Protein 4RGJ (pdb70)

Secondary structure (DSSP, 8-state):
--HHHH---S-TT-B-GGGT-EETTTEEEEEEEEEETTEEEEEEEETTT--EEEEEEEETTT--BSS-HHHHHHHHHHHTT---TTBPPEEEEEE-SSEEEEEEPPP-SEEHHHHHHHSS--BHHHHHHHHHHHHHHHHHHHHTT---S---GGGEEEE--EEEE--TT-GGGB---SGGGT--HHHHTT--STTHHHHHHHHHHHHHHHSS-SS--SSHHHHHHHHHHT-----SGGGGGS-HHHHHHHHHHT-SSGGGSPPHHHHHT-HHHHHHH---B--HHHHHHHHHHHHHHHHHHHHHHHHHHHHHHHHHHHHHHHHH-TTSSSEEEHHHHHHHHHHHHHHHT---HHHHHHHHHHHHHHHTTS---TTSEEEHHHHHHHHHHHHHHHHHHHHHHHHHHHTTTS-S-EEHHHHHHHHHHTT--HHHHHHHHHHH-TT--SEE-HHHHHHHHHHHHH-

Solvent-accessible surface area: 22329 Å² total; per-residue (Å²): 52,8,70,144,100,58,92,140,62,16,88,92,46,14,120,5,66,142,52,110,7,70,5,78,149,43,7,52,0,4,61,0,64,12,98,20,56,24,27,33,6,0,24,0,86,10,119,134,102,41,94,60,24,1,0,7,2,0,27,56,146,158,30,57,65,128,40,85,67,116,30,10,95,152,34,7,97,68,17,64,150,16,94,46,117,4,17,21,42,21,71,47,28,18,90,66,144,55,26,24,11,9,0,14,50,53,55,72,43,25,60,0,0,39,44,0,0,80,80,96,122,0,81,17,64,17,0,0,99,0,0,74,20,0,0,27,0,0,29,44,2,29,154,37,131,2,41,1,84,31,1,26,12,70,2,0,9,0,27,95,90,48,0,46,0,13,20,11,1,28,12,32,6,17,84,123,26,18,56,3,7,8,16,0,1,8,39,78,101,61,69,186,51,62,26,4,0,0,0,2,0,0,0,0,0,4,0,0,3,0,3,29,6,14,0,63,19,60,34,109,161,49,1,54,137,95,0,80,69,13,162,52,72,44,127,54,114,41,2,89,167,8,43,120,78,0,41,53,0,0,100,74,0,6,72,80,83,18,90,101,3,26,36,4,144,61,0,41,90,20,107,0,5,118,48,54,40,76,149,74,103,15,35,18,61,45,0,28,104,21,15,1,14,18,63,0,0,76,5,0,12,42,4,6,0,23,33,44,35,6,60,61,32,20,124,60,2,43,124,19,0,136,156,46,18,176,119,58,75,18,53,2,45,83,97,53,0,6,98,0,8,71,37,31,54,116,136,100,47,47,107,34,112,9,48,55,13,3,5,70,61,4,0,46,53,0,13,107,65,24,150,81,86,175,90,41,98,8,94,23,70,80,0,8,77,31,3,50,82,29,34,43,108,49,3,15,68,101,0,82,144,10,18,162,37,29,33,94,105,54,85,25,69,0,36,31,121,52,0,44,84,0,0,19,28,3,112,20,64,69,125,57,26,96,65,5,9,134,97,9,12,161,78,127,84,37,63,0,53,38,46,52,0,70,54,0,0,41,66,24,15,107,100

Nearest PDB structures (foldseek):
  4rgj-assembly1_A  TM=1.002E+00  e=8.850E-73  Plasmodium falciparum
  4qox-assembly1_A  TM=9.979E-01  e=9.729E-65  Plasmodium falciparum 3D7
  3sx9-assembly1_A  TM=9.102E-01  e=6.273E-50  Toxoplasma gondii
  4o0w-assembly1_A  TM=8.154E-01  e=2.167E-16  Homo sapiens
  3h10-assembly3_D  TM=8.062E-01  e=2.378E-16  Homo sapiens

Structure (mmCIF, N/CA/C/O backbone):
data_4RGJ
#
_entry.id   4RGJ
#
_cell.length_a   70.654
_cell.length_b   75.548
_cell.length_c   92.562
_cell.angle_alpha   90.000
_cell.angle_beta   90.000
_cell.angle_gamma   90.000
#
_symmetry.space_group_name_H-M   'P 21 21 21'
#
loop_
_entity.id
_entity.type
_entity.pdbx_description
1 polymer 'Calcium-dependent protein kinase 4'
2 water water
#
loop_
_atom_site.group_PDB
_atom_site.id
_atom_site.type_symbol
_atom_site.label_atom_id
_atom_site.label_alt_id
_atom_site.label_comp_id
_atom_site.label_asym_id
_atom_site.label_entity_id
_atom_site.label_seq_id
_atom_site.pdbx_PDB_ins_code
_atom_site.Cartn_x
_atom_site.Cartn_y
_atom_site.Cartn_z
_atom_site.occupancy
_atom_site.B_iso_or_equiv
_atom_site.auth_seq_id
_atom_site.auth_comp_id
_atom_site.auth_asym_id
_atom_site.auth_atom_id
_atom_site.pdbx_PDB_model_num
ATOM 1 N N . ILE A 1 31 ? 7.238 -45.433 -15.063 1.00 113.45 39 ILE A N 1
ATOM 2 C CA . ILE A 1 31 ? 7.506 -45.069 -13.641 1.00 113.52 39 ILE A CA 1
ATOM 3 C C . ILE A 1 31 ? 7.540 -43.552 -13.444 1.00 110.35 39 ILE A C 1
ATOM 4 O O . ILE A 1 31 ? 6.714 -42.996 -12.714 1.00 111.33 39 ILE A O 1
ATOM 6 N N . SER A 1 32 ? 8.484 -42.894 -14.121 1.00 106.63 40 SER A N 1
ATOM 7 C CA . SER A 1 32 ? 8.759 -41.468 -13.920 1.00 103.20 40 SER A CA 1
ATOM 8 C C . SER A 1 32 ? 7.936 -40.541 -14.812 1.00 102.64 40 SER A C 1
ATOM 9 O O . SER A 1 32 ? 7.314 -39.601 -14.316 1.00 101.74 40 SER A O 1
ATOM 11 N N . LYS A 1 33 ? 7.933 -40.805 -16.119 1.00 103.71 41 LYS A N 1
ATOM 12 C CA . LYS A 1 33 ? 7.334 -39.884 -17.099 1.00 104.55 41 LYS A CA 1
ATOM 13 C C . LYS A 1 33 ? 5.807 -39.930 -17.161 1.00 108.48 41 LYS A C 1
ATOM 14 O O . LYS A 1 33 ? 5.183 -39.066 -17.784 1.00 108.80 41 LYS A O 1
ATOM 20 N N . LYS A 1 34 ? 5.207 -40.926 -16.519 1.00 112.41 42 LYS A N 1
ATOM 21 C CA . LYS A 1 34 ? 3.752 -41.065 -16.537 1.00 117.52 42 LYS A CA 1
ATOM 22 C C . LYS A 1 34 ? 3.132 -40.074 -15.535 1.00 118.87 42 LYS A C 1
ATOM 23 O O . LYS A 1 34 ? 2.184 -39.362 -15.873 1.00 121.34 42 LYS A O 1
ATOM 29 N N . ILE A 1 35 ? 3.691 -40.011 -14.323 1.00 118.61 43 ILE A N 1
ATOM 30 C CA . ILE A 1 35 ? 3.155 -39.157 -13.239 1.00 119.24 43 ILE A CA 1
ATOM 31 C C . ILE A 1 35 ? 3.402 -37.647 -13.414 1.00 115.72 43 ILE A C 1
ATOM 32 O O . ILE A 1 35 ? 2.578 -36.837 -12.978 1.00 115.98 43 ILE A O 1
ATOM 37 N N . VAL A 1 36 ? 4.526 -37.266 -14.026 1.00 112.45 44 VAL A N 1
ATOM 38 C CA . VAL A 1 36 ? 4.802 -35.848 -14.316 1.00 109.67 44 VAL A CA 1
ATOM 39 C C . VAL A 1 36 ? 4.063 -35.421 -15.591 1.00 111.59 44 VAL A C 1
ATOM 40 O O . VAL A 1 36 ? 3.448 -34.351 -15.628 1.00 111.42 44 VAL A O 1
ATOM 44 N N . GLU A 1 37 ? 4.118 -36.271 -16.617 1.00 113.52 45 GLU A N 1
ATOM 45 C CA . GLU A 1 37 ? 3.396 -36.056 -17.877 1.00 116.63 45 GLU A CA 1
ATOM 46 C C . GLU A 1 37 ? 2.167 -36.963 -17.975 1.00 120.73 45 GLU A C 1
ATOM 47 O O . GLU A 1 37 ? 1.106 -36.653 -17.436 1.00 121.71 45 GLU A O 1
ATOM 49 N N . SER A 1 43 ? 3.464 -27.956 -14.641 1.00 81.97 51 SER A N 1
ATOM 50 C CA . SER A 1 43 ? 3.911 -27.109 -13.533 1.00 79.47 51 SER A CA 1
ATOM 51 C C . SER A 1 43 ? 5.025 -26.153 -13.966 1.00 78.14 51 SER A C 1
ATOM 52 O O . SER A 1 43 ? 6.196 -26.349 -13.624 1.00 76.54 51 SER A O 1
ATOM 54 N N . LYS A 1 44 ? 4.648 -25.114 -14.703 1.00 79.48 52 LYS A N 1
ATOM 55 C CA . LYS A 1 44 ? 5.609 -24.118 -15.169 1.00 79.33 52 LYS A CA 1
ATOM 56 C C . LYS A 1 44 ? 5.765 -22.976 -14.149 1.00 77.52 52 LYS A C 1
ATOM 57 O O . LYS A 1 44 ? 6.579 -22.077 -14.345 1.00 78.10 52 LYS A O 1
ATOM 63 N N . LEU A 1 45 ? 4.976 -23.015 -13.075 1.00 75.92 53 LEU A N 1
ATOM 64 C CA . LEU A 1 45 ? 5.051 -22.038 -11.989 1.00 74.26 53 LEU A CA 1
ATOM 65 C C . LEU A 1 45 ? 5.658 -22.710 -10.758 1.00 72.09 53 LEU A C 1
ATOM 66 O O . LEU A 1 45 ? 5.342 -23.859 -10.458 1.00 71.90 53 LEU A O 1
ATOM 71 N N . ARG A 1 46 ? 6.514 -21.984 -10.045 1.00 71.20 54 ARG A N 1
ATOM 72 C CA . ARG A 1 46 ? 7.247 -22.538 -8.901 1.00 70.47 54 ARG A CA 1
ATOM 73 C C . ARG A 1 46 ? 6.746 -21.961 -7.581 1.00 69.40 54 ARG A C 1
ATOM 74 O O . ARG A 1 46 ? 6.584 -20.754 -7.470 1.00 68.92 54 ARG A O 1
ATOM 82 N N . PRO A 1 47 ? 6.540 -22.817 -6.565 1.00 69.41 55 PRO A N 1
ATOM 83 C CA . PRO A 1 47 ? 6.225 -22.308 -5.236 1.00 69.41 55 PRO A CA 1
ATOM 84 C C . PRO A 1 47 ? 7.186 -21.216 -4.808 1.00 69.45 55 PRO A C 1
ATOM 85 O O . PRO A 1 47 ? 8.408 -21.356 -4.960 1.00 70.00 55 PRO A O 1
ATOM 89 N N . GLY A 1 48 ? 6.614 -20.126 -4.306 1.00 69.36 56 GLY A N 1
ATOM 90 C CA . GLY A 1 48 ? 7.371 -18.993 -3.826 1.00 70.07 56 GLY A CA 1
ATOM 91 C C . GLY A 1 48 ? 7.521 -17.878 -4.839 1.00 70.68 56 GLY A C 1
ATOM 92 O O . GLY A 1 48 ? 7.889 -16.770 -4.464 1.00 71.12 56 GLY A O 1
ATOM 93 N N . MET A 1 49 ? 7.257 -18.144 -6.118 1.00 71.96 57 MET A N 1
ATOM 94 C CA . MET A 1 49 ? 7.459 -17.106 -7.131 1.00 74.40 57 MET A CA 1
ATOM 95 C C . MET A 1 49 ? 6.341 -16.053 -7.116 1.00 76.22 57 MET A C 1
ATOM 96 O O . MET A 1 49 ? 5.144 -16.373 -7.039 1.00 73.82 57 MET A O 1
ATOM 101 N N . PHE A 1 50 ? 6.769 -14.792 -7.153 1.00 52.86 58 PHE A N 1
ATOM 102 C CA . PHE A 1 50 ? 5.863 -13.653 -7.241 1.00 54.65 58 PHE A CA 1
ATOM 103 C C . PHE A 1 50 ? 5.418 -13.526 -8.698 1.00 53.87 58 PHE A C 1
ATOM 104 O O . PHE A 1 50 ? 6.230 -13.668 -9.607 1.00 56.71 58 PHE A O 1
ATOM 112 N N . ILE A 1 51 ? 4.125 -13.307 -8.904 1.00 51.40 59 ILE A N 1
ATOM 113 C CA . ILE A 1 51 ? 3.568 -13.109 -10.246 1.00 52.82 59 ILE A CA 1
ATOM 114 C C . ILE A 1 51 ? 2.851 -11.766 -10.360 1.00 52.79 59 ILE A C 1
ATOM 115 O O . ILE A 1 51 ? 2.142 -11.534 -11.336 1.00 52.98 59 ILE A O 1
ATOM 120 N N . GLN A 1 52 ? 3.021 -10.889 -9.374 1.00 54.57 60 GLN A N 1
ATOM 121 C CA . GLN A 1 52 ? 2.265 -9.635 -9.357 1.00 57.28 60 GLN A CA 1
ATOM 122 C C . GLN A 1 52 ? 2.609 -8.707 -10.534 1.00 58.45 60 GLN A C 1
ATOM 123 O O . GLN A 1 52 ? 1.756 -7.952 -11.005 1.00 58.58 60 GLN A O 1
ATOM 129 N N . ASN A 1 53 ? 3.828 -8.810 -11.042 1.00 61.44 61 ASN A N 1
ATOM 130 C CA . ASN A 1 53 ? 4.217 -8.065 -12.233 1.00 66.12 61 ASN A CA 1
ATOM 131 C C . ASN A 1 53 ? 3.429 -8.441 -13.482 1.00 66.18 61 ASN A C 1
ATOM 132 O O . ASN A 1 53 ? 3.396 -7.674 -14.443 1.00 68.96 61 ASN A O 1
ATOM 137 N N . SER A 1 54 ? 2.805 -9.618 -13.479 1.00 63.75 62 SER A N 1
ATOM 138 C CA . SER A 1 54 ? 2.133 -10.123 -14.675 1.00 64.29 62 SER A CA 1
ATOM 139 C C . SER A 1 54 ? 0.728 -9.601 -14.827 1.00 63.29 62 SER A C 1
ATOM 140 O O . SER A 1 54 ? 0.121 -9.756 -15.886 1.00 63.86 62 SER A O 1
ATOM 143 N N . ASN A 1 55 ? 0.206 -9.008 -13.759 1.00 62.41 63 ASN A N 1
ATOM 144 C CA . ASN A 1 55 ? -1.145 -8.479 -13.752 1.00 62.74 63 ASN A CA 1
ATOM 145 C C . ASN A 1 55 ? -2.169 -9.548 -14.163 1.00 59.49 63 ASN A C 1
ATOM 146 O O . ASN A 1 55 ? -3.070 -9.306 -14.967 1.00 62.75 63 ASN A O 1
ATOM 151 N N . VAL A 1 56 ? -2.012 -10.730 -13.571 1.00 53.88 64 VAL A N 1
ATOM 152 C CA . VAL A 1 56 ? -2.959 -11.823 -13.717 1.00 49.89 64 VAL A CA 1
ATOM 153 C C . VAL A 1 56 ? -4.127 -11.582 -12.771 1.00 44.96 64 VAL A C 1
ATOM 154 O O . VAL A 1 56 ? -3.940 -11.432 -11.570 1.00 41.67 64 VAL A O 1
ATOM 158 N N . VAL A 1 57 ? -5.333 -11.544 -13.313 1.00 44.82 65 VAL A N 1
ATOM 159 C CA . VAL A 1 57 ? -6.526 -11.237 -12.528 1.00 44.07 65 VAL A CA 1
ATOM 160 C C . VAL A 1 57 ? -7.538 -12.361 -12.665 1.00 42.18 65 VAL A C 1
ATOM 161 O O . VAL A 1 57 ? -7.896 -12.717 -13.772 1.00 43.85 65 VAL A O 1
ATOM 165 N N . PHE A 1 58 ? -8.046 -12.864 -11.546 1.00 40.63 66 PHE A N 1
ATOM 166 C CA . PHE A 1 58 ? -9.049 -13.927 -11.571 1.00 42.39 66 PHE A CA 1
ATOM 167 C C . PHE A 1 58 ? -10.440 -13.366 -11.327 1.00 44.51 66 PHE A C 1
ATOM 168 O O . PHE A 1 58 ? -10.689 -12.673 -10.333 1.00 43.84 66 PHE A O 1
ATOM 176 N N . ASN A 1 59 ? -11.339 -13.683 -12.249 1.00 48.10 67 ASN A N 1
ATOM 177 C CA . ASN A 1 59 ? -12.721 -13.271 -12.169 1.00 52.78 67 ASN A CA 1
ATOM 178 C C . ASN A 1 59 ? -12.887 -11.748 -12.101 1.00 52.90 67 ASN A C 1
ATOM 179 O O . ASN A 1 59 ? -13.828 -11.255 -11.509 1.00 53.74 67 ASN A O 1
ATOM 184 N N . GLU A 1 60 ? -11.964 -11.018 -12.717 1.00 54.05 68 GLU A N 1
ATOM 185 C CA . GLU A 1 60 ? -11.960 -9.565 -12.684 1.00 56.85 68 GLU A CA 1
ATOM 186 C C . GLU A 1 60 ? -12.148 -9.051 -11.262 1.00 55.27 68 GLU A C 1
ATOM 187 O O . GLU A 1 60 ? -12.882 -8.087 -11.036 1.00 56.86 68 GLU A O 1
ATOM 193 N N . GLN A 1 61 ? -11.493 -9.716 -10.311 1.00 52.01 69 GLN A N 1
ATOM 194 C CA . GLN A 1 61 ? -11.596 -9.370 -8.903 1.00 47.89 69 GLN A CA 1
ATOM 195 C C . GLN A 1 61 ? -10.310 -9.627 -8.126 1.00 44.67 69 GLN A C 1
ATOM 196 O O . GLN A 1 61 ? -9.943 -8.805 -7.297 1.00 43.51 69 GLN A O 1
ATOM 202 N N . TYR A 1 62 ? -9.652 -10.770 -8.345 1.00 42.60 70 TYR A N 1
ATOM 203 C CA . TYR A 1 62 ? -8.523 -11.154 -7.506 1.00 40.55 70 TYR A CA 1
ATOM 204 C C . TYR A 1 62 ? -7.217 -11.076 -8.267 1.00 41.02 70 TYR A C 1
ATOM 205 O O . TYR A 1 62 ? -7.032 -11.729 -9.290 1.00 39.93 70 TYR A O 1
ATOM 214 N N . LYS A 1 63 ? -6.298 -10.288 -7.742 1.00 42.43 71 LYS A N 1
ATOM 215 C CA . LYS A 1 63 ? -5.011 -10.119 -8.367 1.00 44.01 71 L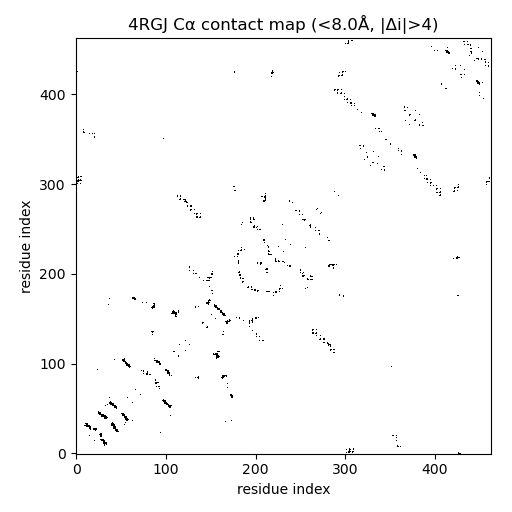YS A CA 1
ATOM 216 C C . LYS A 1 63 ? -4.075 -11.197 -7.848 1.00 41.66 71 LYS A C 1
ATOM 217 O O . LYS A 1 63 ? -3.954 -11.410 -6.636 1.00 40.08 71 LYS A O 1
ATOM 223 N N . GLY A 1 64 ? -3.430 -11.895 -8.774 1.00 40.18 72 GLY A N 1
ATOM 224 C CA . GLY A 1 64 ? -2.493 -12.936 -8.412 1.00 39.51 72 GLY A CA 1
ATOM 225 C C . GLY A 1 64 ? -1.228 -12.340 -7.855 1.00 40.81 72 GLY A C 1
ATOM 226 O O . GLY A 1 64 ? -0.625 -11.463 -8.469 1.00 42.72 72 GLY A O 1
ATOM 227 N N . ILE A 1 65 ? -0.818 -12.817 -6.690 1.00 40.81 73 ILE A N 1
ATOM 228 C CA . ILE A 1 65 ? 0.329 -12.235 -6.004 1.00 43.32 73 ILE A CA 1
ATOM 229 C C . ILE A 1 65 ? 1.506 -13.195 -5.997 1.00 44.29 73 ILE A C 1
ATOM 230 O O . ILE A 1 65 ? 2.595 -12.849 -6.428 1.00 48.62 73 ILE A O 1
ATOM 235 N N . LYS A 1 66 ? 1.275 -14.419 -5.557 1.00 43.96 74 LYS A N 1
ATOM 236 C CA . LYS A 1 66 ? 2.373 -15.342 -5.308 1.00 46.75 74 LYS A CA 1
ATOM 237 C C . LYS A 1 66 ? 1.909 -16.800 -5.325 1.00 44.48 74 LYS A C 1
ATOM 238 O O . LYS A 1 66 ? 0.874 -17.150 -4.762 1.00 42.32 74 LYS A O 1
ATOM 244 N N . ILE A 1 67 ? 2.690 -17.647 -5.968 1.00 47.06 75 ILE A N 1
ATOM 245 C CA . ILE A 1 67 ? 2.381 -19.064 -6.061 1.00 46.93 75 ILE A CA 1
ATOM 246 C C . ILE A 1 67 ? 2.680 -19.686 -4.722 1.00 49.75 75 ILE A C 1
ATOM 247 O O . ILE A 1 67 ? 3.825 -19.626 -4.255 1.00 51.33 75 ILE A O 1
ATOM 252 N N . LEU A 1 68 ? 1.651 -20.271 -4.106 1.00 50.88 76 LEU A N 1
ATOM 253 C CA . LEU A 1 68 ? 1.804 -20.908 -2.805 1.00 56.61 76 LEU A CA 1
ATOM 254 C C . LEU A 1 68 ? 2.190 -22.374 -2.865 1.00 59.83 76 LEU A C 1
ATOM 255 O O . LEU A 1 68 ? 2.733 -22.883 -1.899 1.00 65.60 76 LEU A O 1
ATOM 260 N N . GLY A 1 69 ? 1.905 -23.063 -3.963 1.00 61.31 77 GLY A N 1
ATOM 261 C CA . GLY A 1 69 ? 2.262 -24.478 -4.074 1.00 67.60 77 GLY A CA 1
ATOM 262 C C . GLY A 1 69 ? 1.303 -25.298 -4.913 1.00 69.99 77 GLY A C 1
ATOM 263 O O . GLY A 1 69 ? 0.391 -24.754 -5.534 1.00 71.10 77 GLY A O 1
ATOM 264 N N . LYS A 1 70 ? 1.540 -26.608 -4.943 1.00 77.13 78 LYS A N 1
ATOM 265 C CA . LYS A 1 70 ? 0.694 -27.575 -5.659 1.00 80.28 78 LYS A CA 1
ATOM 266 C C . LYS A 1 70 ? -0.299 -28.232 -4.690 1.00 82.93 78 LYS A C 1
ATOM 267 O O . LYS A 1 70 ? 0.116 -28.921 -3.752 1.00 88.51 78 LYS A O 1
ATOM 269 N N . GLY A 1 71 ? -1.596 -28.012 -4.925 1.00 82.84 79 GLY A N 1
ATOM 270 C CA . GLY A 1 71 ? -2.683 -28.556 -4.087 1.00 84.96 79 GLY A CA 1
ATOM 271 C C . GLY A 1 71 ? -3.417 -29.742 -4.707 1.00 89.71 79 GLY A C 1
ATOM 272 O O . GLY A 1 71 ? -3.159 -30.114 -5.855 1.00 88.85 79 GLY A O 1
ATOM 273 N N . SER A 1 72 ? -4.345 -30.322 -3.944 1.00 94.90 80 SER A N 1
ATOM 274 C CA . SER A 1 72 ? -4.981 -31.614 -4.278 1.00 100.43 80 SER A CA 1
ATOM 275 C C . SER A 1 72 ? -5.236 -31.835 -5.772 1.00 101.14 80 SER A C 1
ATOM 276 O O . SER A 1 72 ? -4.822 -32.862 -6.328 1.00 106.09 80 SER A O 1
ATOM 278 N N . PHE A 1 73 ? -5.902 -30.871 -6.413 1.00 96.45 81 PHE A N 1
ATOM 279 C CA . PHE A 1 73 ? -6.309 -31.002 -7.820 1.00 93.72 81 PHE A CA 1
ATOM 280 C C . PHE A 1 73 ? -5.824 -29.837 -8.698 1.00 87.22 81 PHE A C 1
ATOM 281 O O . PHE A 1 73 ? -6.421 -29.533 -9.739 1.00 84.92 81 PHE A O 1
ATOM 283 N N . GLY A 1 74 ? -4.733 -29.198 -8.288 1.00 80.17 82 GLY A N 1
ATOM 284 C CA . GLY A 1 74 ? -4.173 -28.094 -9.048 1.00 75.32 82 GLY A CA 1
ATOM 285 C C . GLY A 1 74 ? -3.476 -27.085 -8.162 1.00 70.25 82 GLY A C 1
ATOM 286 O O . GLY A 1 74 ? -3.233 -27.346 -6.983 1.00 68.19 82 GLY A O 1
ATOM 287 N N . GLU A 1 75 ? -3.211 -25.915 -8.739 1.00 63.80 83 GLU A N 1
ATOM 288 C CA . GLU A 1 75 ? -2.317 -24.901 -8.166 1.00 59.44 83 GLU A CA 1
ATOM 289 C C . GLU A 1 75 ? -2.988 -24.054 -7.080 1.00 51.42 83 GLU A C 1
ATOM 290 O O . GLU A 1 75 ? -4.172 -23.788 -7.177 1.00 50.65 83 GLU A O 1
ATOM 296 N N . VAL A 1 76 ? -2.232 -23.614 -6.075 1.00 47.70 84 VAL A N 1
ATOM 297 C CA . VAL A 1 76 ? -2.734 -22.684 -5.044 1.00 44.98 84 VAL A CA 1
ATOM 298 C C . VAL A 1 76 ? -2.001 -21.356 -5.137 1.00 43.31 84 VAL A C 1
ATOM 299 O O . VAL A 1 76 ? -0.779 -21.305 -5.001 1.00 46.17 84 VAL A O 1
ATOM 303 N N . ILE A 1 77 ? -2.750 -20.281 -5.363 1.00 39.90 85 ILE A N 1
ATOM 304 C CA . ILE A 1 77 ? -2.173 -18.966 -5.591 1.00 39.03 85 ILE A CA 1
ATOM 305 C C . ILE A 1 77 ? -2.653 -17.933 -4.565 1.00 38.02 85 ILE A C 1
ATOM 306 O O . ILE A 1 77 ? -3.849 -17.725 -4.409 1.00 37.61 85 ILE A O 1
ATOM 311 N N . LEU A 1 78 ? -1.720 -17.310 -3.848 1.00 38.11 86 LEU A N 1
ATOM 312 C CA . LEU A 1 78 ? -2.032 -16.180 -2.989 1.00 39.01 86 LEU A CA 1
ATOM 313 C C . LEU A 1 78 ? -2.545 -15.034 -3.865 1.00 38.98 86 LEU A C 1
ATOM 314 O O . LEU A 1 78 ? -1.875 -14.633 -4.806 1.00 39.11 86 LEU A O 1
ATOM 319 N N . SER A 1 79 ? -3.733 -14.522 -3.557 1.00 37.39 87 SER A N 1
ATOM 320 C CA . SER A 1 79 ? -4.358 -13.497 -4.357 1.00 37.24 87 SER A CA 1
ATOM 321 C C . SER A 1 79 ? -4.964 -12.398 -3.480 1.00 39.43 87 SER A C 1
ATOM 322 O O . SER A 1 79 ? -5.252 -12.612 -2.303 1.00 40.72 87 SER A O 1
ATOM 325 N N . ARG A 1 80 ? -5.181 -11.235 -4.084 1.00 38.94 88 ARG A N 1
ATOM 326 C CA . ARG A 1 80 ? -5.617 -10.051 -3.384 1.00 40.15 88 ARG A CA 1
ATOM 327 C C . ARG A 1 80 ? -6.840 -9.509 -4.086 1.00 39.42 88 ARG A C 1
ATOM 328 O O . ARG A 1 80 ? -6.780 -9.190 -5.268 1.00 38.45 88 ARG A O 1
ATOM 336 N N . ASP A 1 81 ? -7.948 -9.436 -3.361 1.00 38.66 89 ASP A N 1
ATOM 337 C CA . ASP A 1 81 ? -9.145 -8.743 -3.827 1.00 39.86 89 ASP A CA 1
ATOM 338 C C . ASP A 1 81 ? -8.789 -7.297 -4.157 1.00 40.19 89 ASP A C 1
ATOM 339 O O . ASP A 1 81 ? -8.334 -6.562 -3.304 1.00 40.49 89 ASP A O 1
ATOM 344 N N . LYS A 1 82 ? -8.967 -6.886 -5.402 1.00 41.13 90 LYS A N 1
ATOM 345 C CA . LYS A 1 82 ? -8.476 -5.571 -5.799 1.00 43.73 90 LYS A CA 1
ATOM 346 C C . LYS A 1 82 ? -9.310 -4.422 -5.223 1.00 46.06 90 LYS A C 1
ATOM 347 O O . LYS A 1 82 ? -8.906 -3.270 -5.289 1.00 49.33 90 LYS A O 1
ATOM 353 N N . HIS A 1 83 ? -10.481 -4.736 -4.681 1.00 44.90 91 HIS A N 1
ATOM 354 C CA . HIS A 1 83 ? -11.356 -3.734 -4.105 1.00 46.80 91 HIS A CA 1
ATOM 355 C C . HIS A 1 83 ? -11.055 -3.524 -2.627 1.00 45.82 91 HIS A C 1
ATOM 356 O O . HIS A 1 83 ? -11.040 -2.385 -2.145 1.00 47.00 91 HIS A O 1
ATOM 363 N N . THR A 1 84 ? -10.832 -4.624 -1.904 1.00 43.12 92 THR A N 1
ATOM 364 C CA . THR A 1 84 ? -10.746 -4.581 -0.438 1.00 43.21 92 THR A CA 1
ATOM 365 C C . THR A 1 84 ? -9.333 -4.714 0.123 1.00 42.94 92 THR A C 1
ATOM 366 O O . THR A 1 84 ? -9.108 -4.381 1.296 1.00 43.76 92 THR A O 1
ATOM 370 N N . GLY A 1 85 ? -8.397 -5.223 -0.674 1.00 41.19 93 GLY A N 1
ATOM 371 C CA . GLY A 1 85 ? -7.079 -5.612 -0.143 1.00 42.10 93 GLY A CA 1
ATOM 372 C C . GLY A 1 85 ? -7.017 -6.969 0.584 1.00 42.15 93 GLY A C 1
ATOM 373 O O . GLY A 1 85 ? -5.928 -7.438 0.926 1.00 44.59 93 GLY A O 1
ATOM 374 N N . HIS A 1 86 ? -8.162 -7.612 0.821 1.00 41.45 94 HIS A N 1
ATOM 375 C CA . HIS A 1 86 ? -8.197 -8.887 1.544 1.00 41.81 94 HIS A CA 1
ATOM 376 C C . HIS A 1 86 ? -7.479 -9.944 0.707 1.00 40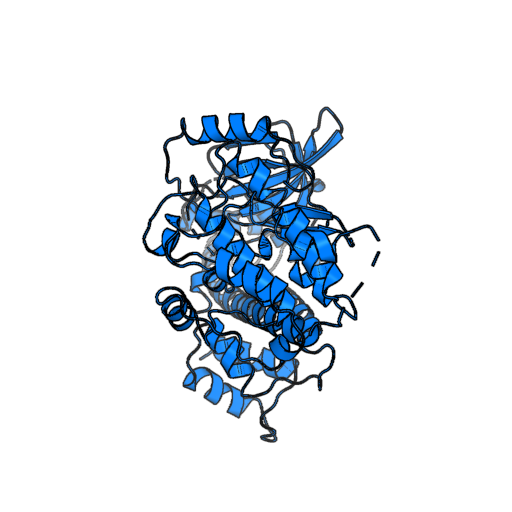.97 94 HIS A C 1
ATOM 377 O O . HIS A 1 86 ? -7.672 -10.030 -0.519 1.00 39.34 94 HIS A O 1
ATOM 384 N N . GLU A 1 87 ? -6.631 -10.728 1.360 1.00 41.33 95 GLU A N 1
ATOM 385 C CA . GLU A 1 87 ? -5.860 -11.752 0.680 1.00 39.62 95 GLU A CA 1
ATOM 386 C C . GLU A 1 87 ? -6.479 -13.130 0.867 1.00 37.22 95 GLU A C 1
ATOM 387 O O . GLU A 1 87 ? -7.049 -13.423 1.916 1.00 37.14 95 GLU A O 1
ATOM 393 N N . TYR A 1 88 ? -6.386 -13.955 -0.181 1.00 34.85 96 TYR A N 1
ATOM 394 C CA . TYR A 1 88 ? -6.996 -15.293 -0.220 1.00 33.50 96 TYR A CA 1
ATOM 395 C C . TYR A 1 88 ? -6.046 -16.290 -0.849 1.00 32.87 96 TYR A C 1
ATOM 396 O O . TYR A 1 88 ? -5.140 -15.908 -1.565 1.00 32.91 96 TYR A O 1
ATOM 405 N N . ALA A 1 89 ? -6.240 -17.567 -0.560 1.00 34.01 97 ALA A N 1
ATOM 406 C CA . ALA A 1 89 ? -5.587 -18.619 -1.313 1.00 35.19 97 ALA A CA 1
ATOM 407 C C . ALA A 1 89 ? -6.586 -19.125 -2.352 1.00 35.11 97 ALA A C 1
ATOM 408 O O . ALA A 1 89 ? -7.674 -19.561 -1.997 1.00 36.14 97 ALA A O 1
ATOM 410 N N . ILE A 1 90 ? -6.217 -19.069 -3.627 1.00 35.10 98 ILE A N 1
ATOM 411 C CA . ILE A 1 90 ? -7.109 -19.518 -4.687 1.00 36.89 98 ILE A CA 1
ATOM 412 C C . ILE A 1 90 ? -6.593 -20.790 -5.295 1.00 39.01 98 ILE A C 1
ATOM 413 O O . ILE A 1 90 ? -5.507 -20.816 -5.853 1.00 38.47 98 ILE A O 1
ATOM 418 N N . LYS A 1 91 ? -7.362 -21.855 -5.164 1.00 42.58 99 LYS A N 1
ATOM 419 C CA . LYS A 1 91 ? -6.977 -23.117 -5.758 1.00 47.42 99 LYS A CA 1
ATOM 420 C C . LYS A 1 91 ? -7.438 -23.072 -7.200 1.00 48.55 99 LYS A C 1
ATOM 421 O O . LYS A 1 91 ? -8.601 -22.825 -7.477 1.00 48.91 99 LYS A O 1
ATOM 427 N N . VAL A 1 92 ? -6.503 -23.301 -8.107 1.00 51.35 100 VAL A N 1
ATOM 428 C CA . VAL A 1 92 ? -6.736 -23.205 -9.544 1.00 53.42 100 VAL A CA 1
ATOM 429 C C . VAL A 1 92 ? -6.585 -24.607 -10.122 1.00 57.03 100 VAL A C 1
ATOM 430 O O . VAL A 1 92 ? -5.500 -25.208 -10.070 1.00 55.73 100 VAL A O 1
ATOM 434 N N . ILE A 1 93 ? -7.699 -25.119 -10.644 1.00 59.53 101 ILE A N 1
ATOM 435 C CA . ILE A 1 93 ? -7.814 -26.496 -11.129 1.00 63.18 101 ILE A CA 1
ATOM 436 C C . ILE A 1 93 ? -8.002 -26.525 -12.640 1.00 64.17 101 ILE A C 1
ATOM 437 O O . ILE A 1 93 ? -9.001 -26.014 -13.135 1.00 64.23 101 ILE A O 1
ATOM 442 N N . SER A 1 94 ? -7.076 -27.132 -13.375 1.00 68.77 102 SER A N 1
ATOM 443 C CA . SER A 1 94 ? -7.203 -27.151 -14.849 1.00 74.86 102 SER A CA 1
ATOM 444 C C . SER A 1 94 ? -8.352 -28.049 -15.323 1.00 74.46 102 SER A C 1
ATOM 445 O O . SER A 1 94 ? -8.402 -29.223 -14.987 1.00 73.09 102 SER A O 1
ATOM 448 N N . LYS A 1 95 ? -9.282 -27.464 -16.076 1.00 77.11 103 LYS A N 1
ATOM 449 C CA . LYS A 1 95 ? -10.413 -28.191 -16.666 1.00 80.74 103 LYS A CA 1
ATOM 450 C C . LYS A 1 95 ? -9.987 -29.262 -17.682 1.00 89.14 103 LYS A C 1
ATOM 451 O O . LYS A 1 95 ? -10.542 -30.367 -17.697 1.00 92.74 103 LYS A O 1
ATOM 457 N N . LYS A 1 96 ? -9.026 -28.938 -18.543 1.00 94.75 104 LYS A N 1
ATOM 458 C CA . LYS A 1 96 ? -8.614 -29.882 -19.592 1.00 102.85 104 LYS A CA 1
ATOM 459 C C . LYS A 1 96 ? -8.036 -31.172 -19.001 1.00 104.67 104 LYS A C 1
ATOM 460 O O . LYS A 1 96 ? -8.146 -32.232 -19.624 1.00 107.57 104 LYS A O 1
ATOM 466 N N . HIS A 1 97 ? -7.448 -31.088 -17.804 1.00 100.11 105 HIS A N 1
ATOM 467 C CA . HIS A 1 97 ? -6.852 -32.260 -17.167 1.00 100.50 105 HIS A CA 1
ATOM 468 C C . HIS A 1 97 ? -7.683 -32.888 -16.042 1.00 96.50 105 HIS A C 1
ATOM 469 O O . HIS A 1 97 ? -7.452 -34.045 -15.703 1.00 99.39 105 HIS A O 1
ATOM 476 N N . VAL A 1 98 ? -8.650 -32.160 -15.479 1.00 91.39 106 VAL A N 1
ATOM 477 C CA . VAL A 1 98 ? -9.402 -32.662 -14.304 1.00 88.22 106 VAL A CA 1
ATOM 478 C C . VAL A 1 98 ? -10.904 -32.811 -14.566 1.00 87.05 106 VAL A C 1
ATOM 479 O O . VAL A 1 98 ? -11.535 -31.934 -15.163 1.00 84.35 106 VAL A O 1
ATOM 483 N N . LYS A 1 99 ? -11.463 -33.925 -14.091 1.00 85.99 107 LYS A N 1
ATOM 484 C CA . LYS A 1 99 ? -12.807 -34.349 -14.478 1.00 85.98 107 LYS A CA 1
ATOM 485 C C . LYS A 1 99 ? -13.847 -34.069 -13.403 1.00 80.52 107 LYS A C 1
ATOM 486 O O . LYS A 1 99 ? -13.524 -33.955 -12.235 1.00 74.64 107 LYS A O 1
ATOM 488 N N . ARG A 1 100 ? -15.101 -34.005 -13.837 1.00 84.76 108 ARG A N 1
ATOM 489 C CA . ARG A 1 100 ? -16.255 -33.705 -12.996 1.00 84.24 108 ARG A CA 1
ATOM 490 C C . ARG A 1 100 ? -17.142 -34.938 -12.834 1.00 84.58 108 ARG A C 1
ATOM 491 O O . ARG A 1 100 ? -17.664 -35.455 -13.815 1.00 88.89 108 ARG A O 1
ATOM 499 N N . LYS A 1 101 ? -17.323 -35.392 -11.598 1.00 81.92 109 LYS A N 1
ATOM 500 C CA . LYS A 1 101 ? -18.118 -36.591 -11.312 1.00 84.35 109 LYS A CA 1
ATOM 501 C C . LYS A 1 101 ? -19.621 -36.319 -11.182 1.00 84.70 109 LYS A C 1
ATOM 502 O O . LYS A 1 101 ? -20.429 -37.241 -11.299 1.00 88.75 109 LYS A O 1
ATOM 508 N N . THR A 1 102 ? -19.983 -35.071 -10.891 1.00 80.47 110 THR A N 1
ATOM 509 C CA . THR A 1 102 ? -21.371 -34.678 -10.670 1.00 79.37 110 THR A CA 1
ATOM 510 C C . THR A 1 102 ? -21.749 -33.569 -11.630 1.00 78.21 110 THR A C 1
ATOM 511 O O . THR A 1 102 ? -20.887 -32.940 -12.233 1.00 75.73 110 THR A O 1
ATOM 515 N N . ASP A 1 103 ? -23.047 -33.321 -11.755 1.00 80.22 111 ASP A N 1
ATOM 516 C CA . ASP A 1 103 ? -23.532 -32.217 -12.576 1.00 82.80 111 ASP A CA 1
ATOM 517 C C . ASP A 1 103 ? -23.295 -30.884 -11.868 1.00 77.65 111 ASP A C 1
ATOM 518 O O . ASP A 1 103 ? -23.053 -30.849 -10.664 1.00 77.19 111 ASP A O 1
ATOM 523 N N . LYS A 1 104 ? -23.360 -29.798 -12.632 1.00 77.09 112 LYS A N 1
ATOM 524 C CA . LYS A 1 104 ? -23.011 -28.461 -12.148 1.00 73.95 112 LYS A CA 1
ATOM 525 C C . LYS A 1 104 ? -23.859 -27.948 -10.988 1.00 71.28 112 LYS A C 1
ATOM 526 O O . LYS A 1 104 ? -23.362 -27.178 -10.171 1.00 68.86 112 LYS A O 1
ATOM 528 N N A GLU A 1 105 ? -25.120 -28.382 -10.935 0.56 71.93 113 GLU A N 1
ATOM 529 N N B GLU A 1 105 ? -25.124 -28.353 -10.905 0.44 72.36 113 GLU A N 1
ATOM 530 C CA A GLU A 1 105 ? -26.069 -27.968 -9.895 0.56 70.66 113 GLU A CA 1
ATOM 531 C CA B GLU A 1 105 ? -25.989 -27.866 -9.828 0.44 71.15 113 GLU A CA 1
ATOM 532 C C A GLU A 1 105 ? -25.715 -28.547 -8.523 0.56 67.26 113 GLU A C 1
ATOM 533 C C B GLU A 1 105 ? -25.744 -28.558 -8.486 0.44 67.82 113 GLU A C 1
ATOM 534 O O A GLU A 1 105 ? -25.911 -27.888 -7.501 0.56 63.85 113 GLU A O 1
ATOM 535 O O B GLU A 1 105 ? -26.046 -27.985 -7.438 0.44 64.96 113 GLU A O 1
ATOM 546 N N . SER A 1 106 ? -25.210 -29.781 -8.510 1.00 67.36 114 SER A N 1
ATOM 547 C CA . SER A 1 106 ? -24.759 -30.439 -7.263 1.00 65.94 114 SER A CA 1
ATOM 548 C C . SER A 1 106 ? -23.555 -29.697 -6.689 1.00 61.04 114 SER A C 1
ATOM 549 O O . SER A 1 106 ? -23.511 -29.415 -5.497 1.00 58.21 114 SER A O 1
ATOM 552 N N . LEU A 1 107 ? -22.600 -29.374 -7.555 1.00 59.56 115 LEU A N 1
ATOM 553 C CA . LEU A 1 107 ? -21.407 -28.652 -7.146 1.00 57.92 115 LEU A CA 1
ATOM 554 C C . LEU A 1 107 ? -21.752 -27.291 -6.549 1.00 56.13 115 LEU A C 1
ATOM 555 O O . LEU A 1 107 ? -21.243 -26.936 -5.488 1.00 53.69 115 LEU A O 1
ATOM 560 N N . LEU A 1 108 ? -22.618 -26.535 -7.214 1.00 60.08 116 LEU A N 1
ATOM 561 C CA . LEU A 1 108 ? -23.001 -25.211 -6.711 1.00 60.86 116 LEU A CA 1
ATOM 562 C C . LEU A 1 108 ? -23.745 -25.278 -5.373 1.00 59.92 116 LEU A C 1
ATOM 563 O O . LEU A 1 108 ? -23.564 -24.398 -4.541 1.00 57.21 116 LEU A O 1
ATOM 568 N N . ARG A 1 109 ? -24.558 -26.316 -5.164 1.00 61.18 117 ARG A N 1
ATOM 569 C CA . ARG A 1 109 ? -25.257 -26.513 -3.884 1.00 62.38 117 ARG A CA 1
ATOM 570 C C . ARG A 1 109 ? -24.311 -26.858 -2.736 1.00 60.51 117 ARG A C 1
ATOM 571 O O . ARG A 1 109 ? -24.506 -26.395 -1.608 1.00 57.00 117 ARG A O 1
ATOM 579 N N . GLU A 1 110 ? -23.300 -27.682 -3.005 1.00 58.98 118 GLU A N 1
ATOM 580 C CA . GLU A 1 110 ? -22.321 -27.978 -1.976 1.00 57.68 118 GLU A CA 1
ATOM 581 C C . GLU A 1 110 ? -21.461 -26.751 -1.650 1.00 52.82 118 GLU A C 1
ATOM 582 O O . GLU A 1 110 ? -21.125 -26.533 -0.499 1.00 50.07 118 GLU A O 1
ATOM 588 N N . VAL A 1 111 ? -21.115 -25.955 -2.651 1.00 51.04 119 VAL A N 1
ATOM 589 C CA . VAL A 1 111 ? -20.344 -24.742 -2.414 1.00 49.01 119 VAL A CA 1
ATOM 590 C C . VAL A 1 111 ? -21.136 -23.770 -1.540 1.00 49.25 119 VAL A C 1
ATOM 591 O O . VAL A 1 111 ? -20.585 -23.225 -0.575 1.00 47.34 119 VAL A O 1
ATOM 595 N N . GLU A 1 112 ? -22.426 -23.591 -1.830 1.00 50.34 120 GLU A N 1
ATOM 596 C CA . GLU A 1 112 ? -23.278 -22.732 -0.991 1.00 52.68 120 GLU A CA 1
ATOM 597 C C . GLU A 1 112 ? -23.361 -23.237 0.446 1.00 47.30 120 GLU A C 1
ATOM 598 O O . GLU A 1 112 ? -23.308 -22.452 1.372 1.00 46.11 120 GLU A O 1
ATOM 604 N N . LEU A 1 113 ? -23.506 -24.540 0.631 1.00 46.14 121 LEU A N 1
ATOM 605 C CA . LEU A 1 113 ? -23.420 -25.122 1.972 1.00 46.63 121 LEU A CA 1
ATOM 606 C C . LEU A 1 113 ? -22.052 -24.804 2.592 1.00 44.33 121 LEU A C 1
ATOM 607 O O . LEU A 1 113 ? -21.971 -24.203 3.662 1.00 43.60 121 LEU A O 1
ATOM 612 N N . LEU A 1 114 ? -20.982 -25.184 1.899 1.00 41.43 122 LEU A N 1
ATOM 613 C CA . LEU A 1 114 ? -19.626 -24.934 2.389 1.00 40.58 122 LEU A CA 1
ATOM 614 C C . LEU A 1 114 ? -19.354 -23.476 2.798 1.00 39.46 122 LEU A C 1
ATOM 615 O O . LEU A 1 114 ? -18.728 -23.241 3.811 1.00 39.87 122 LEU A O 1
ATOM 620 N N . LYS A 1 115 ? -19.852 -22.510 2.042 1.00 40.89 123 LYS A N 1
ATOM 621 C CA . LYS A 1 115 ? -19.664 -21.093 2.380 1.00 42.50 123 LYS A CA 1
ATOM 622 C C . LYS A 1 115 ? -20.242 -20.677 3.725 1.00 42.84 123 LYS A C 1
ATOM 623 O O . LYS A 1 115 ? -19.886 -19.625 4.254 1.00 41.87 123 LYS A O 1
ATOM 629 N N . MET A 1 116 ? -21.158 -21.479 4.264 1.00 43.00 124 MET A N 1
ATOM 630 C CA . MET A 1 116 ? -21.905 -21.063 5.434 1.00 43.53 124 MET A CA 1
ATOM 631 C C . MET A 1 116 ? -21.393 -21.731 6.687 1.00 42.15 124 MET A C 1
ATOM 632 O O . MET A 1 116 ? -21.873 -21.455 7.767 1.00 43.33 124 MET A O 1
ATOM 637 N N . LEU A 1 117 ? -20.425 -22.622 6.543 1.00 41.97 125 LEU A N 1
ATOM 638 C CA . LEU A 1 117 ? -19.909 -23.360 7.678 1.00 40.46 125 LEU A CA 1
ATOM 639 C C . LEU A 1 117 ? -18.705 -22.593 8.173 1.00 41.28 125 LEU A C 1
ATOM 640 O O . LEU A 1 117 ? -18.007 -21.959 7.374 1.00 39.73 125 LEU A O 1
ATOM 645 N N . ASP A 1 118 ? -18.478 -22.628 9.484 1.00 40.83 126 ASP A N 1
ATOM 646 C CA . ASP A 1 118 ? -17.271 -22.055 10.086 1.00 40.56 126 ASP A CA 1
ATOM 647 C C . ASP A 1 118 ? -16.847 -22.933 11.233 1.00 35.92 126 ASP A C 1
ATOM 648 O O . ASP A 1 118 ? -17.656 -23.293 12.067 1.00 35.39 126 ASP A O 1
ATOM 653 N N . HIS A 1 119 ? -15.576 -23.284 11.265 1.00 32.74 127 HIS A N 1
ATOM 654 C CA . HIS A 1 119 ? -15.013 -24.020 12.399 1.00 32.10 127 HIS A CA 1
ATOM 655 C C . HIS A 1 119 ? -13.547 -23.681 12.475 1.00 32.00 127 HIS A C 1
ATOM 656 O O . HIS A 1 119 ? -12.882 -23.547 11.447 1.00 31.76 127 HIS A O 1
ATOM 663 N N . ILE A 1 120 ? -13.030 -23.558 13.683 1.00 32.95 128 ILE A N 1
ATOM 664 C CA . ILE A 1 120 ? -11.623 -23.225 13.847 1.00 34.25 128 ILE A CA 1
ATOM 665 C C . ILE A 1 120 ? -10.635 -24.250 13.212 1.00 34.30 128 ILE A C 1
ATOM 666 O O . ILE A 1 120 ? -9.522 -23.887 12.812 1.00 36.20 128 ILE A O 1
ATOM 671 N N . ASN A 1 121 ? -11.041 -25.506 13.077 1.00 33.53 129 ASN A N 1
ATOM 672 C CA . ASN A 1 121 ? -10.172 -26.523 12.489 1.00 33.61 129 ASN A CA 1
ATOM 673 C C . ASN A 1 121 ? -10.462 -26.883 11.040 1.00 33.13 129 ASN A C 1
ATOM 674 O O . ASN A 1 121 ? -9.942 -27.903 10.560 1.00 33.15 129 ASN A O 1
ATOM 679 N N . ILE A 1 122 ? -11.257 -26.060 10.356 1.00 31.82 130 ILE A N 1
ATOM 680 C CA . ILE A 1 122 ? -11.629 -26.292 8.958 1.00 32.32 130 ILE A CA 1
ATOM 681 C C . ILE A 1 122 ? -11.249 -25.049 8.162 1.00 32.30 130 ILE A C 1
ATOM 682 O O . ILE A 1 122 ? -11.609 -23.946 8.549 1.00 31.14 130 ILE A O 1
ATOM 687 N N . MET A 1 123 ? -10.517 -25.231 7.063 1.00 33.78 131 MET A N 1
ATOM 688 C CA . MET A 1 123 ? -10.143 -24.100 6.201 1.00 36.36 131 MET A CA 1
ATOM 689 C C . MET A 1 123 ? -11.385 -23.608 5.482 1.00 35.99 131 MET A C 1
ATOM 690 O O . MET A 1 123 ? -12.027 -24.370 4.757 1.00 36.81 131 MET A O 1
ATOM 695 N N A LYS A 1 124 ? -11.691 -22.330 5.678 0.53 35.83 132 LYS A N 1
ATOM 696 N N B LYS A 1 124 ? -11.717 -22.338 5.686 0.47 36.17 132 LYS A N 1
ATOM 697 C CA A LYS A 1 124 ? -12.875 -21.666 5.121 0.53 36.39 132 LYS A CA 1
ATOM 698 C CA B LYS A 1 124 ? -12.927 -21.748 5.126 0.47 36.87 132 LYS A CA 1
ATOM 699 C C A LYS A 1 124 ? -12.852 -21.610 3.588 0.53 35.73 132 LYS A C 1
ATOM 700 C C B LYS A 1 124 ? -12.871 -21.602 3.607 0.47 36.07 132 LYS A C 1
ATOM 701 O O A LYS A 1 124 ? -11.856 -21.210 3.013 0.53 35.10 132 LYS A O 1
ATOM 702 O O B LYS A 1 124 ? -11.882 -21.133 3.065 0.47 35.47 132 LYS A O 1
ATOM 713 N N . LEU A 1 125 ? -13.952 -22.003 2.943 1.00 35.30 133 LEU A N 1
ATOM 714 C CA . LEU A 1 125 ? -14.169 -21.729 1.530 1.00 37.08 133 LEU A CA 1
ATOM 715 C C . LEU A 1 125 ? -15.072 -20.507 1.352 1.00 39.03 133 LEU A C 1
ATOM 716 O O . LEU A 1 125 ? -16.137 -20.450 1.943 1.00 36.70 133 LEU A O 1
ATOM 721 N N . TYR A 1 126 ? -14.652 -19.546 0.526 1.00 40.79 134 TYR A N 1
ATOM 722 C CA . TYR A 1 126 ? -15.444 -18.337 0.276 1.00 42.46 134 TYR A CA 1
ATOM 723 C C . TYR A 1 126 ? -16.251 -18.401 -0.995 1.00 45.84 134 TYR A C 1
ATOM 724 O O . TYR A 1 126 ? -17.402 -17.981 -1.027 1.00 46.66 134 TYR A O 1
ATOM 733 N N . GLU A 1 127 ? -15.648 -18.916 -2.054 1.00 47.73 135 GLU A N 1
ATOM 734 C CA . GLU A 1 127 ? -16.218 -18.744 -3.363 1.00 50.33 135 GLU A CA 1
ATOM 735 C C . GLU A 1 127 ? -15.785 -19.829 -4.327 1.00 48.93 135 GLU A C 1
ATOM 736 O O . GLU A 1 127 ? -14.746 -20.458 -4.164 1.00 45.41 135 GLU A O 1
ATOM 742 N N . PHE A 1 128 ? -16.626 -20.041 -5.325 1.00 50.21 136 PHE A N 1
ATOM 743 C CA . PHE A 1 128 ? -16.313 -20.882 -6.452 1.00 52.13 136 PHE A CA 1
ATOM 744 C C . PHE A 1 128 ? -16.610 -20.096 -7.728 1.00 53.17 136 PHE A C 1
ATOM 745 O O . PHE A 1 128 ? -17.636 -19.420 -7.827 1.00 53.28 136 PHE A O 1
ATOM 753 N N . PHE A 1 129 ? -15.708 -20.158 -8.695 1.00 52.75 137 PHE A N 1
ATOM 754 C CA . PHE A 1 129 ? -16.008 -19.608 -10.003 1.00 56.43 137 PHE A CA 1
ATOM 755 C C . PHE A 1 129 ? -15.228 -20.373 -11.060 1.00 58.61 137 PHE A C 1
ATOM 756 O O . PHE A 1 129 ? -14.451 -21.268 -10.745 1.00 55.90 137 PHE A O 1
ATOM 764 N N . GLU A 1 130 ? -15.473 -20.044 -12.318 1.00 63.78 138 GLU A N 1
ATOM 765 C CA . GLU A 1 130 ? -14.824 -20.743 -13.406 1.00 68.06 138 GLU A CA 1
ATOM 766 C C . GLU A 1 130 ? -14.721 -19.862 -14.633 1.00 69.23 138 GLU A C 1
ATOM 767 O O . GLU A 1 130 ? -15.386 -18.836 -14.738 1.00 69.96 138 GLU A O 1
ATOM 773 N N . ASP A 1 131 ? -13.848 -20.268 -15.538 1.00 70.41 139 ASP A N 1
ATOM 774 C CA . ASP A 1 131 ? -13.877 -19.796 -16.913 1.00 74.81 139 ASP A CA 1
ATOM 775 C C . ASP A 1 131 ? -13.683 -21.046 -17.785 1.00 79.82 139 ASP A C 1
ATOM 776 O O . ASP A 1 131 ? -13.820 -22.167 -17.277 1.00 80.85 139 ASP A O 1
ATOM 781 N N . ASN A 1 132 ? -13.366 -20.885 -19.069 1.00 83.52 140 ASN A N 1
ATOM 782 C CA . ASN A 1 132 ? -13.243 -22.049 -19.956 1.00 87.11 140 ASN A CA 1
ATOM 783 C C . ASN A 1 132 ? -11.958 -22.876 -19.758 1.00 85.16 140 ASN A C 1
ATOM 784 O O . ASN A 1 132 ? -11.824 -23.965 -20.319 1.00 86.05 140 ASN A O 1
ATOM 789 N N . ASN A 1 133 ? -11.033 -22.378 -18.944 1.00 82.00 141 ASN A N 1
ATOM 790 C CA . ASN A 1 133 ? -9.806 -23.109 -18.662 1.00 81.01 141 ASN A CA 1
ATOM 791 C C . ASN A 1 133 ? -9.683 -23.676 -17.252 1.00 78.94 141 ASN A C 1
ATOM 792 O O . ASN A 1 133 ? -8.982 -24.667 -17.047 1.00 81.62 141 ASN A O 1
ATOM 797 N N . TYR A 1 134 ? -10.350 -23.066 -16.276 1.00 75.42 142 TYR A N 1
ATOM 798 C CA . TYR A 1 134 ? -10.120 -23.445 -14.893 1.00 70.14 142 TYR A CA 1
ATOM 799 C C . TYR A 1 134 ? -11.358 -23.403 -14.028 1.00 67.86 142 TYR A C 1
ATOM 800 O O . TYR A 1 134 ? -12.311 -22.664 -14.303 1.00 69.04 142 TYR A O 1
ATOM 809 N N . TYR A 1 135 ? -11.328 -24.233 -12.990 1.00 65.51 143 TYR A N 1
ATOM 810 C CA . TYR A 1 135 ? -12.167 -24.055 -11.809 1.00 63.32 143 TYR A CA 1
ATOM 811 C C . TYR A 1 135 ? -11.333 -23.347 -10.749 1.00 57.08 143 TYR A C 1
ATOM 812 O O . TYR A 1 135 ? -10.123 -23.578 -10.613 1.00 53.21 143 TYR A O 1
ATOM 821 N N . TYR A 1 136 ? -11.988 -22.476 -10.006 1.00 53.97 144 TYR A N 1
ATOM 822 C CA . TYR A 1 136 ? -11.317 -21.678 -9.005 1.00 51.33 144 TYR A CA 1
ATOM 823 C C . TYR A 1 136 ? -12.030 -21.834 -7.681 1.00 47.56 144 TYR A C 1
ATOM 824 O O . TYR A 1 136 ? -13.244 -21.689 -7.619 1.00 49.99 144 TYR A O 1
ATOM 833 N N . LEU A 1 137 ? -11.281 -22.124 -6.624 1.00 44.21 145 LEU A N 1
ATOM 834 C CA . LEU A 1 137 ? -11.843 -22.160 -5.285 1.00 41.96 145 LEU A CA 1
ATOM 835 C C . LEU A 1 137 ? -11.081 -21.207 -4.383 1.00 38.91 145 LEU A C 1
ATOM 836 O O . LEU A 1 137 ? -9.901 -21.362 -4.175 1.00 40.78 145 LEU A O 1
ATOM 841 N N . VAL A 1 138 ? -11.789 -20.242 -3.831 1.00 35.93 146 VAL A N 1
ATOM 842 C CA . VAL A 1 138 ? -11.210 -19.177 -3.054 1.00 35.81 146 VAL A CA 1
ATOM 843 C C . VAL A 1 138 ? -11.345 -19.496 -1.581 1.00 35.45 146 VAL A C 1
ATOM 844 O O . VAL A 1 138 ? -12.456 -19.623 -1.075 1.00 36.74 146 VAL A O 1
ATOM 848 N N . SER A 1 139 ? -10.232 -19.592 -0.876 1.00 36.09 147 SER A N 1
ATOM 849 C CA . SER A 1 139 ? -10.294 -19.985 0.529 1.00 37.46 147 SER A CA 1
ATOM 850 C C . SER A 1 139 ? -9.464 -19.029 1.367 1.00 37.21 147 SER A C 1
ATOM 851 O O . SER A 1 139 ? -8.798 -18.139 0.821 1.00 36.23 147 SER A O 1
ATOM 854 N N . ASP A 1 140 ? -9.510 -19.194 2.688 1.00 38.48 148 ASP A N 1
ATOM 855 C CA . ASP A 1 140 ? -8.582 -18.473 3.569 1.00 39.32 148 ASP A CA 1
ATOM 856 C C . ASP A 1 140 ? -7.162 -18.868 3.220 1.00 39.37 148 ASP A C 1
ATOM 857 O O . ASP A 1 140 ? -6.920 -19.937 2.663 1.00 37.68 148 ASP A O 1
ATOM 862 N N . VAL A 1 141 ? -6.235 -17.983 3.548 1.00 42.89 149 VAL A N 1
ATOM 863 C CA . VAL A 1 141 ? -4.808 -18.194 3.343 1.00 45.45 149 VAL A CA 1
ATOM 864 C C . VAL A 1 141 ? -4.314 -19.286 4.283 1.00 47.10 149 VAL A C 1
ATOM 865 O O . VAL A 1 141 ? -4.494 -19.185 5.488 1.00 49.65 149 VAL A O 1
ATOM 869 N N . TYR A 1 142 ? -3.664 -20.302 3.727 1.00 48.89 150 TYR A N 1
ATOM 870 C CA . TYR A 1 142 ? -3.163 -21.453 4.498 1.00 50.23 150 TYR A CA 1
ATOM 871 C C . TYR A 1 142 ? -2.138 -21.001 5.547 1.00 54.16 150 TYR A C 1
ATOM 872 O O . TYR A 1 142 ? -1.184 -20.319 5.207 1.00 55.43 150 TYR A O 1
ATOM 881 N N . THR A 1 143 ? -2.342 -21.376 6.812 1.00 61.47 151 THR A N 1
ATOM 882 C CA . THR A 1 143 ? -1.334 -21.161 7.868 1.00 63.48 151 THR A CA 1
ATOM 883 C C . THR A 1 143 ? -0.810 -22.525 8.374 1.00 62.79 151 THR A C 1
ATOM 884 O O . THR A 1 143 ? -1.578 -23.480 8.547 1.00 54.81 151 THR A O 1
ATOM 888 N N . GLY A 1 144 ? 0.503 -22.596 8.592 1.00 64.06 152 GLY A N 1
ATOM 889 C CA . GLY A 1 144 ? 1.164 -23.839 9.003 1.00 63.88 152 GLY A CA 1
ATOM 890 C C . GLY A 1 144 ? 1.625 -24.739 7.863 1.00 59.39 152 GLY A C 1
ATOM 891 O O . GLY A 1 144 ? 1.309 -24.514 6.700 1.00 58.16 152 GLY A O 1
ATOM 892 N N . GLY A 1 145 ? 2.384 -25.766 8.220 1.00 57.43 153 GLY A N 1
ATOM 893 C CA . GLY A 1 145 ? 2.861 -26.755 7.266 1.00 55.88 153 GLY A CA 1
ATOM 894 C C . GLY A 1 145 ? 2.088 -28.049 7.389 1.00 52.44 153 GLY A C 1
ATOM 895 O O . GLY A 1 145 ? 1.266 -28.213 8.289 1.00 51.23 153 GLY A O 1
ATOM 896 N N . GLU A 1 146 ? 2.356 -28.974 6.480 1.00 50.86 154 GLU A N 1
ATOM 897 C CA . GLU A 1 146 ? 1.732 -30.284 6.519 1.00 48.80 154 GLU A CA 1
ATOM 898 C C . GLU A 1 146 ? 2.033 -30.958 7.861 1.00 48.09 154 GLU A C 1
ATOM 899 O O . GLU A 1 146 ? 3.127 -30.825 8.412 1.00 48.43 154 GLU A O 1
ATOM 905 N N . LEU A 1 147 ? 1.046 -31.685 8.367 1.00 45.49 155 LEU A N 1
ATOM 906 C CA . LEU A 1 147 ? 1.072 -32.245 9.721 1.00 44.21 155 LEU A CA 1
ATOM 907 C C . LEU A 1 147 ? 2.377 -32.910 10.112 1.00 43.74 155 LEU A C 1
ATOM 908 O O . LEU A 1 147 ? 2.994 -32.518 11.092 1.00 44.61 155 LEU A O 1
ATOM 913 N N . PHE A 1 148 ? 2.775 -33.937 9.372 1.00 43.95 156 PHE A N 1
ATOM 914 C CA . PHE A 1 148 ? 3.982 -34.658 9.713 1.00 45.91 156 PHE A CA 1
ATOM 915 C C . PHE A 1 148 ? 5.229 -33.799 9.534 1.00 47.36 156 PHE A C 1
ATOM 916 O O . PHE A 1 148 ? 6.089 -33.844 10.390 1.00 47.94 156 PHE A O 1
ATOM 924 N N . ASP A 1 149 ? 5.306 -32.993 8.470 1.00 49.40 157 ASP A N 1
ATOM 925 C CA . ASP A 1 149 ? 6.451 -32.060 8.271 1.00 52.97 157 ASP A CA 1
AT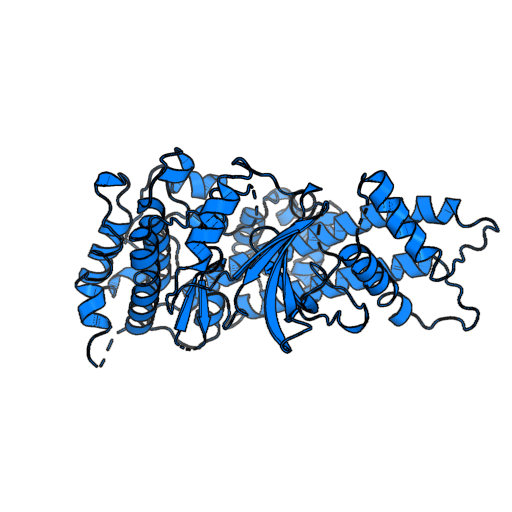OM 926 C C . ASP A 1 149 ? 6.645 -31.178 9.486 1.00 52.56 157 ASP A C 1
ATOM 927 O O . ASP A 1 149 ? 7.764 -30.885 9.858 1.00 54.91 157 ASP A O 1
ATOM 932 N N . GLU A 1 150 ? 5.550 -30.750 10.107 1.00 52.35 158 GLU A N 1
ATOM 933 C CA . GLU A 1 150 ? 5.650 -29.873 11.268 1.00 54.78 158 GLU A CA 1
ATOM 934 C C . GLU A 1 150 ? 6.036 -30.641 12.528 1.00 53.25 158 GLU A C 1
ATOM 935 O O . GLU A 1 150 ? 6.806 -30.147 13.341 1.00 55.14 158 GLU A O 1
ATOM 941 N N . ILE A 1 151 ? 5.533 -31.861 12.669 1.00 50.03 159 ILE A N 1
ATOM 942 C CA . ILE A 1 151 ? 5.933 -32.723 13.779 1.00 50.07 159 ILE A CA 1
ATOM 943 C C . ILE A 1 151 ? 7.420 -33.105 13.696 1.00 50.69 159 ILE A C 1
ATOM 944 O O . ILE A 1 151 ? 8.119 -33.076 14.689 1.00 50.18 159 ILE A O 1
ATOM 949 N N . ILE A 1 152 ? 7.905 -33.466 12.519 1.00 50.84 160 ILE A N 1
ATOM 950 C CA . ILE A 1 152 ? 9.269 -33.965 12.418 1.00 54.82 160 ILE A CA 1
ATOM 951 C C . ILE A 1 152 ? 10.346 -32.876 12.269 1.00 58.75 160 ILE A C 1
ATOM 952 O O . ILE A 1 152 ? 11.521 -33.194 12.232 1.00 59.24 160 ILE A O 1
ATOM 957 N N . SER A 1 153 ? 9.959 -31.606 12.192 1.00 62.84 161 SER A N 1
ATOM 958 C CA . SER A 1 153 ? 10.952 -30.523 12.265 1.00 67.16 161 SER A CA 1
ATOM 959 C C . SER A 1 153 ? 11.397 -30.323 13.718 1.00 70.89 161 SER A C 1
ATOM 960 O O . SER A 1 153 ? 12.501 -29.845 13.966 1.00 73.60 161 SER A O 1
ATOM 963 N N . ARG A 1 154 ? 10.559 -30.720 14.675 1.00 71.20 162 ARG A N 1
ATOM 964 C CA . ARG A 1 154 ? 10.884 -30.524 16.087 1.00 74.04 162 ARG A CA 1
ATOM 965 C C . ARG A 1 154 ? 11.775 -31.660 16.574 1.00 74.02 162 ARG A C 1
ATOM 966 O O . ARG A 1 154 ? 11.957 -32.662 15.878 1.00 73.12 162 ARG A O 1
ATOM 974 N N . LYS A 1 155 ? 12.352 -31.492 17.759 1.00 75.17 163 LYS A N 1
ATOM 975 C CA . LYS A 1 155 ? 13.286 -32.484 18.298 1.00 75.30 163 LYS A CA 1
ATOM 976 C C . LYS A 1 155 ? 12.543 -33.672 18.881 1.00 72.19 163 LYS A C 1
ATOM 977 O O . LYS A 1 155 ? 13.010 -34.807 18.772 1.00 72.61 163 LYS A O 1
ATOM 980 N N . ARG A 1 156 ? 11.392 -33.415 19.505 1.00 69.21 164 ARG A N 1
ATOM 981 C CA . ARG A 1 156 ? 10.645 -34.468 20.207 1.00 66.17 164 ARG A CA 1
ATOM 982 C C . ARG A 1 156 ? 9.137 -34.313 20.079 1.00 61.10 164 ARG A C 1
ATOM 983 O O . ARG A 1 156 ? 8.618 -33.216 19.837 1.00 61.08 164 ARG A O 1
ATOM 991 N N . PHE A 1 157 ? 8.449 -35.435 20.271 1.00 57.13 165 PHE A N 1
ATOM 992 C CA . PHE A 1 157 ? 7.011 -35.546 20.066 1.00 53.17 165 PHE A CA 1
ATOM 993 C C . PHE A 1 157 ? 6.388 -36.414 21.169 1.00 51.26 165 PHE A C 1
ATOM 994 O O . PHE A 1 157 ? 6.843 -37.534 21.393 1.00 51.89 165 PHE A O 1
ATOM 1002 N N . TYR A 1 158 ? 5.338 -35.914 21.831 1.00 49.73 166 TYR A N 1
ATOM 1003 C CA . TYR A 1 158 ? 4.769 -36.578 23.039 1.00 50.06 166 TYR A CA 1
ATOM 1004 C C . TYR A 1 158 ? 3.326 -37.075 22.901 1.00 47.26 166 TYR A C 1
ATOM 1005 O O . TYR A 1 158 ? 2.556 -36.581 22.088 1.00 46.32 166 TYR A O 1
ATOM 1014 N N . GLU A 1 159 ? 2.952 -38.029 23.743 1.00 47.19 167 GLU A N 1
ATOM 1015 C CA . GLU A 1 159 ? 1.597 -38.570 23.720 1.00 45.76 167 GLU A CA 1
ATOM 1016 C C . GLU A 1 159 ? 0.550 -37.463 23.794 1.00 44.77 167 GLU A C 1
ATOM 1017 O O . GLU A 1 159 ? -0.494 -37.534 23.126 1.00 42.43 167 GLU A O 1
ATOM 1023 N N . ILE A 1 160 ? 0.833 -36.451 24.608 1.00 46.02 168 ILE A N 1
ATOM 1024 C CA . ILE A 1 160 ? -0.103 -35.361 24.832 1.00 46.67 168 ILE A CA 1
ATOM 1025 C C . ILE A 1 160 ? -0.279 -34.542 23.554 1.00 44.85 168 ILE A C 1
ATOM 1026 O O . ILE A 1 160 ? -1.393 -34.159 23.226 1.00 43.26 168 ILE A O 1
ATOM 1031 N N . ASP A 1 161 ? 0.806 -34.343 22.813 1.00 46.43 169 ASP A N 1
ATOM 1032 C CA . ASP A 1 161 ? 0.768 -33.648 21.522 1.00 46.32 169 ASP A CA 1
ATOM 1033 C C . ASP A 1 161 ? -0.146 -34.397 20.548 1.00 43.12 169 ASP A C 1
ATOM 1034 O O . ASP A 1 161 ? -1.027 -33.800 19.916 1.00 40.26 169 ASP A O 1
ATOM 1039 N N . ALA A 1 162 ? 0.084 -35.704 20.424 1.00 40.76 170 ALA A N 1
ATOM 1040 C CA . ALA A 1 162 ? -0.735 -36.527 19.556 1.00 38.53 170 ALA A CA 1
ATOM 1041 C C . ALA A 1 162 ? -2.217 -36.424 19.932 1.00 36.44 170 ALA A C 1
ATOM 1042 O O . ALA A 1 162 ? -3.068 -36.325 19.070 1.00 36.22 170 ALA A O 1
ATOM 1044 N N . ALA A 1 163 ? -2.532 -36.453 21.217 1.00 36.80 171 ALA A N 1
ATOM 1045 C CA . ALA A 1 163 ? -3.924 -36.396 21.638 1.00 36.96 171 ALA A CA 1
ATOM 1046 C C . ALA A 1 163 ? -4.577 -35.047 21.309 1.00 36.23 171 ALA A C 1
ATOM 1047 O O . ALA A 1 163 ? -5.738 -35.002 20.928 1.00 35.66 171 ALA A O 1
ATOM 1049 N N . ARG A 1 164 ? -3.848 -33.959 21.508 1.00 37.78 172 ARG A N 1
ATOM 1050 C CA . ARG A 1 164 ? -4.354 -32.629 21.196 1.00 39.60 172 ARG A CA 1
ATOM 1051 C C . ARG A 1 164 ? -4.590 -32.482 19.702 1.00 38.04 172 ARG A C 1
ATOM 1052 O O . ARG A 1 164 ? -5.618 -31.940 19.283 1.00 37.18 172 ARG A O 1
ATOM 1060 N N . ILE A 1 165 ? -3.662 -33.010 18.913 1.00 37.11 173 ILE A N 1
ATOM 1061 C CA . ILE A 1 165 ? -3.791 -33.025 17.469 1.00 36.94 173 ILE A CA 1
ATOM 1062 C C . ILE A 1 165 ? -5.051 -33.735 17.032 1.00 36.30 173 ILE A C 1
ATOM 1063 O O . ILE A 1 165 ? -5.861 -33.191 16.270 1.00 37.68 173 ILE A O 1
ATOM 1068 N N . ILE A 1 166 ? -5.221 -34.945 17.523 1.00 35.05 174 ILE A N 1
ATOM 1069 C CA . ILE A 1 166 ? -6.337 -35.778 17.131 1.00 34.82 174 ILE A CA 1
ATOM 1070 C C . ILE A 1 166 ? -7.659 -35.202 17.626 1.00 34.89 174 ILE A C 1
ATOM 1071 O O . ILE A 1 166 ? -8.702 -35.298 16.939 1.00 33.43 174 ILE A O 1
ATOM 1076 N N . LYS A 1 167 ? -7.636 -34.632 18.824 1.00 35.10 175 LYS A N 1
ATOM 1077 C CA . LYS A 1 167 ? -8.811 -33.943 19.327 1.00 36.38 175 LYS A CA 1
ATOM 1078 C C . LYS A 1 167 ? -9.265 -32.856 18.345 1.00 33.96 175 LYS A C 1
ATOM 1079 O O . LYS A 1 167 ? -10.427 -32.757 18.014 1.00 32.51 175 LYS A O 1
ATOM 1085 N N . GLN A 1 168 ? -8.340 -32.032 17.894 1.00 33.55 176 GLN A N 1
ATOM 1086 C CA . GLN A 1 168 ? -8.703 -30.986 16.955 1.00 32.88 176 GLN A CA 1
ATOM 1087 C C . GLN A 1 168 ? -9.195 -31.570 15.623 1.00 31.28 176 GLN A C 1
ATOM 1088 O O . GLN A 1 168 ? -10.206 -31.130 15.101 1.00 30.57 176 GLN A O 1
ATOM 1094 N N . ILE A 1 169 ? -8.509 -32.583 15.090 1.00 30.83 177 ILE A N 1
ATOM 1095 C CA . ILE A 1 169 ? -8.962 -33.219 13.840 1.00 29.58 177 ILE A CA 1
ATOM 1096 C C . ILE A 1 169 ? -10.386 -33.707 13.994 1.00 29.11 177 ILE A C 1
ATOM 1097 O O . ILE A 1 169 ? -11.236 -33.480 13.129 1.00 29.02 177 ILE A O 1
ATOM 1102 N N . LEU A 1 170 ? -10.646 -34.371 15.109 1.00 30.25 178 LEU A N 1
ATOM 1103 C CA . LEU A 1 170 ? -11.968 -34.913 15.393 1.00 30.23 178 LEU A CA 1
ATOM 1104 C C . LEU A 1 170 ? -13.009 -33.857 15.632 1.00 29.83 178 LEU A C 1
ATOM 1105 O O . LEU A 1 170 ? -14.171 -34.076 15.308 1.00 30.76 178 LEU A O 1
ATOM 1110 N N A SER A 1 171 ? -12.616 -32.721 16.197 0.50 30.09 179 SER A N 1
ATOM 1111 N N B SER A 1 171 ? -12.628 -32.712 16.189 0.50 30.16 179 SER A N 1
ATOM 1112 C CA A SER A 1 171 ? -13.547 -31.612 16.366 0.50 30.86 179 SER A CA 1
ATOM 1113 C CA B SER A 1 171 ? -13.591 -31.627 16.374 0.50 31.00 179 SER A CA 1
ATOM 1114 C C A SER A 1 171 ? -14.037 -31.143 14.997 0.50 30.56 179 SER A C 1
ATOM 1115 C C B SER A 1 171 ? -14.037 -31.059 15.020 0.50 30.70 179 SER A C 1
ATOM 1116 O O A SER A 1 171 ? -15.236 -31.017 14.766 0.50 30.69 179 SER A O 1
ATOM 1117 O O B SER A 1 171 ? -15.214 -30.758 14.832 0.50 30.99 179 SER A O 1
ATOM 1122 N N . GLY A 1 172 ? -13.099 -30.912 14.086 1.00 30.15 180 GLY A N 1
ATOM 1123 C CA . GLY A 1 172 ? -13.435 -30.480 12.731 1.00 30.16 180 GLY A CA 1
ATOM 1124 C C . GLY A 1 172 ? -14.337 -31.479 12.022 1.00 29.59 180 GLY A C 1
ATOM 1125 O O . GLY A 1 172 ? -15.365 -31.118 11.466 1.00 29.60 180 GLY A O 1
ATOM 1126 N N . ILE A 1 173 ? -13.948 -32.744 12.055 1.00 30.15 181 ILE A N 1
ATOM 1127 C CA . ILE A 1 173 ? -14.730 -33.813 11.417 1.00 29.87 181 ILE A CA 1
ATOM 1128 C C . ILE A 1 173 ? -16.132 -33.923 11.987 1.00 30.43 181 ILE A C 1
ATOM 1129 O O . ILE A 1 173 ? -17.097 -34.009 11.237 1.00 32.62 181 ILE A O 1
ATOM 1134 N N . THR A 1 174 ? -16.251 -33.925 13.310 1.00 30.54 182 THR A N 1
ATOM 1135 C CA . THR A 1 174 ? -17.553 -33.949 13.977 1.00 31.01 182 THR A CA 1
ATOM 1136 C C . THR A 1 174 ? -18.471 -32.852 13.459 1.00 31.11 182 THR A C 1
ATOM 1137 O O . THR A 1 174 ? -19.640 -33.095 13.104 1.00 32.30 182 THR A O 1
ATOM 1141 N N . TYR A 1 175 ? -17.943 -31.645 13.386 1.00 30.41 183 TYR A N 1
ATOM 1142 C CA . TYR A 1 175 ? -18.728 -30.518 12.909 1.00 31.31 183 TYR A CA 1
ATOM 1143 C C . TYR A 1 175 ? -19.162 -30.711 11.454 1.00 31.62 183 TYR A C 1
ATOM 1144 O O . TYR A 1 175 ? -20.319 -30.496 11.123 1.00 32.98 183 TYR A O 1
ATOM 1153 N N . MET A 1 176 ? -18.234 -31.095 10.588 1.00 31.97 184 MET A N 1
ATOM 1154 C CA . MET A 1 176 ? -18.551 -31.251 9.175 1.00 32.62 184 MET A CA 1
ATOM 1155 C C . MET A 1 176 ? -19.559 -32.363 8.938 1.00 33.18 184 MET A C 1
ATOM 1156 O O . MET A 1 176 ? -20.491 -32.166 8.192 1.00 35.60 184 MET A O 1
ATOM 1161 N N . HIS A 1 177 ? -19.417 -33.502 9.608 1.00 33.19 185 HIS A N 1
ATOM 1162 C CA . HIS A 1 177 ? -20.422 -34.568 9.521 1.00 34.33 185 HIS A CA 1
ATOM 1163 C C . HIS A 1 177 ? -21.814 -34.140 10.005 1.00 37.54 185 HIS A C 1
ATOM 1164 O O . HIS A 1 177 ? -22.828 -34.473 9.385 1.00 38.99 185 HIS A O 1
ATOM 1171 N N . LYS A 1 178 ? -21.857 -33.386 11.090 1.00 39.79 186 LYS A N 1
ATOM 1172 C CA . LYS A 1 178 ? -23.107 -32.861 11.609 1.00 42.80 186 LYS A CA 1
ATOM 1173 C C . LYS A 1 178 ? -23.800 -32.007 10.548 1.00 41.74 186 LYS A C 1
ATOM 1174 O O . LYS A 1 178 ? -25.023 -31.964 10.481 1.00 41.10 186 LYS A O 1
ATOM 1180 N N . ASN A 1 179 ? -23.010 -31.338 9.712 1.00 39.51 187 ASN A N 1
ATOM 1181 C CA . ASN A 1 179 ? -23.561 -30.566 8.596 1.00 40.00 187 ASN A CA 1
ATOM 1182 C C . ASN A 1 179 ? -23.591 -31.300 7.241 1.00 40.94 187 ASN A C 1
ATOM 1183 O O . ASN A 1 179 ? -23.668 -30.672 6.197 1.00 42.40 187 ASN A O 1
ATOM 1188 N N A ASN A 1 180 ? -23.529 -32.627 7.290 0.57 41.79 188 ASN A N 1
ATOM 1189 N N B ASN A 1 180 ? -23.551 -32.627 7.287 0.43 41.53 188 ASN A N 1
ATOM 1190 C CA A ASN A 1 180 ? -23.649 -33.501 6.114 0.57 42.90 188 ASN A CA 1
ATOM 1191 C CA B ASN A 1 180 ? -23.670 -33.485 6.103 0.43 42.39 188 ASN A CA 1
ATOM 1192 C C A ASN A 1 180 ? -22.528 -33.359 5.090 0.57 41.14 188 ASN A C 1
ATOM 1193 C C B ASN A 1 180 ? -22.532 -33.358 5.091 0.43 40.87 188 ASN A C 1
ATOM 1194 O O A ASN A 1 180 ? -22.729 -33.604 3.909 0.57 42.63 188 ASN A O 1
ATOM 1195 O O B ASN A 1 180 ? -22.732 -33.610 3.910 0.43 42.15 188 ASN A O 1
ATOM 1204 N N . VAL A 1 181 ? -21.342 -32.984 5.553 1.00 39.26 189 VAL A N 1
ATOM 1205 C CA . VAL A 1 181 ? -20.195 -32.871 4.682 1.00 37.84 189 VAL A CA 1
ATOM 1206 C C . VAL A 1 181 ? -19.175 -33.934 5.055 1.00 38.01 189 VAL A C 1
ATOM 1207 O O . VAL A 1 181 ? -18.783 -34.045 6.213 1.00 37.19 189 VAL A O 1
ATOM 1211 N N . VAL A 1 182 ? -18.742 -34.692 4.054 1.00 38.46 190 VAL A N 1
ATOM 1212 C CA . VAL A 1 182 ? -17.757 -35.749 4.219 1.00 39.38 190 VAL A CA 1
ATOM 1213 C C . VAL A 1 182 ? -16.514 -35.347 3.443 1.00 38.85 190 VAL A C 1
ATOM 1214 O O . VAL A 1 182 ? -16.623 -34.722 2.400 1.00 40.44 190 VAL A O 1
ATOM 1218 N N . HIS A 1 183 ? -15.340 -35.689 3.956 1.00 37.67 191 HIS A N 1
ATOM 1219 C CA . HIS A 1 183 ? -14.084 -35.348 3.303 1.00 38.08 191 HIS A CA 1
ATOM 1220 C C . HIS A 1 183 ? -13.739 -36.403 2.240 1.00 41.47 191 HIS A C 1
ATOM 1221 O O . HIS A 1 183 ? -13.574 -36.060 1.085 1.00 41.82 191 HIS A O 1
ATOM 1228 N N . ARG A 1 184 ? -13.615 -37.670 2.650 1.00 44.13 192 ARG A N 1
ATOM 1229 C CA . ARG A 1 184 ? -13.343 -38.818 1.761 1.00 50.66 192 ARG A CA 1
ATOM 1230 C C . ARG A 1 184 ? -11.843 -39.069 1.427 1.00 48.84 192 ARG A C 1
ATOM 1231 O O . ARG A 1 184 ? -11.431 -40.203 1.240 1.00 51.36 192 ARG A O 1
ATOM 1239 N N A ASP A 1 185 ? -11.066 -37.992 1.382 0.56 46.91 193 ASP A N 1
ATOM 1240 N N B ASP A 1 185 ? -11.063 -37.998 1.316 0.44 47.26 193 ASP A N 1
ATOM 1241 C CA A ASP A 1 185 ? -9.639 -38.023 1.096 0.56 44.87 193 ASP A CA 1
ATOM 1242 C CA B ASP A 1 185 ? -9.615 -38.083 1.122 0.44 45.50 193 ASP A CA 1
ATOM 1243 C C A ASP A 1 185 ? -8.796 -37.490 2.271 0.56 42.12 193 ASP A C 1
ATOM 1244 C C B ASP A 1 185 ? -8.804 -37.493 2.271 0.44 42.59 193 ASP A C 1
ATOM 1245 O O A ASP A 1 185 ? -7.822 -36.760 2.078 0.56 40.72 193 ASP A O 1
ATOM 1246 O O B ASP A 1 185 ? -7.861 -36.732 2.054 0.44 41.43 193 ASP A O 1
ATOM 1255 N N . LEU A 1 186 ? -9.164 -37.833 3.498 1.00 41.05 194 LEU A N 1
ATOM 1256 C CA . LEU A 1 186 ? -8.439 -37.311 4.649 1.00 39.60 194 LEU A CA 1
ATOM 1257 C C . LEU A 1 186 ? -7.045 -37.950 4.750 1.00 41.20 194 LEU A C 1
ATOM 1258 O O . LEU A 1 186 ? -6.899 -39.181 4.772 1.00 39.62 194 LEU A O 1
ATOM 1263 N N . LYS A 1 187 ? -6.017 -37.106 4.765 1.00 41.66 195 LYS A N 1
ATOM 1264 C CA . LYS A 1 187 ? -4.638 -37.567 4.930 1.00 43.93 195 LYS A CA 1
ATOM 1265 C C . LYS A 1 187 ? -3.702 -36.427 5.391 1.00 42.54 195 LYS A C 1
ATOM 1266 O O . LYS A 1 187 ? -4.086 -35.252 5.346 1.00 39.57 195 LYS A O 1
ATOM 1272 N N . PRO A 1 188 ? -2.480 -36.769 5.858 1.00 42.80 196 PRO A N 1
ATOM 1273 C CA . PRO A 1 188 ? -1.565 -35.771 6.437 1.00 43.28 196 PRO A CA 1
ATOM 1274 C C . PRO A 1 188 ? -1.316 -34.556 5.552 1.00 42.39 196 PRO A C 1
ATOM 1275 O O . PRO A 1 188 ? -1.181 -33.472 6.062 1.00 44.86 196 PRO A O 1
ATOM 1279 N N . GLU A 1 189 ? -1.256 -34.755 4.246 1.00 42.99 197 GLU A N 1
ATOM 1280 C CA . GLU A 1 189 ? -1.141 -33.667 3.277 1.00 48.60 197 GLU A CA 1
ATOM 1281 C C . GLU A 1 189 ? -2.301 -32.642 3.331 1.00 45.98 197 GLU A C 1
ATOM 1282 O O . GLU A 1 189 ? -2.116 -31.493 2.965 1.00 44.45 197 GLU A O 1
ATOM 1288 N N . ASN A 1 190 ? -3.483 -33.089 3.754 1.00 42.79 198 ASN A N 1
ATOM 1289 C CA . ASN A 1 190 ? -4.659 -32.236 3.896 1.00 41.95 198 ASN A CA 1
ATOM 1290 C C . ASN A 1 190 ? -4.836 -31.662 5.299 1.00 38.48 198 ASN A C 1
ATOM 1291 O O . ASN A 1 190 ? -5.834 -30.996 5.577 1.00 35.24 198 ASN A O 1
ATOM 1296 N N . ILE A 1 191 ? -3.871 -31.917 6.175 1.00 36.08 199 ILE A N 1
ATOM 1297 C CA . ILE A 1 191 ? -3.947 -31.433 7.526 1.00 36.20 199 ILE A CA 1
ATOM 1298 C C . ILE A 1 191 ? -2.782 -30.489 7.795 1.00 38.16 199 ILE A C 1
ATOM 1299 O O . ILE A 1 191 ? -1.637 -30.918 7.817 1.00 38.28 199 ILE A O 1
ATOM 1304 N N . LEU A 1 192 ? -3.090 -29.201 7.963 1.00 40.01 200 LEU A N 1
ATOM 1305 C CA . LEU A 1 192 ? -2.079 -28.173 8.268 1.00 43.77 200 LEU A CA 1
ATOM 1306 C C . LEU A 1 192 ? -1.996 -27.877 9.756 1.00 46.51 200 LEU A C 1
ATOM 1307 O O . LEU A 1 192 ? -3.023 -27.703 10.407 1.00 45.65 200 LEU A O 1
ATOM 1312 N N . LEU A 1 193 ? -0.766 -27.799 10.274 1.00 50.94 201 LEU A N 1
ATOM 1313 C CA . LEU A 1 193 ? -0.500 -27.545 11.692 1.00 51.78 201 LEU A CA 1
ATOM 1314 C C . LEU A 1 193 ? 0.377 -26.314 11.877 1.00 57.25 201 LEU A C 1
ATOM 1315 O O . LEU A 1 193 ? 1.479 -26.238 11.324 1.00 57.16 201 LEU A O 1
ATOM 1320 N N . GLU A 1 194 ? -0.106 -25.368 12.677 1.00 62.58 202 GLU A N 1
ATOM 1321 C CA . GLU A 1 194 ? 0.625 -24.137 12.979 1.00 68.17 202 GLU A CA 1
ATOM 1322 C C . GLU A 1 194 ? 1.243 -24.198 14.384 1.00 74.14 202 GLU A C 1
ATOM 1323 O O . GLU A 1 194 ? 0.560 -23.919 15.375 1.00 75.40 202 GLU A O 1
ATOM 1325 N N . THR A 1 195 ? 2.529 -24.561 14.462 1.00 78.15 203 THR A N 1
ATOM 1326 C CA . THR A 1 195 ? 3.252 -24.659 15.741 1.00 78.70 203 THR A CA 1
ATOM 1327 C C . THR A 1 195 ? 3.799 -23.299 16.154 1.00 80.51 203 THR A C 1
ATOM 1328 O O . THR A 1 195 ? 3.089 -22.495 16.751 1.00 81.62 203 THR A O 1
ATOM 1330 N N . MET A 1 201 ? -0.655 -25.073 19.430 1.00 72.71 209 MET A N 1
ATOM 1331 C CA . MET A 1 201 ? -0.789 -25.492 18.034 1.00 72.88 209 MET A CA 1
ATOM 1332 C C . MET A 1 201 ? -2.248 -25.460 17.528 1.00 65.85 209 MET A C 1
ATOM 1333 O O . MET A 1 201 ? -3.196 -25.718 18.283 1.00 64.38 209 MET A O 1
ATOM 1338 N N . ILE A 1 202 ? -2.423 -25.134 16.249 1.00 57.79 210 ILE A N 1
ATOM 1339 C CA . ILE A 1 202 ? -3.755 -25.121 15.644 1.00 54.62 210 ILE A CA 1
ATOM 1340 C C . ILE A 1 202 ? -3.804 -25.958 14.351 1.00 48.74 210 ILE A C 1
ATOM 1341 O O . ILE A 1 202 ? -3.048 -25.705 13.407 1.00 47.82 210 ILE A O 1
ATOM 1346 N N . ILE A 1 203 ? -4.712 -26.934 14.317 1.00 41.66 211 ILE A N 1
ATOM 1347 C CA . ILE A 1 203 ? -4.921 -27.759 13.131 1.00 38.34 211 ILE A CA 1
ATOM 1348 C C . ILE A 1 203 ? -5.983 -27.138 12.223 1.00 37.92 211 ILE A C 1
ATOM 1349 O O . ILE A 1 203 ? -7.016 -26.685 12.703 1.00 35.19 211 ILE A O 1
ATOM 1354 N N . LYS A 1 204 ? -5.728 -27.160 10.917 1.00 37.60 212 LYS A N 1
ATOM 1355 C CA . LYS A 1 204 ? -6.725 -26.807 9.925 1.00 40.13 212 LYS A CA 1
ATOM 1356 C C . LYS A 1 204 ? -6.783 -27.908 8.863 1.00 38.00 212 LYS A C 1
ATOM 1357 O O . LYS A 1 204 ? -5.752 -28.305 8.334 1.00 37.84 212 LYS A O 1
ATOM 1363 N N . ILE A 1 205 ? -7.985 -28.403 8.574 1.00 35.06 213 ILE A N 1
ATOM 1364 C CA . ILE A 1 205 ? -8.178 -29.397 7.535 1.00 33.65 213 ILE A CA 1
ATOM 1365 C C . ILE A 1 205 ? -8.527 -28.700 6.223 1.00 34.39 213 ILE A C 1
ATOM 1366 O O . ILE A 1 205 ? -9.448 -27.912 6.192 1.00 35.26 213 ILE A O 1
ATOM 1371 N N . ILE A 1 206 ? -7.776 -28.977 5.156 1.00 35.33 214 ILE A N 1
ATOM 1372 C CA . ILE A 1 206 ? -8.060 -28.413 3.850 1.00 37.24 214 ILE A CA 1
ATOM 1373 C C . ILE A 1 206 ? -8.802 -29.395 2.934 1.00 38.43 214 ILE A C 1
ATOM 1374 O O . ILE A 1 206 ? -8.782 -30.614 3.155 1.00 40.60 214 ILE A O 1
ATOM 1379 N N . ASP A 1 207 ? -9.459 -28.848 1.918 1.00 39.51 215 ASP A N 1
ATOM 1380 C CA . ASP A 1 207 ? -10.151 -29.623 0.889 1.00 43.80 215 ASP A CA 1
ATOM 1381 C C . ASP A 1 207 ? -11.346 -30.428 1.378 1.00 43.22 215 ASP A C 1
ATOM 1382 O O . ASP A 1 207 ? -11.704 -31.413 0.760 1.00 42.64 215 ASP A O 1
ATOM 1387 N N . PHE A 1 208 ? -11.984 -29.982 2.456 1.00 45.34 216 PHE A N 1
ATOM 1388 C CA . PHE A 1 208 ? -13.125 -30.695 3.032 1.00 46.69 216 PHE A CA 1
ATOM 1389 C C . PHE A 1 208 ? -14.337 -30.489 2.141 1.00 50.99 216 PHE A C 1
ATOM 1390 O O . PHE A 1 208 ? -14.963 -29.439 2.200 1.00 54.59 216 PHE A O 1
ATOM 1398 N N . GLY A 1 209 ? -14.637 -31.468 1.291 1.00 51.91 217 GLY A N 1
ATOM 1399 C CA . GLY A 1 209 ? -15.849 -31.449 0.480 1.00 56.81 217 GLY A CA 1
ATOM 1400 C C . GLY A 1 209 ? -15.606 -31.511 -1.014 1.00 63.48 217 GLY A C 1
ATOM 1401 O O . GLY A 1 209 ? -16.527 -31.773 -1.780 1.00 67.43 217 GLY A O 1
ATOM 1402 N N . LEU A 1 210 ? -14.367 -31.269 -1.430 1.00 69.17 218 LEU A N 1
ATOM 1403 C CA . LEU A 1 210 ? -13.980 -31.369 -2.838 1.00 73.28 218 LEU A CA 1
ATOM 1404 C C . LEU A 1 210 ? -14.324 -32.707 -3.486 1.00 73.50 218 LEU A C 1
ATOM 1405 O O . LEU A 1 210 ? -15.046 -32.748 -4.479 1.00 82.06 218 LEU A O 1
ATOM 1410 N N . SER A 1 211 ? -13.803 -33.782 -2.904 1.00 69.75 219 SER A N 1
ATOM 1411 C CA . SER A 1 211 ? -13.648 -35.083 -3.576 1.00 70.75 219 SER A CA 1
ATOM 1412 C C . SER A 1 211 ? -14.897 -35.645 -4.264 1.00 69.04 219 SER A C 1
ATOM 1413 O O . SER A 1 211 ? -14.802 -36.250 -5.328 1.00 66.87 219 SER A O 1
ATOM 1416 N N . THR A 1 212 ? -16.058 -35.445 -3.652 1.00 69.91 220 THR A N 1
ATOM 1417 C CA . THR A 1 212 ? -17.341 -35.839 -4.247 1.00 72.75 220 THR A CA 1
ATOM 1418 C C . THR A 1 212 ? -17.483 -35.386 -5.717 1.00 73.73 220 THR A C 1
ATOM 1419 O O . THR A 1 212 ? -18.118 -36.078 -6.523 1.00 78.97 220 THR A O 1
ATOM 1423 N N . HIS A 1 213 ? -16.892 -34.237 -6.060 1.00 66.00 221 HIS A N 1
ATOM 1424 C CA . HIS A 1 213 ? -17.193 -33.550 -7.316 1.00 64.33 221 HIS A CA 1
ATOM 1425 C C . HIS A 1 213 ? -16.044 -33.475 -8.320 1.00 61.94 221 HIS A C 1
ATOM 1426 O O . HIS A 1 213 ? -16.243 -33.022 -9.436 1.00 62.63 221 HIS A O 1
ATOM 1433 N N . PHE A 1 214 ? -14.853 -33.918 -7.941 1.00 60.80 222 PHE A N 1
ATOM 1434 C CA . PHE A 1 214 ? -13.702 -33.852 -8.837 1.00 61.43 222 PHE A CA 1
ATOM 1435 C C . PHE A 1 214 ? -12.913 -35.163 -8.786 1.00 65.02 222 PHE A C 1
ATOM 1436 O O . PHE A 1 214 ? -12.742 -35.731 -7.709 1.00 64.80 222 PHE A O 1
ATOM 1444 N N . GLU A 1 215 ? -12.438 -35.620 -9.949 1.00 70.56 223 GLU A N 1
ATOM 1445 C CA . GLU A 1 215 ? -11.545 -36.794 -10.067 1.00 74.99 223 GLU A CA 1
ATOM 1446 C C . GLU A 1 215 ? -10.366 -36.496 -11.001 1.00 75.43 223 GLU A C 1
ATOM 1447 O O . GLU A 1 215 ? -10.563 -36.108 -12.161 1.00 73.61 223 GLU A O 1
ATOM 1449 N N . LYS A 1 223 ? -0.018 -39.195 -6.424 1.00 90.18 231 LYS A N 1
ATOM 1450 C CA . LYS A 1 223 ? 0.998 -39.054 -5.392 1.00 89.81 231 LYS A CA 1
ATOM 1451 C C . LYS A 1 223 ? 1.501 -40.435 -4.956 1.00 90.69 231 LYS A C 1
ATOM 1452 O O . LYS A 1 223 ? 1.237 -41.440 -5.631 1.00 92.82 231 LYS A O 1
ATOM 1454 N N . ILE A 1 224 ? 2.235 -40.463 -3.839 1.00 83.20 232 ILE A N 1
ATOM 1455 C CA . ILE A 1 224 ? 2.877 -41.675 -3.316 1.00 76.49 232 ILE A CA 1
ATOM 1456 C C . ILE A 1 224 ? 2.246 -42.141 -1.997 1.00 74.29 232 ILE A C 1
ATOM 1457 O O . ILE A 1 224 ? 2.066 -43.345 -1.782 1.00 77.53 232 ILE A O 1
ATOM 1462 N N . GLY A 1 225 ? 1.908 -41.198 -1.124 1.00 69.69 233 GLY A N 1
ATOM 1463 C CA . GLY A 1 225 ? 1.325 -41.530 0.178 1.00 67.56 233 GLY A CA 1
ATOM 1464 C C . GLY A 1 225 ? -0.153 -41.893 0.228 1.00 62.58 233 GLY A C 1
ATOM 1465 O O . GLY A 1 225 ? -0.652 -42.282 1.281 1.00 66.37 233 GLY A O 1
ATOM 1466 N N . THR A 1 226 ? -0.850 -41.778 -0.898 1.00 59.33 234 THR A N 1
ATOM 1467 C CA . THR A 1 226 ? -2.306 -41.952 -0.976 1.00 56.59 234 THR A CA 1
ATOM 1468 C C . THR A 1 226 ? -2.862 -43.188 -0.252 1.00 52.85 234 THR A C 1
ATOM 1469 O O . THR A 1 226 ? -3.804 -43.081 0.527 1.00 51.25 234 THR A O 1
ATOM 1473 N N . ALA A 1 227 ? -2.262 -44.351 -0.517 1.00 48.33 235 ALA A N 1
ATOM 1474 C CA . ALA A 1 227 ? -2.889 -45.631 -0.245 1.00 45.59 235 ALA A CA 1
ATOM 1475 C C . ALA A 1 227 ? -2.965 -46.005 1.222 1.00 42.22 235 ALA A C 1
ATOM 1476 O O . ALA A 1 227 ? -3.842 -46.769 1.608 1.00 40.69 235 ALA A O 1
ATOM 1478 N N . TYR A 1 228 ? -2.055 -45.480 2.032 1.00 39.99 236 TYR A N 1
ATOM 1479 C CA . TYR A 1 228 ? -2.029 -45.778 3.453 1.00 39.12 236 TYR A CA 1
ATOM 1480 C C . TYR A 1 228 ? -3.309 -45.375 4.188 1.00 39.63 236 TYR A C 1
ATOM 1481 O O . TYR A 1 228 ? -3.687 -46.010 5.178 1.00 38.90 236 TYR A O 1
ATOM 1490 N N . TYR A 1 229 ? -3.983 -44.337 3.704 1.00 38.94 237 TYR A N 1
ATOM 1491 C CA . TYR A 1 229 ? -4.998 -43.651 4.486 1.00 38.80 237 TYR A CA 1
ATOM 1492 C C . TYR A 1 229 ? -6.419 -43.932 4.071 1.00 40.50 237 TYR A C 1
ATOM 1493 O O . TYR A 1 229 ? -7.351 -43.606 4.798 1.00 41.17 237 TYR A O 1
ATOM 1502 N N . ILE A 1 230 ? -6.593 -44.551 2.918 1.00 41.73 238 ILE A N 1
ATOM 1503 C CA . ILE A 1 230 ? -7.907 -44.664 2.345 1.00 44.25 238 ILE A CA 1
ATOM 1504 C C . ILE A 1 230 ? -8.656 -45.874 2.898 1.00 43.94 238 ILE A C 1
ATOM 1505 O O . ILE A 1 230 ? -8.091 -46.945 3.089 1.00 43.97 238 ILE A O 1
ATOM 1510 N N . ALA A 1 231 ? -9.944 -45.686 3.136 1.00 42.59 239 ALA A N 1
ATOM 1511 C CA . ALA A 1 231 ? -10.761 -46.688 3.773 1.00 43.24 239 ALA A CA 1
ATOM 1512 C C . ALA A 1 231 ? -11.226 -47.762 2.785 1.00 46.21 239 ALA A C 1
ATOM 1513 O O . ALA A 1 231 ? -11.520 -47.468 1.630 1.00 47.40 239 ALA A O 1
ATOM 1515 N N . PRO A 1 232 ? -11.322 -49.010 3.245 1.00 48.23 240 PRO A N 1
ATOM 1516 C CA . PRO A 1 232 ? -11.908 -50.091 2.447 1.00 51.60 240 PRO A CA 1
ATOM 1517 C C . PRO A 1 232 ? -13.274 -49.729 1.862 1.00 52.44 240 PRO A C 1
ATOM 1518 O O . PRO A 1 232 ? -13.593 -50.160 0.749 1.00 50.95 240 PRO A O 1
ATOM 1522 N N . ASP A 1 233 ? -14.049 -48.940 2.618 1.00 50.65 241 ASP A N 1
ATOM 1523 C CA . ASP A 1 233 ? -15.352 -48.419 2.185 1.00 53.11 241 ASP A CA 1
ATOM 1524 C C . ASP A 1 233 ? -15.264 -47.786 0.793 1.00 56.05 241 ASP A C 1
ATOM 1525 O O . ASP A 1 233 ? -16.032 -48.105 -0.108 1.00 55.47 241 ASP A O 1
ATOM 1530 N N . VAL A 1 234 ? -14.319 -46.863 0.651 1.00 58.56 242 VAL A N 1
ATOM 1531 C CA . VAL A 1 234 ? -14.197 -46.058 -0.568 1.00 63.85 242 VAL A CA 1
ATOM 1532 C C . VAL A 1 234 ? -13.483 -46.849 -1.677 1.00 65.03 242 VAL A C 1
ATOM 1533 O O . VAL A 1 234 ? -13.638 -46.519 -2.846 1.00 65.97 242 VAL A O 1
ATOM 1537 N N . LEU A 1 235 ? -12.730 -47.890 -1.316 1.00 66.40 243 LEU A N 1
ATOM 1538 C CA . LEU A 1 235 ? -12.235 -48.864 -2.301 1.00 71.21 243 LEU A CA 1
ATOM 1539 C C . LEU A 1 235 ? -13.382 -49.757 -2.798 1.00 72.22 243 LEU A C 1
ATOM 1540 O O . LEU A 1 235 ? -13.460 -50.071 -3.975 1.00 72.67 243 LEU A O 1
ATOM 1545 N N . HIS A 1 236 ? -14.270 -50.149 -1.890 1.00 74.02 244 HIS A N 1
ATOM 1546 C CA . HIS A 1 236 ? -15.463 -50.928 -2.238 1.00 78.63 244 HIS A CA 1
ATOM 1547 C C . HIS A 1 236 ? -16.623 -50.038 -2.699 1.00 82.20 244 HIS A C 1
ATOM 1548 O O . HIS A 1 236 ? -17.725 -50.542 -2.924 1.00 87.46 244 HIS A O 1
ATOM 1555 N N . GLY A 1 237 ? -16.406 -48.725 -2.806 1.00 80.12 245 GLY A N 1
ATOM 1556 C CA . GLY A 1 237 ? -17.468 -47.798 -3.213 1.00 83.99 245 GLY A CA 1
ATOM 1557 C C . GLY A 1 237 ? -18.669 -47.629 -2.274 1.00 84.83 245 GLY A C 1
ATOM 1558 O O . GLY A 1 237 ? -19.732 -47.201 -2.723 1.00 82.65 245 GLY A O 1
ATOM 1559 N N . THR A 1 238 ? -18.508 -47.965 -0.988 1.00 88.97 246 THR A N 1
ATOM 1560 C CA . THR A 1 238 ? -19.515 -47.672 0.057 1.00 91.78 246 THR A CA 1
ATOM 1561 C C . THR A 1 238 ? -19.453 -46.198 0.441 1.00 89.16 246 THR A C 1
ATOM 1562 O O . THR A 1 238 ? -18.424 -45.701 0.905 1.00 88.85 246 THR A O 1
ATOM 1566 N N . TYR A 1 239 ? -20.584 -45.525 0.285 1.00 91.10 247 TYR A N 1
ATOM 1567 C CA . TYR A 1 239 ? -20.643 -44.072 0.268 1.00 89.56 247 TYR A CA 1
ATOM 1568 C C . TYR A 1 239 ? -21.204 -43.505 1.587 1.00 78.75 247 TYR A C 1
ATOM 1569 O O . TYR A 1 239 ? -22.404 -43.215 1.666 1.00 81.39 247 TYR A O 1
ATOM 1578 N N . ASP A 1 240 ? -20.363 -43.370 2.623 1.00 69.25 248 ASP A N 1
ATOM 1579 C CA . ASP A 1 240 ? -20.780 -42.647 3.864 1.00 64.15 248 ASP A CA 1
ATOM 1580 C C . ASP A 1 240 ? -19.667 -41.964 4.714 1.00 55.43 248 ASP A C 1
ATOM 1581 O O . ASP A 1 240 ? -18.473 -42.091 4.437 1.00 52.49 248 ASP A O 1
ATOM 1586 N N . GLU A 1 241 ? -20.083 -41.223 5.741 1.00 49.49 249 GLU A N 1
ATOM 1587 C CA . GLU A 1 241 ? -19.157 -40.394 6.531 1.00 45.81 249 GLU A CA 1
ATOM 1588 C C . GLU A 1 241 ? -18.079 -41.173 7.320 1.00 41.66 249 GLU A C 1
ATOM 1589 O O . GLU A 1 241 ? -17.027 -40.625 7.666 1.00 39.54 249 GLU A O 1
ATOM 1595 N N . LYS A 1 242 ? -18.329 -42.440 7.611 1.00 40.04 250 LYS A N 1
ATOM 1596 C CA . LYS A 1 242 ? -17.433 -43.200 8.483 1.00 38.40 250 LYS A CA 1
ATOM 1597 C C . LYS A 1 242 ? -16.032 -43.403 7.882 1.00 35.59 250 LYS A C 1
ATOM 1598 O O . LYS A 1 242 ? -15.097 -43.666 8.631 1.00 32.68 250 LYS A O 1
ATOM 1604 N N . CYS A 1 243 ? -15.874 -43.250 6.560 1.00 36.09 251 CYS A N 1
ATOM 1605 C CA . CYS A 1 243 ? -14.534 -43.326 5.927 1.00 36.65 251 CYS A CA 1
ATOM 1606 C C . CYS A 1 243 ? -13.551 -42.339 6.536 1.00 36.61 251 CYS A C 1
ATOM 1607 O O . CYS A 1 243 ? -12.368 -42.665 6.689 1.00 37.44 251 CYS A O 1
ATOM 1610 N N . ASP A 1 244 ? -14.045 -41.153 6.906 1.00 35.09 252 ASP A N 1
ATOM 1611 C CA . ASP A 1 244 ? -13.215 -40.163 7.582 1.00 33.72 252 ASP A CA 1
ATOM 1612 C C . ASP A 1 244 ? -12.677 -40.626 8.924 1.00 32.54 252 ASP A C 1
ATOM 1613 O O . ASP A 1 244 ? -11.568 -40.250 9.287 1.00 32.12 252 ASP A O 1
ATOM 1618 N N . ILE A 1 245 ? -13.432 -41.440 9.657 1.00 32.20 253 ILE A N 1
ATOM 1619 C CA . ILE A 1 245 ? -12.976 -41.897 10.955 1.00 32.04 253 ILE A CA 1
ATOM 1620 C C . ILE A 1 245 ? -11.882 -42.951 10.755 1.00 31.77 253 ILE A C 1
ATOM 1621 O O . ILE A 1 245 ? -10.935 -42.994 11.517 1.00 31.54 253 ILE A O 1
ATOM 1626 N N . TRP A 1 246 ? -12.014 -43.801 9.737 1.00 32.62 254 TRP A N 1
ATOM 1627 C CA . TRP A 1 246 ? -10.915 -44.711 9.374 1.00 33.40 254 TRP A CA 1
ATOM 1628 C C . TRP A 1 246 ? -9.609 -43.946 9.082 1.00 32.45 254 TRP A C 1
ATOM 1629 O O . TRP A 1 246 ? -8.574 -44.252 9.641 1.00 33.06 254 TRP A O 1
ATOM 1640 N N . SER A 1 247 ? -9.667 -42.945 8.218 1.00 33.19 255 SER A N 1
ATOM 1641 C CA . SER A 1 247 ? -8.470 -42.161 7.884 1.00 33.23 255 SER A CA 1
ATOM 1642 C C . SER A 1 247 ? -7.848 -41.544 9.144 1.00 33.66 255 SER A C 1
ATOM 1643 O O . SER A 1 247 ? -6.655 -41.628 9.341 1.00 33.88 255 SER A O 1
ATOM 1646 N N . CYS A 1 248 ? -8.660 -40.973 10.026 1.00 34.95 256 CYS A N 1
ATOM 1647 C CA . CYS A 1 248 ? -8.140 -40.391 11.261 1.00 36.25 256 CYS A CA 1
ATOM 1648 C C . CYS A 1 248 ? -7.518 -41.446 12.180 1.00 34.97 256 CYS A C 1
ATOM 1649 O O . CYS A 1 248 ? -6.507 -41.196 12.821 1.00 34.31 256 CYS A O 1
ATOM 1652 N N . GLY A 1 249 ? -8.091 -42.645 12.216 1.00 34.81 257 GLY A N 1
ATOM 1653 C CA . GLY A 1 249 ? -7.523 -43.722 13.011 1.00 33.45 257 GLY A CA 1
ATOM 1654 C C . GLY A 1 249 ? -6.184 -44.190 12.465 1.00 33.48 257 GLY A C 1
ATOM 1655 O O . GLY A 1 249 ? -5.279 -44.511 13.228 1.00 33.01 257 GLY A O 1
ATOM 1656 N N . VAL A 1 250 ? -6.049 -44.243 11.142 1.00 32.83 258 VAL A N 1
ATOM 1657 C CA . VAL A 1 250 ? -4.736 -44.522 10.534 1.00 32.28 258 VAL A CA 1
ATOM 1658 C C . VAL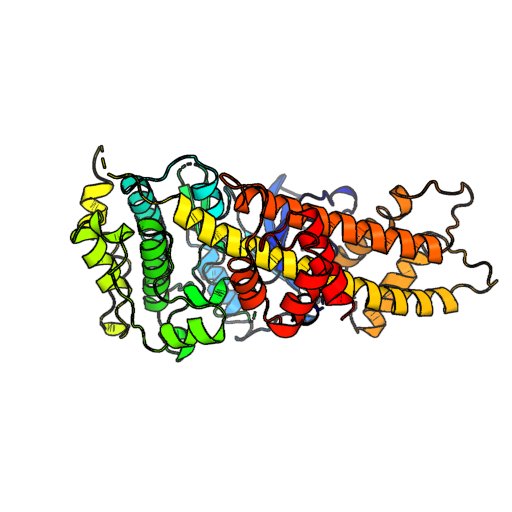 A 1 250 ? -3.724 -43.462 10.951 1.00 32.01 258 VAL A C 1
ATOM 1659 O O . VAL A 1 250 ? -2.605 -43.783 11.281 1.00 32.92 258 VAL A O 1
ATOM 1663 N N . ILE A 1 251 ? -4.121 -42.195 10.942 1.00 31.66 259 ILE A N 1
ATOM 1664 C CA . ILE A 1 251 ? -3.232 -41.105 11.341 1.00 32.55 259 ILE A CA 1
ATOM 1665 C C . ILE A 1 251 ? -2.816 -41.243 12.801 1.00 32.12 259 ILE A C 1
ATOM 1666 O O . ILE A 1 251 ? -1.653 -41.149 13.146 1.00 32.19 259 ILE A O 1
ATOM 1671 N N . LEU A 1 252 ? -3.768 -41.524 13.651 1.00 32.71 260 LEU A N 1
ATOM 1672 C CA . LEU A 1 252 ? -3.468 -41.795 15.045 1.00 34.99 260 LEU A CA 1
ATOM 1673 C C . LEU A 1 252 ? -2.468 -42.935 15.241 1.00 35.92 260 LEU A C 1
ATOM 1674 O O . LEU A 1 252 ? -1.503 -42.791 15.987 1.00 35.65 260 LEU A O 1
ATOM 1679 N N . TYR A 1 253 ? -2.699 -44.068 14.574 1.00 34.29 261 TYR A N 1
ATOM 1680 C CA . TYR A 1 253 ? -1.761 -45.186 14.632 1.00 34.91 261 TYR A CA 1
ATOM 1681 C C . TYR A 1 253 ? -0.353 -44.691 14.305 1.00 35.41 261 TYR A C 1
ATOM 1682 O O . TYR A 1 253 ? 0.611 -44.995 15.017 1.00 37.48 261 TYR A O 1
ATOM 1691 N N . ILE A 1 254 ? -0.240 -43.910 13.236 1.00 34.47 262 ILE A N 1
ATOM 1692 C CA . ILE A 1 254 ? 1.044 -43.407 12.787 1.00 35.53 262 ILE A CA 1
ATOM 1693 C C . ILE A 1 254 ? 1.637 -42.384 13.756 1.00 36.34 262 ILE A C 1
ATOM 1694 O O . ILE A 1 254 ? 2.837 -42.357 13.958 1.00 39.55 262 ILE A O 1
ATOM 1699 N N . LEU A 1 255 ? 0.815 -41.541 14.357 1.00 36.46 263 LEU A N 1
ATOM 1700 C CA . LEU A 1 255 ? 1.323 -40.590 15.345 1.00 37.88 263 LEU A CA 1
ATOM 1701 C C . LEU A 1 255 ? 1.927 -41.280 16.537 1.00 38.92 263 LEU A C 1
ATOM 1702 O O . LEU A 1 255 ? 2.913 -40.807 17.087 1.00 38.69 263 LEU A O 1
ATOM 1707 N N . LEU A 1 256 ? 1.315 -42.383 16.955 1.00 39.74 264 LEU A N 1
ATOM 1708 C CA . LEU A 1 256 ? 1.768 -43.100 18.142 1.00 42.74 264 LEU A CA 1
ATOM 1709 C C . LEU A 1 256 ? 2.917 -44.069 17.907 1.00 45.45 264 LEU A C 1
ATOM 1710 O O . LEU A 1 256 ? 3.713 -44.266 18.801 1.00 53.16 264 LEU A O 1
ATOM 1715 N N . SER A 1 257 ? 3.016 -44.669 16.722 1.00 46.38 265 SER A N 1
ATOM 1716 C CA . SER A 1 257 ? 4.080 -45.653 16.422 1.00 46.00 265 SER A CA 1
ATOM 1717 C C . SER A 1 257 ? 5.119 -45.211 15.385 1.00 47.38 265 SER A C 1
ATOM 1718 O O . SER A 1 257 ? 6.193 -45.822 15.278 1.00 48.34 265 SER A O 1
ATOM 1721 N N . GLY A 1 258 ? 4.799 -44.198 14.581 1.00 45.17 266 GLY A N 1
ATOM 1722 C CA . GLY A 1 258 ? 5.645 -43.840 13.433 1.00 45.54 266 GLY A CA 1
ATOM 1723 C C . GLY A 1 258 ? 5.613 -44.790 12.230 1.00 46.35 266 GLY A C 1
ATOM 1724 O O . GLY A 1 258 ? 6.374 -44.619 11.274 1.00 46.52 266 GLY A O 1
ATOM 1725 N N . CYS A 1 259 ? 4.715 -45.769 12.257 1.00 46.18 267 CYS A N 1
ATOM 1726 C CA . CYS A 1 259 ? 4.613 -46.769 11.217 1.00 49.02 267 CYS A CA 1
ATOM 1727 C C . CYS A 1 259 ? 3.155 -46.885 10.793 1.00 46.48 267 CYS A C 1
ATOM 1728 O O . CYS A 1 259 ? 2.247 -46.777 11.614 1.00 41.13 267 CYS A O 1
ATOM 1731 N N . PRO A 1 260 ? 2.912 -47.057 9.491 1.00 47.39 268 PRO A N 1
ATOM 1732 C CA . PRO A 1 260 ? 1.507 -47.178 9.100 1.00 45.16 268 PRO A CA 1
ATOM 1733 C C . PRO A 1 260 ? 0.970 -48.555 9.487 1.00 44.45 268 PRO A C 1
ATOM 1734 O O . PRO A 1 260 ? 1.734 -49.506 9.509 1.00 44.97 268 PRO A O 1
ATOM 1738 N N . PRO A 1 261 ? -0.322 -48.657 9.824 1.00 41.25 269 PRO A N 1
ATOM 1739 C CA . PRO A 1 261 ? -0.879 -49.981 10.159 1.00 42.18 269 PRO A CA 1
ATOM 1740 C C . PRO A 1 261 ? -0.983 -50.930 8.954 1.00 42.20 269 PRO A C 1
ATOM 1741 O O . PRO A 1 261 ? -0.848 -52.130 9.114 1.00 43.58 269 PRO A O 1
ATOM 1745 N N . PHE A 1 262 ? -1.244 -50.387 7.772 1.00 42.11 270 PHE A N 1
ATOM 1746 C CA . PHE A 1 262 ? -1.315 -51.170 6.546 1.00 44.67 270 PHE A CA 1
ATOM 1747 C C . PHE A 1 262 ? -0.163 -50.722 5.673 1.00 47.76 270 PHE A C 1
ATOM 1748 O O . PHE A 1 262 ? -0.242 -49.687 5.001 1.00 46.04 270 PHE A O 1
ATOM 1756 N N . ASN A 1 263 ? 0.914 -51.505 5.706 1.00 51.19 271 ASN A N 1
ATOM 1757 C CA . ASN A 1 263 ? 2.169 -51.112 5.120 1.00 54.74 271 ASN A CA 1
ATOM 1758 C C . ASN A 1 263 ? 2.561 -52.022 3.963 1.00 59.98 271 ASN A C 1
ATOM 1759 O O . ASN A 1 263 ? 2.000 -53.102 3.780 1.00 60.72 271 ASN A O 1
ATOM 1764 N N . GLY A 1 264 ? 3.517 -51.557 3.168 1.00 63.84 272 GLY A N 1
ATOM 1765 C CA . GLY A 1 264 ? 4.052 -52.335 2.066 1.00 67.66 272 GLY A CA 1
ATOM 1766 C C . GLY A 1 264 ? 5.099 -51.551 1.298 1.00 72.20 272 GLY A C 1
ATOM 1767 O O . GLY A 1 264 ? 5.188 -50.318 1.391 1.00 73.03 272 GLY A O 1
ATOM 1768 N N . SER A 1 265 ? 5.893 -52.277 0.528 1.00 77.09 273 SER A N 1
ATOM 1769 C CA . SER A 1 265 ? 6.926 -51.676 -0.299 1.00 78.14 273 SER A CA 1
ATOM 1770 C C . SER A 1 265 ? 6.381 -50.858 -1.487 1.00 76.49 273 SER A C 1
ATOM 1771 O O . SER A 1 265 ? 7.141 -50.127 -2.108 1.00 77.90 273 SER A O 1
ATOM 1774 N N . ASN A 1 266 ? 5.090 -50.988 -1.806 1.00 72.58 274 ASN A N 1
ATOM 1775 C CA . ASN A 1 266 ? 4.498 -50.315 -2.972 1.00 70.28 274 ASN A CA 1
ATOM 1776 C C . ASN A 1 266 ? 2.974 -50.225 -2.881 1.00 67.94 274 ASN A C 1
ATOM 1777 O O . ASN A 1 266 ? 2.362 -50.782 -1.963 1.00 66.08 274 ASN A O 1
ATOM 1782 N N . GLU A 1 267 ? 2.367 -49.558 -3.863 1.00 67.22 275 GLU A N 1
ATOM 1783 C CA . GLU A 1 267 ? 0.920 -49.352 -3.874 1.00 67.58 275 GLU A CA 1
ATOM 1784 C C . GLU A 1 267 ? 0.132 -50.658 -3.788 1.00 66.54 275 GLU A C 1
ATOM 1785 O O . GLU A 1 267 ? -0.768 -50.777 -2.971 1.00 63.76 275 GLU A O 1
ATOM 1791 N N . TYR A 1 268 ? 0.474 -51.636 -4.618 1.00 67.77 276 TYR A N 1
ATOM 1792 C CA . TYR A 1 268 ? -0.278 -52.890 -4.655 1.00 68.84 276 TYR A CA 1
ATOM 1793 C C . TYR A 1 268 ? -0.278 -53.624 -3.316 1.00 65.89 276 TYR A C 1
ATOM 1794 O O . TYR A 1 268 ? -1.304 -54.175 -2.930 1.00 65.16 276 TYR A O 1
ATOM 1803 N N . ASP A 1 269 ? 0.862 -53.643 -2.623 1.00 63.32 277 ASP A N 1
ATOM 1804 C CA . ASP A 1 269 ? 0.962 -54.348 -1.342 1.00 62.05 277 ASP A CA 1
ATOM 1805 C C . ASP A 1 269 ? 0.140 -53.637 -0.274 1.00 57.88 277 ASP A C 1
ATOM 1806 O O . ASP A 1 269 ? -0.528 -54.281 0.527 1.00 56.18 277 ASP A O 1
ATOM 1811 N N . ILE A 1 270 ? 0.200 -52.307 -0.270 1.00 54.99 278 ILE A N 1
ATOM 1812 C CA . ILE A 1 270 ? -0.541 -51.501 0.697 1.00 51.34 278 ILE A CA 1
ATOM 1813 C C . ILE A 1 270 ? -2.040 -51.732 0.538 1.00 50.43 278 ILE A C 1
ATOM 1814 O O . ILE A 1 270 ? -2.715 -52.062 1.505 1.00 47.19 278 ILE A O 1
ATOM 1819 N N . LEU A 1 271 ? -2.540 -51.593 -0.689 1.00 52.90 279 LEU A N 1
ATOM 1820 C CA . LEU A 1 271 ? -3.970 -51.785 -0.972 1.00 54.39 279 LEU A CA 1
ATOM 1821 C C . LEU A 1 271 ? -4.469 -53.179 -0.640 1.00 55.71 279 LEU A C 1
ATOM 1822 O O . LEU A 1 271 ? -5.633 -53.347 -0.312 1.00 56.97 279 LEU A O 1
ATOM 1827 N N . LYS A 1 272 ? -3.588 -54.167 -0.704 1.00 56.93 280 LYS A N 1
ATOM 1828 C CA . LYS A 1 272 ? -3.917 -55.525 -0.294 1.00 58.77 280 LYS A CA 1
ATOM 1829 C C . LYS A 1 272 ? -4.141 -55.620 1.219 1.00 56.44 280 LYS A C 1
ATOM 1830 O O . LYS A 1 272 ? -5.087 -56.258 1.670 1.00 56.64 280 LYS A O 1
ATOM 1836 N N . LYS A 1 273 ? -3.263 -54.997 1.998 1.00 54.22 281 LYS A N 1
ATOM 1837 C CA . LYS A 1 273 ? -3.401 -54.990 3.458 1.00 53.91 281 LYS A CA 1
ATOM 1838 C C . LYS A 1 273 ? -4.642 -54.196 3.903 1.00 50.30 281 LYS A C 1
ATOM 1839 O O . LYS A 1 273 ? -5.339 -54.601 4.810 1.00 50.03 281 LYS A O 1
ATOM 1845 N N . VAL A 1 274 ? -4.906 -53.070 3.252 1.00 49.01 282 VAL A N 1
ATOM 1846 C CA . VAL A 1 274 ? -6.106 -52.282 3.526 1.00 47.67 282 VAL A CA 1
ATOM 1847 C C . VAL A 1 274 ? -7.348 -53.120 3.260 1.00 49.53 282 VAL A C 1
ATOM 1848 O O . VAL A 1 274 ? -8.247 -53.147 4.086 1.00 48.49 282 VAL A O 1
ATOM 1852 N N A GLU A 1 275 ? -7.386 -53.802 2.111 0.40 51.84 283 GLU A N 1
ATOM 1853 N N B GLU A 1 275 ? -7.361 -53.800 2.111 0.60 52.17 283 GLU A N 1
ATOM 1854 C CA A GLU A 1 275 ? -8.524 -54.635 1.713 0.40 54.11 283 GLU A CA 1
ATOM 1855 C CA B GLU A 1 275 ? -8.460 -54.658 1.678 0.60 54.68 283 GLU A CA 1
ATOM 1856 C C A GLU A 1 275 ? -8.843 -55.674 2.772 0.40 55.30 283 GLU A C 1
ATOM 1857 C C B GLU A 1 275 ? -8.824 -55.660 2.758 0.60 55.90 283 GLU A C 1
ATOM 1858 O O A GLU A 1 275 ? -10.015 -55.924 3.068 0.40 56.68 283 GLU A O 1
ATOM 1859 O O B GLU A 1 275 ? -10.005 -55.865 3.058 0.60 57.76 283 GLU A O 1
ATOM 1870 N N . ALA A 1 276 ? -7.804 -56.293 3.329 1.00 54.73 284 ALA A N 1
ATOM 1871 C CA . ALA A 1 276 ? -7.999 -57.316 4.348 1.00 55.52 284 ALA A CA 1
ATOM 1872 C C . ALA A 1 276 ? -8.321 -56.666 5.674 1.00 53.63 284 ALA A C 1
ATOM 1873 O O . ALA A 1 276 ? -8.972 -57.267 6.520 1.00 54.38 284 ALA A O 1
ATOM 1875 N N . GLY A 1 277 ? -7.855 -55.438 5.859 1.00 51.50 285 GLY A N 1
ATOM 1876 C CA . GLY A 1 277 ? -8.121 -54.689 7.076 1.00 49.08 285 GLY A CA 1
ATOM 1877 C C . GLY A 1 277 ? -7.389 -55.234 8.284 1.00 49.22 285 GLY A C 1
ATOM 1878 O O . GLY A 1 277 ? -7.744 -54.918 9.408 1.00 47.67 285 GLY A O 1
ATOM 1879 N N . LYS A 1 278 ? -6.353 -56.036 8.067 1.00 51.43 286 LYS A N 1
ATOM 1880 C CA . LYS A 1 278 ? -5.623 -56.629 9.182 1.00 54.29 286 LYS A CA 1
ATOM 1881 C C . LYS A 1 278 ? -4.407 -55.789 9.544 1.00 51.43 286 LYS A C 1
ATOM 1882 O O . LYS A 1 278 ? -3.554 -55.536 8.706 1.00 52.35 286 LYS A O 1
ATOM 1888 N N . TYR A 1 279 ? -4.338 -55.399 10.808 1.00 50.09 287 TYR A N 1
ATOM 1889 C CA . TYR A 1 279 ? -3.215 -54.663 11.366 1.00 50.31 287 TYR A CA 1
ATOM 1890 C C . TYR A 1 279 ? -2.948 -55.235 12.746 1.00 51.63 287 TYR A C 1
ATOM 1891 O O . TYR A 1 279 ? -3.763 -56.004 13.268 1.00 54.20 287 TYR A O 1
ATOM 1900 N N . THR A 1 280 ? -1.835 -54.835 13.353 1.00 52.19 288 THR A N 1
ATOM 1901 C CA . THR A 1 280 ? -1.438 -55.350 14.660 1.00 54.53 288 THR A CA 1
ATOM 1902 C C . THR A 1 280 ? -0.873 -54.246 15.542 1.00 54.04 288 THR A C 1
ATOM 1903 O O . THR A 1 280 ? -0.434 -53.191 15.049 1.00 50.28 288 THR A O 1
ATOM 1907 N N . PHE A 1 281 ? -0.913 -54.494 16.848 1.00 54.22 289 PHE A N 1
ATOM 1908 C CA . PHE A 1 281 ? -0.253 -53.645 17.824 1.00 56.34 289 PHE A CA 1
ATOM 1909 C C . PHE A 1 281 ? 1.069 -54.257 18.292 1.00 63.53 289 PHE A C 1
ATOM 1910 O O . PHE A 1 281 ? 1.545 -53.914 19.377 1.00 64.86 289 PHE A O 1
ATOM 1918 N N . ASP A 1 282 ? 1.661 -55.154 17.485 1.00 69.06 290 ASP A N 1
ATOM 1919 C CA . ASP A 1 282 ? 2.899 -55.862 17.864 1.00 72.47 290 ASP A CA 1
ATOM 1920 C C . ASP A 1 282 ? 4.131 -55.225 17.267 1.00 74.06 290 ASP A C 1
ATOM 1921 O O . ASP A 1 282 ? 4.814 -55.806 16.436 1.00 78.16 290 ASP A O 1
ATOM 1926 N N . LEU A 1 283 ? 4.383 -54.001 17.700 1.00 75.59 291 LEU A N 1
ATOM 1927 C CA . LEU A 1 283 ? 5.588 -53.277 17.387 1.00 75.69 291 LEU A CA 1
ATOM 1928 C C . LEU A 1 283 ? 6.152 -52.889 18.744 1.00 78.05 291 LEU A C 1
ATOM 1929 O O . LEU A 1 283 ? 5.389 -52.792 19.710 1.00 78.31 291 LEU A O 1
ATOM 1934 N N . PRO A 1 284 ? 7.481 -52.698 18.842 1.00 79.09 292 PRO A N 1
ATOM 1935 C CA . PRO A 1 284 ? 8.056 -52.240 20.110 1.00 79.32 292 PRO A CA 1
ATOM 1936 C C . PRO A 1 284 ? 7.428 -50.927 20.581 1.00 74.13 292 PRO A C 1
ATOM 1937 O O . PRO A 1 284 ? 7.095 -50.779 21.759 1.00 72.39 292 PRO A O 1
ATOM 1941 N N . GLN A 1 285 ? 7.257 -50.002 19.644 1.00 71.12 293 GLN A N 1
ATOM 1942 C CA . GLN A 1 285 ? 6.576 -48.717 19.884 1.00 68.54 293 GLN A CA 1
ATOM 1943 C C . GLN A 1 285 ? 5.345 -48.837 20.779 1.00 65.94 293 GLN A C 1
ATOM 1944 O O . GLN A 1 285 ? 5.183 -48.072 21.731 1.00 66.42 293 GLN A O 1
ATOM 1950 N N . PHE A 1 286 ? 4.498 -49.822 20.491 1.00 62.75 294 PHE A N 1
ATOM 1951 C CA . PHE A 1 286 ? 3.249 -49.979 21.221 1.00 59.46 294 PHE A CA 1
ATOM 1952 C C . PHE A 1 286 ? 3.370 -50.532 22.642 1.00 62.17 294 PHE A C 1
ATOM 1953 O O . PHE A 1 286 ? 2.366 -50.554 23.354 1.00 63.58 294 PHE A O 1
ATOM 1961 N N . LYS A 1 287 ? 4.566 -50.949 23.070 1.00 64.74 295 LYS A N 1
ATOM 1962 C CA . LYS A 1 287 ? 4.780 -51.400 24.461 1.00 66.16 295 LYS A CA 1
ATOM 1963 C C . LYS A 1 287 ? 4.423 -50.328 25.502 1.00 65.70 295 LYS A C 1
ATOM 1964 O O . LYS A 1 287 ? 3.845 -50.644 26.546 1.00 64.56 295 LYS A O 1
ATOM 1966 N N . LYS A 1 288 ? 4.742 -49.068 25.203 1.00 65.20 296 LYS A N 1
ATOM 1967 C CA . LYS A 1 288 ? 4.484 -47.945 26.124 1.00 66.09 296 LYS A CA 1
ATOM 1968 C C . LYS A 1 288 ? 3.153 -47.213 25.902 1.00 62.36 296 LYS A C 1
ATOM 1969 O O . LYS A 1 288 ? 2.827 -46.275 26.629 1.00 59.10 296 LYS A O 1
ATOM 1975 N N . ILE A 1 289 ? 2.399 -47.615 24.882 1.00 62.18 297 ILE A N 1
ATOM 1976 C CA . ILE A 1 289 ? 1.146 -46.943 24.538 1.00 57.82 297 ILE A CA 1
ATOM 1977 C C . ILE A 1 289 ? 0.070 -47.587 25.370 1.00 56.65 297 ILE A C 1
ATOM 1978 O O . ILE A 1 289 ? -0.009 -48.801 25.408 1.00 57.75 297 ILE A O 1
ATOM 1983 N N . SER A 1 290 ? -0.767 -46.785 26.016 1.00 56.19 298 SER A N 1
ATOM 1984 C CA . SER A 1 290 ? -1.766 -47.323 26.941 1.00 57.54 298 SER A CA 1
ATOM 1985 C C . SER A 1 290 ? -2.862 -48.131 26.234 1.00 56.62 298 SER A C 1
ATOM 1986 O O . SER A 1 290 ? -3.046 -48.039 25.007 1.00 54.81 298 SER A O 1
ATOM 1989 N N . ASP A 1 291 ? -3.591 -48.914 27.023 1.00 56.77 299 ASP A N 1
ATOM 1990 C CA . ASP A 1 291 ? -4.759 -49.636 26.535 1.00 56.99 299 ASP A CA 1
ATOM 1991 C C . ASP A 1 291 ? -5.793 -48.658 26.005 1.00 53.36 299 ASP A C 1
ATOM 1992 O O . ASP A 1 291 ? -6.395 -48.910 24.976 1.00 54.53 299 ASP A O 1
ATOM 1997 N N . LYS A 1 292 ? -6.001 -47.564 26.734 1.00 52.69 300 LYS A N 1
ATOM 1998 C CA . LYS A 1 292 ? -6.920 -46.495 26.334 1.00 52.12 300 LYS A CA 1
ATOM 1999 C C . LYS A 1 292 ? -6.729 -46.035 24.892 1.00 48.10 300 LYS A C 1
ATOM 2000 O O . LYS A 1 292 ? -7.683 -45.984 24.124 1.00 47.90 300 LYS A O 1
ATOM 2006 N N . ALA A 1 293 ? -5.498 -45.691 24.530 1.00 47.56 301 ALA A N 1
ATOM 2007 C CA . ALA A 1 293 ? -5.196 -45.236 23.160 1.00 45.97 301 ALA A CA 1
ATOM 2008 C C . ALA A 1 293 ? -5.438 -46.348 22.151 1.00 44.87 301 ALA A C 1
ATOM 2009 O O . ALA A 1 293 ? -5.959 -46.116 21.066 1.00 41.95 301 ALA A O 1
ATOM 2011 N N . LYS A 1 294 ? -5.066 -47.561 22.531 1.00 48.18 302 LYS A N 1
ATOM 2012 C CA . LYS A 1 294 ? -5.270 -48.719 21.680 1.00 48.22 302 LYS A CA 1
ATOM 2013 C C . LYS A 1 294 ? -6.738 -48.995 21.463 1.00 46.52 302 LYS A C 1
ATOM 2014 O O . LYS A 1 294 ? -7.141 -49.384 20.364 1.00 45.85 302 LYS A O 1
ATOM 2020 N N . ASP A 1 295 ? -7.540 -48.778 22.497 1.00 47.00 303 ASP A N 1
ATOM 2021 C CA . ASP A 1 295 ? -8.970 -49.021 22.405 1.00 47.42 303 ASP A CA 1
ATOM 2022 C C . ASP A 1 295 ? -9.592 -48.090 21.377 1.00 44.82 303 ASP A C 1
ATOM 2023 O O . ASP A 1 295 ? -10.478 -48.491 20.623 1.00 44.13 303 ASP A O 1
ATOM 2028 N N . LEU A 1 296 ? -9.106 -46.851 21.328 1.00 42.60 304 LEU A N 1
ATOM 2029 C CA . LEU A 1 296 ? -9.651 -45.861 20.411 1.00 39.57 304 LEU A CA 1
ATOM 2030 C C . LEU A 1 296 ? -9.325 -46.254 18.987 1.00 38.14 304 LEU A C 1
ATOM 2031 O O . LEU A 1 296 ? -10.194 -46.295 18.139 1.00 37.45 304 LEU A O 1
ATOM 2036 N N . ILE A 1 297 ? -8.066 -46.573 18.730 1.00 38.82 305 ILE A N 1
ATOM 2037 C CA . ILE A 1 297 ? -7.646 -46.960 17.394 1.00 37.78 305 ILE A CA 1
ATOM 2038 C C . ILE A 1 297 ? -8.475 -48.147 16.906 1.00 39.98 305 ILE A C 1
ATOM 2039 O O . ILE A 1 297 ? -8.934 -48.153 15.764 1.00 38.97 305 ILE A O 1
ATOM 2044 N N . LYS A 1 298 ? -8.673 -49.140 17.769 1.00 42.69 306 LYS A N 1
ATOM 2045 C CA . LYS A 1 298 ? -9.484 -50.298 17.419 1.00 45.51 306 LYS A CA 1
ATOM 2046 C C . LYS A 1 298 ? -10.860 -49.883 16.934 1.00 43.71 306 LYS A C 1
ATOM 2047 O O . LYS A 1 298 ? -11.332 -50.346 15.908 1.00 44.00 306 LYS A O 1
ATOM 2053 N N . LYS A 1 299 ? -11.498 -48.980 17.652 1.00 44.04 307 LYS A N 1
ATOM 2054 C CA . LYS A 1 299 ? -12.834 -48.558 17.269 1.00 44.49 307 LYS A CA 1
ATOM 2055 C C . LYS A 1 299 ? -12.850 -47.739 15.967 1.00 42.88 307 LYS A C 1
ATOM 2056 O O . LYS A 1 299 ? -13.824 -47.786 15.217 1.00 43.52 307 LYS A O 1
ATOM 2062 N N . MET A 1 300 ? -11.780 -46.995 15.703 1.00 40.45 308 MET A N 1
ATOM 2063 C CA . MET A 1 300 ? -11.685 -46.197 14.487 1.00 39.96 308 MET A CA 1
ATOM 2064 C C . MET A 1 300 ? -11.360 -47.083 13.276 1.00 39.02 308 MET A C 1
ATOM 2065 O O . MET A 1 300 ? -11.752 -46.787 12.162 1.00 41.02 308 MET A O 1
ATOM 2070 N N . LEU A 1 301 ? -10.663 -48.180 13.481 1.00 38.65 309 LEU A N 1
ATOM 2071 C CA . LEU A 1 301 ? -10.303 -49.025 12.366 1.00 39.59 309 LEU A CA 1
ATOM 2072 C C . LEU A 1 301 ? -11.193 -50.275 12.262 1.00 42.50 309 LEU A C 1
ATOM 2073 O O . LEU A 1 301 ? -10.759 -51.306 11.761 1.00 42.61 309 LEU A O 1
ATOM 2078 N N . MET A 1 302 ? -12.430 -50.195 12.736 1.00 42.00 310 MET A N 1
ATOM 2079 C CA . MET A 1 302 ? -13.375 -51.268 12.481 1.00 44.49 310 MET A CA 1
ATOM 2080 C C . MET A 1 302 ? -13.655 -51.320 10.991 1.00 43.21 310 MET A C 1
ATOM 2081 O O . MET A 1 302 ? -13.933 -50.279 10.363 1.00 42.90 310 MET A O 1
ATOM 2086 N N . TYR A 1 303 ? -13.580 -52.521 10.431 1.00 41.62 311 TYR A N 1
ATOM 2087 C CA . TYR A 1 303 ? -13.717 -52.735 8.995 1.00 42.07 311 TYR A CA 1
ATOM 2088 C C . TYR A 1 303 ? -15.139 -52.444 8.548 1.00 43.29 311 TYR A C 1
ATOM 2089 O O . TYR A 1 303 ? -15.346 -51.829 7.506 1.00 42.14 311 TYR A O 1
ATOM 2098 N N . THR A 1 304 ? -16.117 -52.897 9.325 1.00 45.73 312 THR A N 1
ATOM 2099 C CA . THR A 1 304 ? -17.518 -52.676 8.978 1.00 48.27 312 THR A CA 1
ATOM 2100 C C . THR A 1 304 ? -17.910 -51.291 9.452 1.00 47.06 312 THR A C 1
ATOM 2101 O O . THR A 1 304 ? -17.979 -51.033 10.653 1.00 47.17 312 THR A O 1
ATOM 2105 N N . SER A 1 305 ? -18.170 -50.402 8.497 1.00 47.66 313 SER A N 1
ATOM 2106 C CA . SER A 1 305 ? -18.413 -48.994 8.798 1.00 46.50 313 SER A CA 1
ATOM 2107 C C . SER A 1 305 ? -19.574 -48.754 9.769 1.00 48.04 313 SER A C 1
ATOM 2108 O O . SER A 1 305 ? -19.480 -47.871 10.628 1.00 48.28 313 SER A O 1
ATOM 2111 N N . ALA A 1 306 ? -20.637 -49.546 9.667 1.00 50.45 314 ALA A N 1
ATOM 2112 C CA . ALA A 1 306 ? -21.778 -49.447 10.612 1.00 53.15 314 ALA A CA 1
ATOM 2113 C C . ALA A 1 306 ? -21.384 -49.608 12.095 1.00 52.33 314 ALA A C 1
ATOM 2114 O O . ALA A 1 306 ? -22.012 -49.014 12.965 1.00 53.27 314 ALA A O 1
ATOM 2116 N N . VAL A 1 307 ? -20.337 -50.393 12.348 1.00 52.39 315 VAL A N 1
ATOM 2117 C CA . VAL A 1 307 ? -19.798 -50.660 13.684 1.00 52.54 315 VAL A CA 1
ATOM 2118 C C . VAL A 1 307 ? -18.629 -49.717 14.055 1.00 49.52 315 VAL A C 1
ATOM 2119 O O . VAL A 1 307 ? -18.193 -49.667 15.214 1.00 47.17 315 VAL A O 1
ATOM 2123 N N . ARG A 1 308 ? -18.105 -48.983 13.073 1.00 47.22 316 ARG A N 1
ATOM 2124 C CA . ARG A 1 308 ? -17.000 -48.046 13.325 1.00 43.11 316 ARG A CA 1
ATOM 2125 C C . ARG A 1 308 ? -17.522 -46.870 14.138 1.00 41.98 316 ARG A C 1
ATOM 2126 O O . ARG A 1 308 ? -18.606 -46.336 13.856 1.00 42.44 316 ARG A O 1
ATOM 2134 N N . ILE A 1 309 ? -16.755 -46.475 15.149 1.00 39.86 317 ILE A N 1
ATOM 2135 C CA . ILE A 1 309 ? -17.135 -45.352 15.998 1.00 39.80 317 ILE A CA 1
ATOM 2136 C C . ILE A 1 309 ? -17.342 -44.063 15.182 1.00 39.07 317 ILE A C 1
ATOM 2137 O O . ILE A 1 309 ? -16.702 -43.833 14.144 1.00 38.49 317 ILE A O 1
ATOM 2142 N N . SER A 1 310 ? -18.262 -43.239 15.647 1.00 39.14 318 SER A N 1
ATOM 2143 C CA . SER A 1 310 ? -18.547 -41.967 15.012 1.00 38.96 318 SER A CA 1
ATOM 2144 C C . SER A 1 310 ? -17.506 -40.940 15.438 1.00 36.31 318 SER A C 1
ATOM 2145 O O . SER A 1 310 ? -16.844 -41.122 16.458 1.00 35.48 318 SER A O 1
ATOM 2148 N N . ALA A 1 311 ? -17.370 -39.857 14.681 1.00 35.32 319 ALA A N 1
ATOM 2149 C CA . ALA A 1 311 ? -16.414 -38.795 15.062 1.00 34.56 319 ALA A CA 1
ATOM 2150 C C . ALA A 1 311 ? -16.711 -38.171 16.427 1.00 36.35 319 ALA A C 1
ATOM 2151 O O . ALA A 1 311 ? -15.780 -37.853 17.166 1.00 34.08 319 ALA A O 1
ATOM 2153 N N A ARG A 1 312 ? -18.002 -37.976 16.734 0.50 38.59 320 ARG A N 1
ATOM 2154 N N B ARG A 1 312 ? -17.997 -37.990 16.745 0.50 38.33 320 ARG A N 1
ATOM 2155 C CA A ARG A 1 312 ? -18.439 -37.403 18.012 0.50 40.65 320 ARG A CA 1
ATOM 2156 C CA B ARG A 1 312 ? -18.411 -37.378 18.007 0.50 40.14 320 ARG A CA 1
ATOM 2157 C C A ARG A 1 312 ? -18.038 -38.272 19.206 0.50 41.09 320 ARG A C 1
ATOM 2158 C C B ARG A 1 312 ? -18.101 -38.259 19.232 0.50 40.91 320 ARG A C 1
ATOM 2159 O O A ARG A 1 312 ? -17.515 -37.776 20.197 0.50 41.55 320 ARG A O 1
ATOM 2160 O O B ARG A 1 312 ? -17.702 -37.753 20.276 0.50 41.59 320 ARG A O 1
ATOM 2175 N N . ASP A 1 313 ? -18.297 -39.568 19.111 1.00 41.81 321 ASP A N 1
ATOM 2176 C CA . ASP A 1 313 ? -17.979 -40.488 20.200 1.00 42.53 321 ASP A CA 1
ATOM 2177 C C . ASP A 1 313 ? -16.469 -40.636 20.335 1.00 42.58 321 ASP A C 1
ATOM 2178 O O . ASP A 1 313 ? -15.958 -40.777 21.441 1.00 43.33 321 ASP A O 1
ATOM 2183 N N . ALA A 1 314 ? -15.762 -40.608 19.207 1.00 39.79 322 ALA A N 1
ATOM 2184 C CA . ALA A 1 314 ? -14.331 -40.644 19.233 1.00 38.84 322 ALA A CA 1
ATOM 2185 C C . ALA A 1 314 ? -13.807 -39.424 19.984 1.00 40.41 322 ALA A C 1
ATOM 2186 O O . ALA A 1 314 ? -12.934 -39.549 20.852 1.00 38.81 322 ALA A O 1
ATOM 2188 N N . LEU A 1 315 ? -14.361 -38.254 19.670 1.00 40.97 323 LEU A N 1
ATOM 2189 C CA . LEU A 1 315 ? -13.979 -37.000 20.329 1.00 42.67 323 LEU A CA 1
ATOM 2190 C C . LEU A 1 315 ? -14.108 -37.061 21.845 1.00 44.92 323 LEU A C 1
ATOM 2191 O O . LEU A 1 315 ? -13.310 -36.451 22.554 1.00 47.70 323 LEU A O 1
ATOM 2196 N N . GLU A 1 316 ? -15.113 -37.785 22.329 1.00 45.99 324 GLU A N 1
ATOM 2197 C CA . GLU A 1 316 ? -15.357 -37.940 23.762 1.00 50.45 324 GLU A CA 1
ATOM 2198 C C . GLU A 1 316 ? -14.752 -39.220 24.366 1.00 49.59 324 GLU A C 1
ATOM 2199 O O . GLU A 1 316 ? -15.082 -39.623 25.482 1.00 49.74 324 GLU A O 1
ATOM 2205 N N . HIS A 1 317 ? -13.841 -39.846 23.634 1.00 47.23 325 HIS A N 1
ATOM 2206 C CA . HIS A 1 317 ? -13.239 -41.056 24.107 1.00 45.93 325 HIS A CA 1
ATOM 2207 C C . HIS A 1 317 ? -12.366 -40.709 25.301 1.00 45.97 325 HIS A C 1
ATOM 2208 O O . HIS A 1 317 ? -11.761 -39.638 25.370 1.00 45.12 325 HIS A O 1
ATOM 2215 N N . GLU A 1 318 ? -12.331 -41.648 26.226 1.00 45.90 326 GLU A N 1
ATOM 2216 C CA . GLU A 1 318 ? -11.603 -41.572 27.478 1.00 48.36 326 GLU A CA 1
ATOM 2217 C C . GLU A 1 318 ? -10.138 -41.155 27.302 1.00 45.68 326 GLU A C 1
ATOM 2218 O O . GLU A 1 318 ? -9.628 -40.344 28.065 1.00 45.39 326 GLU A O 1
ATOM 2224 N N . TRP A 1 319 ? -9.464 -41.718 26.309 1.00 42.28 327 TRP A N 1
ATOM 2225 C CA . TRP A 1 319 ? -8.089 -41.341 26.003 1.00 41.71 327 TRP A CA 1
ATOM 2226 C C . TRP A 1 319 ? -7.932 -39.837 25.757 1.00 43.77 327 TRP A C 1
ATOM 2227 O O . TRP A 1 319 ? -7.011 -39.193 26.303 1.00 45.32 327 TRP A O 1
ATOM 2238 N N . ILE A 1 320 ? -8.818 -39.285 24.935 1.00 42.94 328 ILE A N 1
ATOM 2239 C CA . ILE A 1 320 ? -8.771 -37.862 24.621 1.00 45.14 328 ILE A CA 1
ATOM 2240 C C . ILE A 1 320 ? -9.092 -37.012 25.845 1.00 47.28 328 ILE A C 1
ATOM 2241 O O . ILE A 1 320 ? -8.386 -36.043 26.138 1.00 46.56 328 ILE A O 1
ATOM 2246 N N . LYS A 1 321 ? -10.117 -37.399 26.590 1.00 50.01 329 LYS A N 1
ATOM 2247 C CA . LYS A 1 321 ? -10.430 -36.689 27.819 1.00 52.22 329 LYS A CA 1
ATOM 2248 C C . LYS A 1 321 ? -9.227 -36.674 28.779 1.00 53.47 329 LYS A C 1
ATOM 2249 O O . LYS A 1 321 ? -8.830 -35.614 29.242 1.00 55.62 329 LYS A O 1
ATOM 2255 N N . MET A 1 322 ? -8.615 -37.823 29.045 1.00 51.68 330 MET A N 1
ATOM 2256 C CA . MET A 1 322 ? -7.528 -37.868 30.015 1.00 52.73 330 MET A CA 1
ATOM 2257 C C . MET A 1 322 ? -6.301 -37.060 29.558 1.00 52.75 330 MET A C 1
ATOM 2258 O O . MET A 1 322 ? -5.725 -36.301 30.357 1.00 53.11 330 MET A O 1
ATOM 2260 N N . MET A 1 323 ? -5.913 -37.207 28.292 1.00 50.78 331 MET A N 1
ATOM 2261 C CA . MET A 1 323 ? -4.674 -36.593 27.802 1.00 52.68 331 MET A CA 1
ATOM 2262 C C . MET A 1 323 ? -4.744 -35.074 27.670 1.00 53.18 331 MET A C 1
ATOM 2263 O O . MET A 1 323 ? -3.756 -34.373 27.933 1.00 54.16 331 MET A O 1
ATOM 2268 N N . THR A 1 324 ? -5.903 -34.569 27.264 1.00 52.22 332 THR A N 1
ATOM 2269 C CA . THR A 1 324 ? -6.045 -33.154 26.951 1.00 54.22 332 THR A CA 1
ATOM 2270 C C . THR A 1 324 ? -6.633 -32.343 28.109 1.00 58.35 332 THR A C 1
ATOM 2271 O O . THR A 1 324 ? -6.873 -31.150 27.962 1.00 57.49 332 THR A O 1
ATOM 2275 N N . SER A 1 325 ? -6.824 -33.000 29.256 1.00 65.67 333 SER A N 1
ATOM 2276 C CA . SER A 1 325 ? -7.398 -32.389 30.465 1.00 70.44 333 SER A CA 1
ATOM 2277 C C . SER A 1 325 ? -6.442 -31.438 31.160 1.00 75.45 333 SER A C 1
ATOM 2278 O O . SER A 1 325 ? -5.227 -31.622 31.102 1.00 80.51 333 SER A O 1
ATOM 2281 N N . LYS A 1 326 ? -7.009 -30.449 31.851 1.00 79.48 334 LYS A N 1
ATOM 2282 C CA . LYS A 1 326 ? -6.241 -29.501 32.650 1.00 80.55 334 LYS A CA 1
ATOM 2283 C C . LYS A 1 326 ? -6.007 -30.065 34.049 1.00 82.74 334 LYS A C 1
ATOM 2284 O O . LYS A 1 326 ? -6.935 -30.553 34.697 1.00 83.60 334 LYS A O 1
ATOM 2286 N N . LEU A 1 336 ? 4.889 -39.345 27.923 1.00 60.23 344 LEU A N 1
ATOM 2287 C CA . LEU A 1 336 ? 5.602 -40.349 27.124 1.00 61.11 344 LEU A CA 1
ATOM 2288 C C . LEU A 1 336 ? 6.215 -39.756 25.837 1.00 58.74 344 LEU A C 1
ATOM 2289 O O . LEU A 1 336 ? 5.522 -39.130 25.057 1.00 57.13 344 LEU A O 1
ATOM 2291 N N . GLU A 1 337 ? 7.515 -39.947 25.640 1.00 60.12 345 GLU A N 1
ATOM 2292 C CA . GLU A 1 337 ? 8.146 -39.648 24.363 1.00 60.38 345 GLU A CA 1
ATOM 2293 C C . GLU A 1 337 ? 7.806 -40.720 23.335 1.00 58.99 345 GLU A C 1
ATOM 2294 O O . GLU A 1 337 ? 8.182 -41.880 23.489 1.00 62.22 345 GLU A O 1
ATOM 2300 N N . LEU A 1 338 ? 7.125 -40.318 22.274 1.00 56.64 346 LEU A N 1
ATOM 2301 C CA . LEU A 1 338 ? 6.876 -41.196 21.136 1.00 56.62 346 LEU A CA 1
ATOM 2302 C C . LEU A 1 338 ? 8.105 -41.188 20.198 1.00 58.40 346 LEU A C 1
ATOM 2303 O O . LEU A 1 338 ? 9.037 -40.389 20.365 1.00 58.54 346 LEU A O 1
ATOM 2308 N N . SER A 1 339 ? 8.094 -42.080 19.215 1.00 57.40 347 SER A N 1
ATOM 2309 C CA . SER A 1 339 ? 9.194 -42.166 18.280 1.00 57.99 347 SER A CA 1
ATOM 2310 C C . SER A 1 339 ? 8.975 -41.176 17.144 1.00 54.69 347 SER A C 1
ATOM 2311 O O . SER A 1 339 ? 8.358 -41.492 16.121 1.00 50.43 347 SER A O 1
ATOM 2314 N N . ILE A 1 340 ? 9.479 -39.970 17.361 1.00 53.16 348 ILE A N 1
ATOM 2315 C CA . ILE A 1 340 ? 9.622 -38.991 16.308 1.00 53.06 348 ILE A CA 1
ATOM 2316 C C . ILE A 1 340 ? 10.504 -39.528 15.179 1.00 52.59 348 ILE A C 1
ATOM 2317 O O . ILE A 1 340 ? 10.236 -39.263 14.010 1.00 49.80 348 ILE A O 1
ATOM 2322 N N . ALA A 1 341 ? 11.532 -40.303 15.531 1.00 52.70 349 ALA A N 1
ATOM 2323 C CA . ALA A 1 341 ? 12.456 -40.803 14.544 1.00 52.51 349 ALA A CA 1
ATOM 2324 C C . ALA A 1 341 ? 11.798 -41.791 13.584 1.00 50.60 349 ALA A C 1
ATOM 2325 O O . ALA A 1 341 ? 12.158 -41.833 12.410 1.00 50.59 349 ALA A O 1
ATOM 2327 N N . ASN A 1 342 ? 10.838 -42.577 14.056 1.00 48.56 350 ASN A N 1
ATOM 2328 C CA . ASN A 1 342 ? 10.071 -43.432 13.154 1.00 47.08 350 ASN A CA 1
ATOM 2329 C C . ASN A 1 342 ? 9.156 -42.590 12.228 1.00 44.67 350 ASN A C 1
ATOM 2330 O O . ASN A 1 342 ? 8.955 -42.919 11.066 1.00 42.50 350 ASN A O 1
ATOM 2335 N N . ILE A 1 343 ? 8.584 -41.521 12.773 1.00 43.09 351 ILE A N 1
ATOM 2336 C CA . ILE A 1 343 ? 7.695 -40.642 12.026 1.00 41.67 351 ILE A CA 1
ATOM 2337 C C . ILE A 1 343 ? 8.521 -39.946 10.940 1.00 42.74 351 ILE A C 1
ATOM 2338 O O . ILE A 1 343 ? 8.091 -39.874 9.784 1.00 40.32 351 ILE A O 1
ATOM 2343 N N . ARG A 1 344 ? 9.726 -39.503 11.309 1.00 44.11 352 ARG A N 1
ATOM 2344 C CA . ARG A 1 344 ? 10.671 -38.925 10.364 1.00 47.30 352 ARG A CA 1
ATOM 2345 C C . ARG A 1 344 ? 11.097 -39.886 9.237 1.00 47.58 352 ARG A C 1
ATOM 2346 O O . ARG A 1 344 ? 11.058 -39.521 8.068 1.00 45.83 352 ARG A O 1
ATOM 2354 N N . GLN A 1 345 ? 11.526 -41.093 9.585 1.00 48.19 353 GLN A N 1
ATOM 2355 C CA . GLN A 1 345 ? 11.879 -42.079 8.586 1.00 50.29 353 GLN A CA 1
ATOM 2356 C C . GLN A 1 345 ? 10.718 -42.296 7.645 1.00 48.68 353 GLN A C 1
ATOM 2357 O O . GLN A 1 345 ? 10.910 -42.366 6.437 1.00 49.82 353 GLN A O 1
ATOM 2363 N N . PHE A 1 346 ? 9.511 -42.404 8.190 1.00 45.78 354 PHE A N 1
ATOM 2364 C CA . PHE A 1 346 ? 8.345 -42.676 7.367 1.00 44.58 354 PHE A CA 1
ATOM 2365 C C . PHE A 1 346 ? 8.028 -41.512 6.434 1.00 43.72 354 PHE A C 1
ATOM 2366 O O . PHE A 1 346 ? 7.868 -41.700 5.233 1.00 43.83 354 PHE A O 1
ATOM 2374 N N . GLN A 1 347 ? 7.937 -40.312 6.991 1.00 42.76 355 GLN A N 1
ATOM 2375 C CA . GLN A 1 347 ? 7.607 -39.135 6.203 1.00 41.78 355 GLN A CA 1
ATOM 2376 C C . GLN A 1 347 ? 8.713 -38.807 5.202 1.00 42.20 355 GLN A C 1
ATOM 2377 O O . GLN A 1 347 ? 8.422 -38.549 4.034 1.00 41.26 355 GLN A O 1
ATOM 2383 N N . SER A 1 348 ? 9.968 -38.833 5.645 1.00 42.30 356 SER A N 1
ATOM 2384 C CA . SER A 1 348 ? 11.086 -38.417 4.793 1.00 40.49 356 SER A CA 1
ATOM 2385 C C . SER A 1 348 ? 11.371 -39.431 3.689 1.00 39.88 356 SER A C 1
ATOM 2386 O O . SER A 1 348 ? 11.804 -39.047 2.593 1.00 38.67 356 SER A O 1
ATOM 2389 N N . THR A 1 349 ? 11.080 -40.716 3.945 1.00 39.61 357 THR A N 1
ATOM 2390 C CA . THR A 1 349 ? 11.198 -41.729 2.904 1.00 38.60 357 THR A CA 1
ATOM 2391 C C . THR A 1 349 ? 10.173 -41.459 1.819 1.00 39.10 357 THR A C 1
ATOM 2392 O O . THR A 1 349 ? 10.470 -41.612 0.630 1.00 37.70 357 THR A O 1
ATOM 2396 N N . GLN A 1 350 ? 8.970 -41.039 2.205 1.00 40.67 358 GLN A N 1
ATOM 2397 C CA . GLN A 1 350 ? 7.953 -40.711 1.208 1.00 42.30 358 GLN A CA 1
ATOM 2398 C C . GLN A 1 350 ? 8.335 -39.485 0.365 1.00 41.03 358 GLN A C 1
ATOM 2399 O O . GLN A 1 350 ? 8.193 -39.496 -0.856 1.00 40.13 358 GLN A O 1
ATOM 2405 N N . LYS A 1 351 ? 8.854 -38.454 1.015 1.00 41.28 359 LYS A N 1
ATOM 2406 C CA . LYS A 1 351 ? 9.247 -37.214 0.346 1.00 41.16 359 LYS A CA 1
ATOM 2407 C C . LYS A 1 351 ? 10.424 -37.400 -0.593 1.00 38.07 359 LYS A C 1
ATOM 2408 O O . LYS A 1 351 ? 10.400 -36.898 -1.702 1.00 37.32 359 LYS A O 1
ATOM 2414 N N . LEU A 1 352 ? 11.440 -38.136 -0.159 1.00 36.29 360 LEU A N 1
ATOM 2415 C CA . LEU A 1 352 ? 12.593 -38.390 -0.994 1.00 34.83 360 LEU A CA 1
ATOM 2416 C C . LEU A 1 352 ? 12.232 -39.244 -2.209 1.00 35.40 360 LEU A C 1
ATOM 2417 O O . LEU A 1 352 ? 12.700 -38.977 -3.324 1.00 35.06 360 LEU A O 1
ATOM 2422 N N . ALA A 1 353 ? 11.372 -40.241 -2.026 1.00 36.59 361 ALA A N 1
ATOM 2423 C CA . ALA A 1 353 ? 10.897 -41.023 -3.165 1.00 37.12 361 ALA A CA 1
ATOM 2424 C C . ALA A 1 353 ? 10.131 -40.165 -4.184 1.00 38.25 361 ALA A C 1
ATOM 2425 O O . ALA A 1 353 ? 10.324 -40.305 -5.403 1.00 38.18 361 ALA A O 1
ATOM 2427 N N . GLN A 1 354 ? 9.254 -39.295 -3.685 1.00 39.89 362 GLN A N 1
ATOM 2428 C CA . GLN A 1 354 ? 8.532 -38.328 -4.528 1.00 42.45 362 GLN A CA 1
ATOM 2429 C C . GLN A 1 354 ? 9.493 -37.404 -5.255 1.00 39.84 362 GLN A C 1
ATOM 2430 O O . GLN A 1 354 ? 9.324 -37.159 -6.450 1.00 37.83 362 GLN A O 1
ATOM 2436 N N . ALA A 1 355 ? 10.506 -36.914 -4.544 1.00 37.74 363 ALA A N 1
ATOM 2437 C CA . ALA A 1 355 ? 11.478 -36.012 -5.156 1.00 36.44 363 ALA A CA 1
ATOM 2438 C C . ALA A 1 355 ? 12.304 -36.755 -6.193 1.00 35.03 363 ALA A C 1
ATOM 2439 O O . ALA A 1 355 ? 12.675 -36.179 -7.226 1.00 33.72 363 ALA A O 1
ATOM 2441 N N . ALA A 1 356 ? 12.583 -38.037 -5.943 1.00 35.55 364 ALA A N 1
ATOM 2442 C CA . ALA A 1 356 ? 13.364 -38.836 -6.902 1.00 34.90 364 ALA A CA 1
ATOM 2443 C C . ALA A 1 356 ? 12.558 -39.065 -8.157 1.00 35.64 364 ALA A C 1
ATOM 2444 O O . ALA A 1 356 ? 13.083 -38.980 -9.255 1.00 34.06 364 ALA A O 1
ATOM 2446 N N . LEU A 1 357 ? 11.281 -39.368 -7.982 1.00 38.51 365 LEU A N 1
ATOM 2447 C CA . LEU A 1 357 ? 10.332 -39.479 -9.096 1.00 42.17 365 LEU A CA 1
ATOM 2448 C C . LEU A 1 357 ? 10.224 -38.216 -9.955 1.00 42.00 365 LEU A C 1
ATOM 2449 O O . LEU A 1 357 ? 10.304 -38.285 -11.180 1.00 43.02 365 LEU A O 1
ATOM 2454 N N . LEU A 1 358 ? 10.007 -37.082 -9.299 1.00 40.58 366 LEU A N 1
ATOM 2455 C CA . LEU A 1 358 ? 9.928 -35.786 -9.971 1.00 41.08 366 LEU A CA 1
ATOM 2456 C C . LEU A 1 358 ? 11.238 -35.390 -10.682 1.00 39.70 366 LEU A C 1
ATOM 2457 O O . LEU A 1 358 ? 11.205 -34.799 -11.760 1.00 39.58 366 LEU A O 1
ATOM 2462 N N . TYR A 1 359 ? 12.375 -35.738 -10.091 1.00 37.02 367 TYR A N 1
ATOM 2463 C CA . TYR A 1 359 ? 13.659 -35.477 -10.722 1.00 36.04 367 TYR A CA 1
ATOM 2464 C C . TYR A 1 359 ? 13.761 -36.277 -12.008 1.00 37.94 367 TYR A C 1
ATOM 2465 O O . TYR A 1 359 ? 14.175 -35.750 -13.028 1.00 38.45 367 TYR A O 1
ATOM 2474 N N . MET A 1 360 ? 13.401 -37.559 -11.975 1.00 39.45 368 MET A N 1
ATOM 2475 C CA . MET A 1 360 ? 13.461 -38.356 -13.205 1.00 39.73 368 MET A CA 1
ATOM 2476 C C . MET A 1 360 ? 12.412 -37.919 -14.225 1.00 39.82 368 MET A C 1
ATOM 2477 O O . MET A 1 360 ? 12.685 -37.885 -15.422 1.00 41.30 368 MET A O 1
ATOM 2482 N N . GLY A 1 361 ? 11.216 -37.600 -13.749 1.00 41.00 369 GLY A N 1
ATOM 2483 C CA . GLY A 1 361 ? 10.096 -37.233 -14.608 1.00 41.95 369 GLY A CA 1
ATOM 2484 C C . GLY A 1 361 ? 10.352 -35.903 -15.291 1.00 43.97 369 GLY A C 1
ATOM 2485 O O . GLY A 1 361 ? 10.048 -35.720 -16.462 1.00 44.55 369 GLY A O 1
ATOM 2486 N N . SER A 1 362 ? 10.923 -34.972 -14.545 1.00 45.60 370 SER A N 1
ATOM 2487 C CA . SER A 1 362 ? 11.245 -33.666 -15.070 1.00 44.48 370 SER A CA 1
ATOM 2488 C C . SER A 1 362 ? 12.368 -33.734 -16.099 1.00 44.06 370 SER A C 1
ATOM 2489 O O . SER A 1 362 ? 12.319 -33.056 -17.138 1.00 43.35 370 SER A O 1
ATOM 2492 N N . LYS A 1 363 ? 13.389 -34.531 -15.799 1.00 39.66 371 LYS A N 1
ATOM 2493 C CA . LYS A 1 363 ? 14.475 -34.708 -16.718 1.00 39.59 371 LYS A CA 1
ATOM 2494 C C . LYS A 1 363 ? 13.969 -35.281 -18.036 1.00 40.98 371 LYS A C 1
ATOM 2495 O O . LYS A 1 363 ? 14.310 -34.775 -19.108 1.00 40.78 371 LYS A O 1
ATOM 2501 N N . LEU A 1 364 ? 13.169 -36.338 -17.955 1.00 41.75 372 LEU A N 1
ATOM 2502 C CA . LEU A 1 364 ? 12.679 -37.015 -19.171 1.00 44.43 372 LEU A CA 1
ATOM 2503 C C . LEU A 1 364 ? 11.701 -36.137 -19.955 1.00 44.51 372 LEU A C 1
ATOM 2504 O O . LEU A 1 364 ? 11.765 -36.057 -21.177 1.00 46.11 372 LEU A O 1
ATOM 2509 N N . THR A 1 365 ? 10.796 -35.491 -19.240 1.00 44.44 373 THR A N 1
ATOM 2510 C CA . THR A 1 365 ? 9.795 -34.621 -19.839 1.00 46.93 373 THR A CA 1
ATOM 2511 C C . THR A 1 365 ? 10.451 -33.434 -20.550 1.00 46.36 373 THR A C 1
ATOM 2512 O O . THR A 1 365 ? 10.041 -33.046 -21.637 1.00 46.62 373 THR A O 1
ATOM 2516 N N . THR A 1 366 ? 11.487 -32.888 -19.933 1.00 44.01 374 THR A N 1
ATOM 2517 C CA . THR A 1 366 ? 12.215 -31.780 -20.497 1.00 42.35 374 THR A CA 1
ATOM 2518 C C . THR A 1 366 ? 13.004 -32.156 -21.761 1.00 45.14 374 THR A C 1
ATOM 2519 O O . THR A 1 366 ? 13.115 -31.345 -22.681 1.00 44.18 374 THR A O 1
ATOM 2523 N N . ILE A 1 367 ? 13.559 -33.361 -21.796 1.00 45.28 375 ILE A N 1
ATOM 2524 C CA . ILE A 1 367 ? 14.193 -33.871 -23.008 1.00 49.38 375 ILE A CA 1
ATOM 2525 C C . ILE A 1 367 ? 13.171 -33.890 -24.170 1.00 50.50 375 ILE A C 1
ATOM 2526 O O . ILE A 1 367 ? 13.459 -33.362 -25.246 1.00 49.07 375 ILE A O 1
ATOM 2531 N N . ASP A 1 368 ? 11.998 -34.502 -23.942 1.00 50.58 376 ASP A N 1
ATOM 2532 C CA . ASP A 1 368 ? 10.918 -34.563 -24.946 1.00 54.44 376 ASP A CA 1
ATOM 2533 C C . ASP A 1 368 ? 10.427 -33.192 -25.424 1.00 50.90 376 ASP A C 1
ATOM 2534 O O . ASP A 1 368 ? 10.218 -32.998 -26.603 1.00 49.89 376 ASP A O 1
ATOM 2539 N N . GLU A 1 369 ? 10.243 -32.263 -24.505 1.00 50.32 377 GLU A N 1
ATOM 2540 C CA . GLU A 1 369 ? 9.734 -30.942 -24.841 1.00 52.53 377 GLU A CA 1
ATOM 2541 C C . GLU A 1 369 ? 10.815 -30.147 -25.592 1.00 50.89 377 GLU A C 1
ATOM 2542 O O . GLU A 1 369 ? 10.499 -29.315 -26.436 1.00 47.20 377 GLU A O 1
ATOM 2548 N N . THR A 1 370 ? 12.083 -30.442 -25.310 1.00 49.80 378 THR A N 1
ATOM 2549 C CA . THR A 1 370 ? 13.201 -29.790 -25.981 1.00 51.20 378 THR A CA 1
ATOM 2550 C C . THR A 1 370 ? 13.317 -30.232 -27.430 1.00 51.81 378 THR A C 1
ATOM 2551 O O . THR A 1 370 ? 13.630 -29.425 -28.292 1.00 52.03 378 THR A O 1
ATOM 2555 N N . LYS A 1 371 ? 13.085 -31.510 -27.699 1.00 53.59 379 LYS A N 1
ATOM 2556 C CA . LYS A 1 371 ? 13.058 -31.981 -29.071 1.00 56.60 379 LYS A CA 1
ATOM 2557 C C . LYS A 1 371 ? 11.929 -31.321 -29.849 1.00 54.42 379 LYS A C 1
ATOM 2558 O O . LYS A 1 371 ? 12.147 -30.922 -30.981 1.00 56.59 379 LYS A O 1
ATOM 2564 N N . GLU A 1 372 ? 10.747 -31.172 -29.243 1.00 52.41 380 GLU A N 1
ATOM 2565 C CA . GLU A 1 372 ? 9.611 -30.524 -29.930 1.00 52.26 380 GLU A CA 1
ATOM 2566 C C . GLU A 1 372 ? 9.802 -29.011 -30.125 1.00 49.48 380 GLU A C 1
ATOM 2567 O O . GLU A 1 372 ? 9.392 -28.465 -31.148 1.00 49.83 380 GLU A O 1
ATOM 2573 N N . LEU A 1 373 ? 10.401 -28.328 -29.146 1.00 44.91 381 LEU A N 1
ATOM 2574 C CA . LEU A 1 373 ? 10.757 -26.925 -29.310 1.00 42.47 381 LEU A CA 1
ATOM 2575 C C . LEU A 1 373 ? 11.834 -26.743 -30.375 1.00 40.87 381 LEU A C 1
ATOM 2576 O O . LEU A 1 373 ? 11.814 -25.769 -31.122 1.00 39.04 381 LEU A O 1
ATOM 2581 N N . THR A 1 374 ? 12.765 -27.684 -30.457 1.00 40.81 382 THR A N 1
ATOM 2582 C CA . THR A 1 374 ? 13.791 -27.622 -31.481 1.00 42.62 382 THR A CA 1
ATOM 2583 C C . THR A 1 374 ? 13.174 -27.682 -32.886 1.00 44.38 382 THR A C 1
ATOM 2584 O O . THR A 1 374 ? 13.564 -26.901 -33.749 1.00 45.53 382 THR A O 1
ATOM 2588 N N . LYS A 1 375 ? 12.190 -28.555 -33.097 1.00 45.68 383 LYS A N 1
ATOM 2589 C CA . LYS A 1 375 ? 11.498 -28.631 -34.385 1.00 48.96 383 LYS A CA 1
ATOM 2590 C C . LYS A 1 375 ? 10.787 -27.322 -34.662 1.00 48.06 383 LYS A C 1
ATOM 2591 O O . LYS A 1 375 ? 10.830 -26.816 -35.778 1.00 49.59 383 LYS A O 1
ATOM 2597 N N . ILE A 1 376 ? 10.106 -26.790 -33.647 1.00 45.69 384 ILE A N 1
ATOM 2598 C CA . ILE A 1 376 ? 9.301 -25.582 -33.812 1.00 44.32 384 ILE A CA 1
ATOM 2599 C C . ILE A 1 376 ? 10.196 -24.379 -34.123 1.00 44.05 384 ILE A C 1
ATOM 2600 O O . ILE A 1 376 ? 9.885 -23.616 -35.042 1.00 43.75 384 ILE A O 1
ATOM 2605 N N . PHE A 1 377 ? 11.305 -24.231 -33.383 1.00 43.51 385 PHE A N 1
ATOM 2606 C CA . PHE A 1 377 ? 12.251 -23.125 -33.620 1.00 44.46 385 PHE A CA 1
ATOM 2607 C C . PHE A 1 377 ? 12.968 -23.253 -34.955 1.00 47.55 385 PHE A C 1
ATOM 2608 O O . PHE A 1 377 ? 13.272 -22.244 -35.566 1.00 47.18 385 PHE A O 1
ATOM 2616 N N . LYS A 1 378 ? 13.237 -24.483 -35.396 1.00 51.02 386 LYS A N 1
ATOM 2617 C CA . LYS A 1 378 ? 13.806 -24.717 -36.738 1.00 54.47 386 LYS A CA 1
ATOM 2618 C C . LYS A 1 378 ? 12.947 -24.123 -37.852 1.00 53.85 386 LYS A C 1
ATOM 2619 O O . LYS A 1 378 ? 13.477 -23.535 -38.794 1.00 54.19 386 LYS A O 1
ATOM 2625 N N . LYS A 1 379 ? 11.635 -24.299 -37.738 1.00 53.72 387 LYS A N 1
ATOM 2626 C CA . LYS A 1 379 ? 10.692 -23.765 -38.705 1.00 57.66 387 LYS A CA 1
ATOM 2627 C C . LYS A 1 379 ? 10.656 -22.237 -38.663 1.00 56.49 387 LYS A C 1
ATOM 2628 O O . LYS A 1 379 ? 10.531 -21.605 -39.698 1.00 57.91 387 LYS A O 1
ATOM 2634 N N . MET A 1 380 ? 10.742 -21.656 -37.469 1.00 54.78 388 MET A N 1
ATOM 2635 C CA . MET A 1 380 ? 10.687 -20.205 -37.313 1.00 53.61 388 MET A CA 1
ATOM 2636 C C . MET A 1 380 ? 11.980 -19.537 -37.744 1.00 52.74 388 MET A C 1
ATOM 2637 O O . MET A 1 380 ? 11.963 -18.350 -38.059 1.00 55.71 388 MET A O 1
ATOM 2642 N N . ASP A 1 381 ? 13.096 -20.268 -37.730 1.00 52.83 389 ASP A N 1
ATOM 2643 C CA . ASP A 1 381 ? 14.411 -19.685 -38.041 1.00 53.67 389 ASP A CA 1
ATOM 2644 C C . ASP A 1 381 ? 14.665 -19.538 -39.541 1.00 56.90 389 ASP A C 1
ATOM 2645 O O . ASP A 1 381 ? 15.401 -20.331 -40.142 1.00 56.27 389 ASP A O 1
ATOM 2650 N N . LYS A 1 382 ? 14.098 -18.500 -40.139 1.00 59.52 390 LYS A N 1
ATOM 2651 C CA . LYS A 1 382 ? 14.086 -18.389 -41.604 1.00 62.62 390 LYS A CA 1
ATOM 2652 C C . LYS A 1 382 ? 15.443 -18.126 -42.231 1.00 62.17 390 LYS A C 1
ATOM 2653 O O . LYS A 1 382 ? 15.738 -18.698 -43.275 1.00 66.29 390 LYS A O 1
ATOM 2659 N N . ASN A 1 383 ? 16.289 -17.304 -41.615 1.00 59.85 391 ASN A N 1
ATOM 2660 C CA . ASN A 1 383 ? 17.628 -17.108 -42.198 1.00 61.74 391 ASN A CA 1
ATOM 2661 C C . ASN A 1 383 ? 18.646 -18.183 -41.812 1.00 59.93 391 ASN A C 1
ATOM 2662 O O . ASN A 1 383 ? 19.752 -18.207 -42.334 1.00 59.75 391 ASN A O 1
ATOM 2667 N N . GLY A 1 384 ? 18.275 -19.076 -40.903 1.00 57.61 392 GLY A N 1
ATOM 2668 C CA . GLY A 1 384 ? 19.112 -20.215 -40.588 1.00 57.06 392 GLY A CA 1
ATOM 2669 C C . GLY A 1 384 ? 20.331 -19.934 -39.734 1.00 57.03 392 GLY A C 1
ATOM 2670 O O . GLY A 1 384 ? 21.216 -20.770 -39.656 1.00 60.14 392 GLY A O 1
ATOM 2671 N N . ASP A 1 385 ? 20.392 -18.783 -39.073 1.00 55.81 393 ASP A N 1
ATOM 2672 C CA . ASP A 1 385 ? 21.527 -18.478 -38.185 1.00 56.61 393 ASP A CA 1
ATOM 2673 C C . ASP A 1 385 ? 21.290 -18.988 -36.757 1.00 55.18 393 ASP A C 1
ATOM 2674 O O . ASP A 1 385 ? 22.136 -18.829 -35.882 1.00 56.33 393 ASP A O 1
ATOM 2679 N N . GLY A 1 386 ? 20.134 -19.597 -36.523 1.00 53.07 394 GLY A N 1
ATOM 2680 C CA . GLY A 1 386 ? 19.823 -20.167 -35.228 1.00 51.99 394 GLY A CA 1
ATOM 2681 C C . GLY A 1 386 ? 19.385 -19.142 -34.210 1.00 51.40 394 GLY A C 1
ATOM 2682 O O . GLY A 1 386 ? 19.270 -19.458 -33.035 1.00 53.40 394 GLY A O 1
ATOM 2683 N N . GLN A 1 387 ? 19.106 -17.919 -34.643 1.00 52.39 395 GLN A N 1
ATOM 2684 C CA . GLN A 1 387 ? 18.811 -16.846 -33.706 1.00 51.43 395 GLN A CA 1
ATOM 2685 C C . GLN A 1 387 ? 17.359 -16.433 -33.739 1.00 47.59 395 GLN A C 1
ATOM 2686 O O . GLN A 1 387 ? 16.745 -16.395 -34.785 1.00 48.72 395 GLN A O 1
ATOM 2692 N N . LEU A 1 388 ? 16.823 -16.126 -32.570 1.00 42.83 396 LEU A N 1
ATOM 2693 C CA . LEU A 1 388 ? 15.442 -15.734 -32.435 1.00 41.76 396 LEU A CA 1
ATOM 2694 C C . LEU A 1 388 ? 15.392 -14.714 -31.321 1.00 42.66 396 LEU A C 1
ATOM 2695 O O . LEU A 1 388 ? 16.286 -14.681 -30.460 1.00 43.30 396 LEU A O 1
ATOM 2700 N N . ASP A 1 389 ? 14.361 -13.882 -31.335 1.00 42.94 397 ASP A N 1
ATOM 2701 C CA . ASP A 1 389 ? 14.169 -12.892 -30.271 1.00 44.92 397 ASP A CA 1
ATOM 2702 C C . ASP A 1 389 ? 13.194 -13.415 -29.241 1.00 42.67 397 ASP A C 1
ATOM 2703 O O . ASP A 1 389 ? 12.583 -14.464 -29.432 1.00 41.02 397 ASP A O 1
ATOM 2708 N N . ARG A 1 390 ? 13.062 -12.669 -28.154 1.00 42.01 398 ARG A N 1
ATOM 2709 C CA . ARG A 1 390 ? 12.181 -13.031 -27.058 1.00 42.48 398 ARG A CA 1
ATOM 2710 C C . ARG A 1 390 ? 10.741 -13.379 -27.469 1.00 42.65 398 ARG A C 1
ATOM 2711 O O . ARG A 1 390 ? 10.178 -14.359 -26.972 1.00 43.45 398 ARG A O 1
ATOM 2719 N N A ASN A 1 391 ? 10.140 -12.582 -28.347 0.56 43.04 399 ASN A N 1
ATOM 2720 N N B ASN A 1 391 ? 10.161 -12.578 -28.360 0.44 43.03 399 ASN A N 1
ATOM 2721 C CA A ASN A 1 391 ? 8.754 -12.825 -28.750 0.56 44.00 399 ASN A CA 1
ATOM 2722 C CA B ASN A 1 391 ? 8.788 -12.782 -28.818 0.44 43.91 399 ASN A CA 1
ATOM 2723 C C A ASN A 1 391 ? 8.632 -14.090 -29.606 0.56 43.56 399 ASN A C 1
ATOM 2724 C C B ASN A 1 391 ? 8.651 -14.085 -29.590 0.44 43.54 399 ASN A C 1
ATOM 2725 O O A ASN A 1 391 ? 7.638 -14.804 -29.509 0.56 44.20 399 ASN A O 1
ATOM 2726 O O B ASN A 1 391 ? 7.674 -14.812 -29.427 0.44 44.07 399 ASN A O 1
ATOM 2735 N N . GLU A 1 392 ? 9.643 -14.377 -30.424 1.00 43.29 400 GLU A N 1
ATOM 2736 C CA . GLU A 1 392 ? 9.681 -15.633 -31.183 1.00 44.53 400 GLU A CA 1
ATOM 2737 C C . GLU A 1 392 ? 9.803 -16.861 -30.270 1.00 43.37 400 GLU A C 1
ATOM 2738 O O . GLU A 1 392 ? 9.147 -17.874 -30.499 1.00 43.44 400 GLU A O 1
ATOM 2744 N N . LEU A 1 393 ? 10.612 -16.760 -29.218 1.00 40.05 401 LEU A N 1
ATOM 2745 C CA . LEU A 1 393 ? 10.718 -17.845 -28.262 1.00 39.12 401 LEU A CA 1
ATOM 2746 C C . LEU A 1 393 ? 9.378 -18.125 -27.617 1.00 40.27 401 LEU A C 1
ATOM 2747 O O . LEU A 1 393 ? 8.958 -19.285 -27.516 1.00 40.95 401 LEU A O 1
ATOM 2752 N N . ILE A 1 394 ? 8.704 -17.060 -27.196 1.00 39.42 402 ILE A N 1
ATOM 2753 C CA . ILE A 1 394 ? 7.420 -17.174 -26.521 1.00 40.67 402 ILE A CA 1
ATOM 2754 C C . ILE A 1 394 ? 6.353 -17.789 -27.425 1.00 42.52 402 ILE A C 1
ATOM 2755 O O . ILE A 1 394 ? 5.575 -18.643 -27.000 1.00 41.54 402 ILE A O 1
ATOM 2760 N N . ILE A 1 395 ? 6.310 -17.325 -28.665 1.00 44.09 403 ILE A N 1
ATOM 2761 C CA . ILE A 1 395 ? 5.406 -17.872 -29.668 1.00 46.55 403 ILE A CA 1
ATOM 2762 C C . ILE A 1 395 ? 5.638 -19.372 -29.834 1.00 45.73 403 ILE A C 1
ATOM 2763 O O . ILE A 1 395 ? 4.696 -20.136 -29.907 1.00 47.65 403 ILE A O 1
ATOM 2768 N N . GLY A 1 396 ? 6.899 -19.786 -29.882 1.00 45.31 404 GLY A N 1
ATOM 2769 C CA . GLY A 1 396 ? 7.248 -21.199 -29.950 1.00 43.51 404 GLY A CA 1
ATOM 2770 C C . GLY A 1 396 ? 6.731 -22.040 -28.796 1.00 42.55 404 GLY A C 1
ATOM 2771 O O . GLY A 1 396 ? 6.266 -23.141 -29.021 1.00 42.61 404 GLY A O 1
ATOM 2772 N N . TYR A 1 397 ? 6.815 -21.563 -27.554 1.00 42.64 405 TYR A N 1
ATOM 2773 C CA . TYR A 1 397 ? 6.160 -22.298 -26.435 1.00 43.47 405 TYR A CA 1
ATOM 2774 C C . TYR A 1 397 ? 4.646 -22.387 -26.596 1.00 44.31 405 TYR A C 1
ATOM 2775 O O . TYR A 1 397 ? 4.036 -23.359 -26.186 1.00 46.51 405 TYR A O 1
ATOM 2784 N N . LYS A 1 398 ? 4.028 -21.356 -27.154 1.00 45.85 406 LYS A N 1
ATOM 2785 C CA . LYS A 1 398 ? 2.586 -21.365 -27.338 1.00 49.80 406 LYS A CA 1
ATOM 2786 C C . LYS A 1 398 ? 2.211 -22.352 -28.425 1.00 54.38 406 LYS A C 1
ATOM 2787 O O . LYS A 1 398 ? 1.297 -23.153 -28.230 1.00 57.81 406 LYS A O 1
ATOM 2793 N N . GLU A 1 399 ? 2.942 -22.322 -29.541 1.00 54.24 407 GLU A N 1
ATOM 2794 C CA . GLU A 1 399 ? 2.792 -23.326 -30.597 1.00 56.87 407 GLU A CA 1
ATOM 2795 C C . GLU A 1 399 ? 2.832 -24.728 -30.010 1.00 58.75 407 GLU A C 1
ATOM 2796 O O . GLU A 1 399 ? 1.973 -25.546 -30.308 1.00 60.99 407 GLU A O 1
ATOM 2798 N N . LEU A 1 400 ? 3.811 -25.003 -29.157 1.00 58.29 408 LEU A N 1
ATOM 2799 C CA . LEU A 1 400 ? 3.927 -26.331 -28.573 1.00 61.40 408 LEU A CA 1
ATOM 2800 C C . LEU A 1 400 ? 2.604 -26.810 -27.956 1.00 67.35 408 LEU A C 1
ATOM 2801 O O . LEU A 1 400 ? 2.101 -27.867 -28.327 1.00 67.26 408 LEU A O 1
ATOM 2806 N N . LEU A 1 401 ? 2.029 -26.021 -27.047 1.00 72.07 409 LEU A N 1
ATOM 2807 C CA . LEU A 1 401 ? 0.763 -26.400 -26.407 1.00 78.46 409 LEU A CA 1
ATOM 2808 C C . LEU A 1 401 ? -0.466 -26.359 -27.331 1.00 83.43 409 LEU A C 1
ATOM 2809 O O . LEU A 1 401 ? -1.515 -26.876 -26.962 1.00 89.00 409 LEU A O 1
ATOM 2814 N N . LYS A 1 402 ? -0.352 -25.747 -28.510 1.00 85.08 410 LYS A N 1
ATOM 2815 C CA . LYS A 1 402 ? -1.385 -25.884 -29.551 1.00 89.95 410 LYS A CA 1
ATOM 2816 C C . LYS A 1 402 ? -1.355 -27.284 -30.178 1.00 95.11 410 LYS A C 1
ATOM 2817 O O . LYS A 1 402 ? -2.411 -27.876 -30.418 1.00 97.04 410 LYS A O 1
ATOM 2821 N N . LEU A 1 403 ? -0.156 -27.809 -30.442 1.00 97.61 411 LEU A N 1
ATOM 2822 C CA . LEU A 1 403 ? -0.002 -29.211 -30.855 1.00 101.51 411 LEU A CA 1
ATOM 2823 C C . LEU A 1 403 ? -0.590 -30.151 -29.800 1.00 100.21 411 LEU A C 1
ATOM 2824 O O . LEU A 1 403 ? -1.199 -31.156 -30.144 1.00 104.31 411 LEU A O 1
ATOM 2829 N N . LYS A 1 404 ? -0.405 -29.820 -28.524 1.00 98.88 412 LYS A N 1
ATOM 2830 C CA . LYS A 1 404 ? -1.084 -30.534 -27.437 1.00 103.10 412 LYS A CA 1
ATOM 2831 C C . LYS A 1 404 ? -2.610 -30.310 -27.473 1.00 108.96 412 LYS A C 1
ATOM 2832 O O . LYS A 1 404 ? -3.380 -31.208 -27.131 1.00 111.48 412 LYS A O 1
ATOM 2835 N N . GLY A 1 405 ? -3.033 -29.111 -27.877 1.00 113.22 413 GLY A N 1
ATOM 2836 C CA . GLY A 1 405 ? -4.450 -28.801 -28.112 1.00 114.35 413 GLY A CA 1
ATOM 2837 C C . GLY A 1 405 ? -5.097 -28.008 -26.988 1.00 114.67 413 GLY A C 1
ATOM 2838 O O . GLY A 1 405 ? -6.185 -28.360 -26.536 1.00 115.36 413 GLY A O 1
ATOM 2839 N N . GLU A 1 406 ? -4.432 -26.936 -26.549 1.00 112.17 414 GLU A N 1
ATOM 2840 C CA . GLU A 1 406 ? -4.929 -26.070 -25.468 1.00 110.93 414 GLU A CA 1
ATOM 2841 C C . GLU A 1 406 ? -4.901 -24.592 -25.881 1.00 111.13 414 GLU A C 1
ATOM 2842 O O . GLU A 1 406 ? -3.955 -24.144 -26.538 1.00 107.27 414 GLU A O 1
ATOM 2844 N N . ASP A 1 407 ? -5.937 -23.844 -25.493 1.00 113.88 415 ASP A N 1
ATOM 2845 C CA . ASP A 1 407 ? -6.079 -22.426 -25.868 1.00 114.07 415 ASP A CA 1
ATOM 2846 C C . ASP A 1 407 ? -6.197 -21.528 -24.635 1.00 115.09 415 ASP A C 1
ATOM 2847 O O . ASP A 1 407 ? -5.193 -21.062 -24.084 1.00 111.64 415 ASP A O 1
ATOM 2849 N N . SER A 1 409 ? -4.677 -18.935 -22.448 1.00 71.34 417 SER A N 1
ATOM 2850 C CA . SER A 1 409 ? -4.915 -18.735 -21.020 1.00 71.51 417 SER A CA 1
ATOM 2851 C C . SER A 1 409 ? -3.941 -17.729 -20.387 1.00 67.46 417 SER A C 1
ATOM 2852 O O . SER A 1 409 ? -2.737 -17.877 -20.520 1.00 64.91 417 SER A O 1
ATOM 2855 N N . ASP A 1 410 ? -4.467 -16.735 -19.673 1.00 65.92 418 ASP A N 1
ATOM 2856 C CA . ASP A 1 410 ? -3.636 -15.651 -19.114 1.00 63.05 418 ASP A CA 1
ATOM 2857 C C . ASP A 1 410 ? -2.593 -16.102 -18.063 1.00 58.76 418 ASP A C 1
ATOM 2858 O O . ASP A 1 410 ? -1.480 -15.569 -18.015 1.00 52.95 418 ASP A O 1
ATOM 2863 N N . LEU A 1 411 ? -2.973 -17.044 -17.200 1.00 57.89 419 LEU A N 1
ATOM 2864 C CA . LEU A 1 411 ? -2.075 -17.531 -16.164 1.00 56.92 419 LEU A CA 1
ATOM 2865 C C . LEU A 1 411 ? -0.937 -18.303 -16.827 1.00 54.76 419 LEU A C 1
ATOM 2866 O O . LEU A 1 411 ? 0.219 -18.178 -16.428 1.00 51.14 419 LEU A O 1
ATOM 2871 N N . ASP A 1 412 ? -1.286 -19.077 -17.854 1.00 55.65 420 ASP A N 1
ATOM 2872 C CA . ASP A 1 412 ? -0.322 -19.838 -18.647 1.00 55.51 420 ASP A CA 1
ATOM 2873 C C . ASP A 1 412 ? 0.567 -18.928 -19.473 1.00 51.66 420 ASP A C 1
ATOM 2874 O O . ASP A 1 412 ? 1.769 -19.162 -19.571 1.00 47.39 420 ASP A O 1
ATOM 2879 N N . ASN A 1 413 ? -0.017 -17.883 -20.051 1.00 51.82 421 ASN A N 1
ATOM 2880 C CA . ASN A 1 413 ? 0.776 -16.905 -20.787 1.00 51.34 421 ASN A CA 1
ATOM 2881 C C . ASN A 1 413 ? 1.831 -16.294 -19.876 1.00 49.91 421 ASN A C 1
ATOM 2882 O O . ASN A 1 413 ? 3.008 -16.236 -20.236 1.00 48.43 421 ASN A O 1
ATOM 2887 N N . ALA A 1 414 ? 1.420 -15.890 -18.677 1.00 49.05 422 ALA A N 1
ATOM 2888 C CA . ALA A 1 414 ? 2.354 -15.329 -17.713 1.00 47.42 422 ALA A CA 1
ATOM 2889 C C . ALA A 1 414 ? 3.395 -16.361 -17.274 1.00 45.12 422 ALA A C 1
ATOM 2890 O O . ALA A 1 414 ? 4.564 -16.020 -17.081 1.00 44.74 422 ALA A O 1
ATOM 2892 N N . ALA A 1 415 ? 2.978 -17.611 -17.104 1.00 43.27 423 ALA A N 1
ATOM 2893 C CA . ALA A 1 415 ? 3.911 -18.677 -16.755 1.00 42.09 423 ALA A CA 1
ATOM 2894 C C . ALA A 1 415 ? 4.949 -18.892 -17.863 1.00 39.54 423 ALA A C 1
ATOM 2895 O O . ALA A 1 415 ? 6.119 -19.084 -17.596 1.00 37.72 423 ALA A O 1
ATOM 2897 N N . ILE A 1 416 ? 4.510 -18.853 -19.110 1.00 40.93 424 ILE A N 1
ATOM 2898 C CA . ILE A 1 416 ? 5.426 -18.953 -20.254 1.00 41.14 424 ILE A CA 1
ATOM 2899 C C . ILE A 1 416 ? 6.428 -17.790 -20.315 1.00 41.42 424 ILE A C 1
ATOM 2900 O O . ILE A 1 416 ? 7.627 -18.001 -20.499 1.00 39.54 424 ILE A O 1
ATOM 2905 N N . GLU A 1 417 ? 5.960 -16.564 -20.143 1.00 42.71 425 GLU A N 1
ATOM 2906 C CA . GLU A 1 417 ? 6.892 -15.450 -20.133 1.00 44.26 425 GLU A CA 1
ATOM 2907 C C . GLU A 1 417 ? 7.889 -15.523 -18.986 1.00 43.40 425 GLU A C 1
ATOM 2908 O O . GLU A 1 417 ? 9.056 -15.195 -19.157 1.00 43.72 425 GLU A O 1
ATOM 2914 N N . TYR A 1 418 ? 7.447 -15.980 -17.832 1.00 44.43 426 TYR A N 1
ATOM 2915 C CA . TYR A 1 418 ? 8.332 -16.124 -16.703 1.00 47.51 426 TYR A CA 1
ATOM 2916 C C . TYR A 1 418 ? 9.406 -17.188 -16.939 1.00 44.22 426 TYR A C 1
ATOM 2917 O O . TYR A 1 418 ? 10.569 -16.939 -16.636 1.00 44.85 426 TYR A O 1
ATOM 2926 N N . GLU A 1 419 ? 9.043 -18.357 -17.467 1.00 41.66 427 GLU A N 1
ATOM 2927 C CA . GLU A 1 419 ? 10.070 -19.365 -17.779 1.00 42.61 427 GLU A CA 1
ATOM 2928 C C . GLU A 1 419 ? 11.074 -18.837 -18.805 1.00 39.07 427 GLU A C 1
ATOM 2929 O O . GLU A 1 419 ? 12.299 -18.976 -18.632 1.00 36.52 427 GLU A O 1
ATOM 2935 N N . VAL A 1 420 ? 10.556 -18.239 -19.866 1.00 36.36 428 VAL A N 1
ATOM 2936 C CA . VAL A 1 420 ? 11.428 -17.693 -20.894 1.00 35.45 428 VAL A CA 1
ATOM 2937 C C . VAL A 1 420 ? 12.360 -16.674 -20.285 1.00 35.72 428 VAL A C 1
ATOM 2938 O O . VAL A 1 420 ? 13.547 -16.760 -20.499 1.00 34.39 428 VAL A O 1
ATOM 2942 N N . ASP A 1 421 ? 11.830 -15.729 -19.514 1.00 38.02 429 ASP A N 1
ATOM 2943 C CA . ASP A 1 421 ? 12.669 -14.681 -18.916 1.00 40.32 429 ASP A CA 1
ATOM 2944 C C . ASP A 1 421 ? 13.712 -15.209 -17.937 1.00 40.17 429 ASP A C 1
ATOM 2945 O O . ASP A 1 421 ? 14.830 -14.714 -17.908 1.00 40.11 429 ASP A O 1
ATOM 2950 N N A GLN A 1 422 ? 13.358 -16.208 -17.134 0.50 39.78 430 GLN A N 1
ATOM 2951 N N B GLN A 1 422 ? 13.355 -16.210 -17.152 0.50 41.60 430 GLN A N 1
ATOM 2952 C CA A GLN A 1 422 ? 14.339 -16.780 -16.205 0.50 41.18 430 GLN A CA 1
ATOM 2953 C CA B GLN A 1 422 ? 14.317 -16.791 -16.229 0.50 44.31 430 GLN A CA 1
ATOM 2954 C C A GLN A 1 422 ? 15.470 -17.506 -16.925 0.50 40.83 430 GLN A C 1
ATOM 2955 C C B GLN A 1 422 ? 15.472 -17.456 -16.954 0.50 42.66 430 GLN A C 1
ATOM 2956 O O A GLN A 1 422 ? 16.596 -17.538 -16.422 0.50 43.83 430 GLN A O 1
ATOM 2957 O O B GLN A 1 422 ? 16.613 -17.395 -16.488 0.50 45.61 430 GLN A O 1
ATOM 2968 N N . ILE A 1 423 ? 15.176 -18.083 -18.091 1.00 38.96 431 ILE A N 1
ATOM 2969 C CA . ILE A 1 423 ? 16.223 -18.663 -18.933 1.00 37.87 431 ILE A CA 1
ATOM 2970 C C . ILE A 1 423 ? 17.093 -17.552 -19.511 1.00 36.82 431 ILE A C 1
ATOM 2971 O O . ILE A 1 423 ? 18.307 -17.637 -19.468 1.00 37.08 431 ILE A O 1
ATOM 2976 N N . LEU A 1 424 ? 16.474 -16.502 -20.020 1.00 36.72 432 LEU A N 1
ATOM 2977 C CA . LEU A 1 424 ? 17.221 -15.370 -20.535 1.00 37.77 432 LEU A CA 1
ATOM 2978 C C . LEU A 1 424 ? 18.064 -14.657 -19.444 1.00 41.53 432 LEU A C 1
ATOM 2979 O O . LEU A 1 424 ? 19.170 -14.219 -19.734 1.00 44.60 432 LEU A O 1
ATOM 2984 N N . ASN A 1 425 ? 17.554 -14.565 -18.205 1.00 42.82 433 ASN A N 1
ATOM 2985 C CA . ASN A 1 425 ? 18.312 -14.015 -17.069 1.00 44.08 433 ASN A CA 1
ATOM 2986 C C . ASN A 1 425 ? 19.506 -14.857 -16.654 1.00 45.04 433 ASN A C 1
ATOM 2987 O O . ASN A 1 425 ? 20.379 -14.377 -15.911 1.00 46.71 433 ASN A O 1
ATOM 2992 N N . SER A 1 426 ? 19.534 -16.105 -17.112 1.00 43.36 434 SER A N 1
ATOM 2993 C CA . SER A 1 426 ? 20.682 -16.991 -16.894 1.00 44.70 434 SER A CA 1
ATOM 2994 C C . SER A 1 426 ? 21.778 -16.911 -17.953 1.00 45.16 434 SER A C 1
ATOM 2995 O O . SER A 1 426 ? 22.778 -17.593 -17.820 1.00 45.88 434 SER A O 1
ATOM 2998 N N . ILE A 1 427 ? 21.609 -16.055 -18.965 1.00 46.91 435 ILE A N 1
ATOM 2999 C CA . ILE A 1 427 ? 22.539 -15.942 -20.085 1.00 46.68 435 ILE A CA 1
ATOM 3000 C C . ILE A 1 427 ? 22.972 -14.500 -20.221 1.00 49.05 435 ILE A C 1
ATOM 3001 O O . ILE A 1 427 ? 22.135 -13.590 -20.127 1.00 43.70 435 ILE A O 1
ATOM 3006 N N . ASP A 1 428 ? 24.270 -14.309 -20.469 1.00 53.10 436 ASP A N 1
ATOM 3007 C CA . ASP A 1 428 ? 24.863 -13.001 -20.809 1.00 56.07 436 ASP A CA 1
ATOM 3008 C C . ASP A 1 428 ? 24.365 -12.596 -22.207 1.00 56.57 436 ASP A C 1
ATOM 3009 O O . ASP A 1 428 ? 24.953 -12.954 -23.229 1.00 58.77 436 ASP A O 1
ATOM 3014 N N . LEU A 1 429 ? 23.261 -11.864 -22.236 1.00 54.91 437 LEU A N 1
ATOM 3015 C CA . LEU A 1 429 ? 22.544 -11.598 -23.470 1.00 57.03 437 LEU A CA 1
ATOM 3016 C C . LEU A 1 429 ? 23.226 -10.572 -24.338 1.00 58.52 437 LEU A C 1
ATOM 3017 O O . LEU A 1 429 ? 23.783 -9.589 -23.846 1.00 61.88 437 LEU A O 1
ATOM 3022 N N . ASP A 1 430 ? 23.145 -10.803 -25.639 1.00 56.97 438 ASP A N 1
AT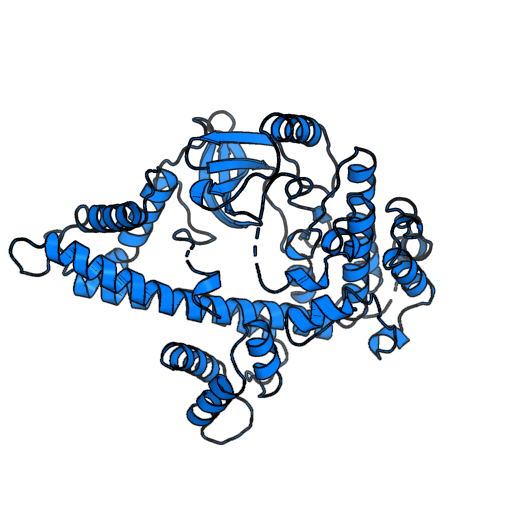OM 3023 C CA . ASP A 1 430 ? 23.595 -9.856 -26.635 1.00 58.46 438 ASP A CA 1
ATOM 3024 C C . ASP A 1 430 ? 22.674 -8.632 -26.650 1.00 58.17 438 ASP A C 1
ATOM 3025 O O . ASP A 1 430 ? 21.461 -8.745 -26.432 1.00 56.41 438 ASP A O 1
ATOM 3030 N N A GLN A 1 431 ? 23.226 -7.457 -26.907 0.50 60.09 439 GLN A N 1
ATOM 3031 N N B GLN A 1 431 ? 23.292 -7.478 -26.921 0.50 59.14 439 GLN A N 1
ATOM 3032 C CA A GLN A 1 431 ? 22.421 -6.241 -26.860 0.50 59.89 439 GLN A CA 1
ATOM 3033 C CA B GLN A 1 431 ? 22.625 -6.172 -27.020 0.50 58.54 439 GLN A CA 1
ATOM 3034 C C A GLN A 1 431 ? 21.580 -6.007 -28.135 0.50 59.07 439 GLN A C 1
ATOM 3035 C C B GLN A 1 431 ? 21.508 -6.137 -28.054 0.50 58.08 439 GLN A C 1
ATOM 3036 O O A GLN A 1 431 ? 20.845 -5.027 -28.207 0.50 58.77 439 GLN A O 1
ATOM 3037 O O B GLN A 1 431 ? 20.492 -5.478 -27.854 0.50 57.19 439 GLN A O 1
ATOM 3048 N N . ASN A 1 432 ? 21.687 -6.886 -29.138 1.00 58.73 440 ASN A N 1
ATOM 3049 C CA . ASN A 1 432 ? 20.760 -6.846 -30.289 1.00 57.43 440 ASN A CA 1
ATOM 3050 C C . ASN A 1 432 ? 19.402 -7.510 -30.045 1.00 55.60 440 ASN A C 1
ATOM 3051 O O . ASN A 1 432 ? 18.500 -7.433 -30.893 1.00 55.22 440 ASN A O 1
ATOM 3056 N N . GLY A 1 433 ? 19.257 -8.161 -28.894 1.00 53.85 441 GLY A N 1
ATOM 3057 C CA . GLY A 1 433 ? 17.995 -8.795 -28.516 1.00 54.32 441 GLY A CA 1
ATOM 3058 C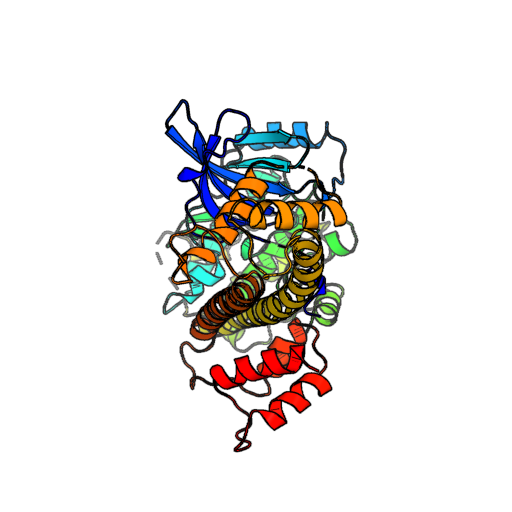 C . GLY A 1 433 ? 17.827 -10.228 -29.025 1.00 56.32 441 GLY A C 1
ATOM 3059 O O . GLY A 1 433 ? 16.829 -10.884 -28.699 1.00 57.78 441 GLY A O 1
ATOM 3060 N N . TYR A 1 434 ? 18.802 -10.728 -29.789 1.00 54.13 442 TYR A N 1
ATOM 3061 C CA . TYR A 1 434 ? 18.723 -12.068 -30.371 1.00 52.04 442 TYR A CA 1
ATOM 3062 C C . TYR A 1 434 ? 19.462 -13.134 -29.564 1.00 47.73 442 TYR A C 1
ATOM 3063 O O . TYR A 1 434 ? 20.509 -12.893 -28.982 1.00 45.95 442 TYR A O 1
ATOM 3072 N N . ILE A 1 435 ? 18.884 -14.325 -29.564 1.00 45.32 443 ILE A N 1
ATOM 3073 C CA . ILE A 1 435 ? 19.404 -15.454 -28.851 1.00 45.85 443 ILE A CA 1
ATOM 3074 C C . ILE A 1 435 ? 19.492 -16.699 -29.742 1.00 43.82 443 ILE A C 1
ATOM 3075 O O . ILE A 1 435 ? 18.539 -17.023 -30.469 1.00 39.70 443 ILE A O 1
ATOM 3080 N N A GLU A 1 436 ? 20.627 -17.390 -29.678 0.50 44.44 444 GLU A N 1
ATOM 3081 N N B GLU A 1 436 ? 20.629 -17.390 -29.684 0.50 43.81 444 GLU A N 1
ATOM 3082 C CA A GLU A 1 436 ? 20.765 -18.691 -30.307 0.50 45.91 444 GLU A CA 1
ATOM 3083 C CA B GLU A 1 436 ? 20.760 -18.690 -30.321 0.50 45.04 444 GLU A CA 1
ATOM 3084 C C A GLU A 1 436 ? 19.842 -19.643 -29.572 0.50 43.09 444 GLU A C 1
ATOM 3085 C C B GLU A 1 436 ? 19.847 -19.646 -29.578 0.50 42.59 444 GLU A C 1
ATOM 3086 O O A GLU A 1 436 ? 20.002 -19.845 -28.366 0.50 42.54 444 GLU A O 1
ATOM 3087 O O B GLU A 1 436 ? 20.016 -19.848 -28.372 0.50 42.12 444 GLU A O 1
ATOM 3098 N N . TYR A 1 437 ? 18.864 -20.205 -30.276 1.00 40.52 445 TYR A N 1
ATOM 3099 C CA . TYR A 1 437 ? 17.870 -21.049 -29.612 1.00 39.93 445 TYR A CA 1
ATOM 3100 C C . TYR A 1 437 ? 18.419 -22.358 -29.037 1.00 39.08 445 TYR A C 1
ATOM 3101 O O . TYR A 1 437 ? 17.830 -22.897 -28.117 1.00 36.90 445 TYR A O 1
ATOM 3110 N N . SER A 1 438 ? 19.533 -22.859 -29.563 1.00 40.58 446 SER A N 1
ATOM 3111 C CA . SER A 1 438 ? 20.140 -24.085 -29.037 1.00 41.99 446 SER A CA 1
ATOM 3112 C C . SER A 1 438 ? 20.771 -23.796 -27.673 1.00 40.96 446 SER A C 1
ATOM 3113 O O . SER A 1 438 ? 20.679 -24.618 -26.770 1.00 39.53 446 SER A O 1
ATOM 3116 N N . GLU A 1 439 ? 21.376 -22.618 -27.519 1.00 40.14 447 GLU A N 1
ATOM 3117 C CA . GLU A 1 439 ? 21.856 -22.184 -26.220 1.00 40.95 447 GLU A CA 1
ATOM 3118 C C . GLU A 1 439 ? 20.705 -21.993 -25.234 1.00 39.08 447 GLU A C 1
ATOM 3119 O O . GLU A 1 439 ? 20.793 -22.408 -24.061 1.00 37.78 447 GLU A O 1
ATOM 3125 N N . PHE A 1 440 ? 19.640 -21.347 -25.701 1.00 35.76 448 PHE A N 1
ATOM 3126 C CA . PHE A 1 440 ? 18.452 -21.172 -24.882 1.00 33.20 448 PHE A CA 1
ATOM 3127 C C . PHE A 1 440 ? 17.922 -22.486 -24.338 1.00 32.66 448 PHE A C 1
ATOM 3128 O O . PHE A 1 440 ? 17.565 -22.585 -23.160 1.00 31.45 448 PHE A O 1
ATOM 3136 N N . LEU A 1 441 ? 17.839 -23.485 -25.204 1.00 33.92 449 LEU A N 1
ATOM 3137 C CA . LEU A 1 441 ? 17.316 -24.799 -24.841 1.00 35.05 449 LEU A CA 1
ATOM 3138 C C . LEU A 1 441 ? 18.301 -25.594 -23.954 1.00 37.79 449 LEU A C 1
ATOM 3139 O O . LEU A 1 441 ? 17.871 -26.329 -23.054 1.00 36.60 449 LEU A O 1
ATOM 3144 N N . THR A 1 442 ? 19.601 -25.445 -24.211 1.00 38.71 450 THR A N 1
ATOM 3145 C CA . THR A 1 442 ? 20.603 -26.043 -23.353 1.00 42.48 450 THR A CA 1
ATOM 3146 C C . THR A 1 442 ? 20.574 -25.447 -21.942 1.00 41.72 450 THR A C 1
ATOM 3147 O O . THR A 1 442 ? 20.590 -26.178 -20.960 1.00 43.92 450 THR A O 1
ATOM 3151 N N . VAL A 1 443 ? 20.512 -24.131 -21.833 1.00 40.12 451 VAL A N 1
ATOM 3152 C CA . VAL A 1 443 ? 20.418 -23.501 -20.520 1.00 39.45 451 VAL A CA 1
ATOM 3153 C C . VAL A 1 443 ? 19.094 -23.877 -19.847 1.00 39.01 451 VAL A C 1
ATOM 3154 O O . VAL A 1 443 ? 19.001 -24.066 -18.621 1.00 38.59 451 VAL A O 1
ATOM 3158 N N . SER A 1 444 ? 18.060 -23.993 -20.660 1.00 39.09 452 SER A N 1
ATOM 3159 C CA . SER A 1 444 ? 16.775 -24.409 -20.150 1.00 38.28 452 SER A CA 1
ATOM 3160 C C . SER A 1 444 ? 16.835 -25.800 -19.502 1.00 36.85 452 SER A C 1
ATOM 3161 O O . SER A 1 444 ? 16.202 -26.031 -18.477 1.00 37.48 452 SER A O 1
ATOM 3164 N N . ILE A 1 445 ? 17.563 -26.730 -20.117 1.00 36.72 453 ILE A N 1
ATOM 3165 C CA . ILE A 1 445 ? 17.716 -28.072 -19.563 1.00 37.53 453 ILE A CA 1
ATOM 3166 C C . ILE A 1 445 ? 18.471 -27.982 -18.243 1.00 37.06 453 ILE A C 1
ATOM 3167 O O . ILE A 1 445 ? 18.031 -28.515 -17.240 1.00 37.56 453 ILE A O 1
ATOM 3172 N N . ASP A 1 446 ? 19.579 -27.265 -18.233 1.00 38.20 454 ASP A N 1
ATOM 3173 C CA . ASP A 1 446 ? 20.365 -27.142 -17.013 1.00 41.26 454 ASP A CA 1
ATOM 3174 C C . ASP A 1 446 ? 19.615 -26.479 -15.846 1.00 41.46 454 ASP A C 1
ATOM 3175 O O . ASP A 1 446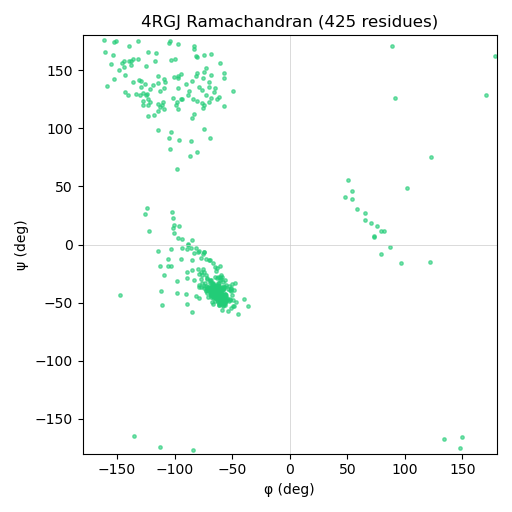 ? 19.796 -26.863 -14.678 1.00 40.99 454 ASP A O 1
ATOM 3180 N N . ARG A 1 447 ? 18.765 -25.510 -16.157 1.00 40.58 455 ARG A N 1
ATOM 3181 C CA . ARG A 1 447 ? 18.029 -24.803 -15.122 1.00 41.08 455 ARG A CA 1
ATOM 3182 C C . ARG A 1 447 ? 17.038 -25.730 -14.460 1.00 38.73 455 ARG A C 1
ATOM 3183 O O . ARG A 1 447 ? 16.924 -25.734 -13.238 1.00 36.67 455 ARG A O 1
ATOM 3191 N N . LYS A 1 448 ? 16.330 -26.532 -15.248 1.00 38.39 456 LYS A N 1
ATOM 3192 C CA . LYS A 1 448 ? 15.401 -27.511 -14.642 1.00 41.98 456 LYS A CA 1
ATOM 3193 C C . LYS A 1 448 ? 16.075 -28.658 -13.871 1.00 39.60 456 LYS A C 1
ATOM 3194 O O . LYS A 1 448 ? 15.494 -29.161 -12.931 1.00 39.12 456 LYS A O 1
ATOM 3200 N N . LEU A 1 449 ? 17.274 -29.075 -14.274 1.00 40.03 457 LEU A N 1
ATOM 3201 C CA . LEU A 1 449 ? 18.017 -30.102 -13.528 1.00 40.12 457 LEU A CA 1
ATOM 3202 C C . LEU A 1 449 ? 18.436 -29.505 -12.188 1.00 36.51 457 LEU A C 1
ATOM 3203 O O . LEU A 1 449 ? 18.306 -30.146 -11.143 1.00 35.98 457 LEU A O 1
ATOM 3208 N N . LEU A 1 450 ? 18.906 -28.272 -12.221 1.00 36.46 458 LEU A N 1
ATOM 3209 C CA . LEU A 1 450 ? 19.260 -27.561 -10.986 1.00 39.48 458 LEU A CA 1
ATOM 3210 C C . LEU A 1 450 ? 18.094 -27.473 -9.994 1.00 40.17 458 LEU A C 1
ATOM 3211 O O . LEU A 1 450 ? 18.246 -27.834 -8.830 1.00 43.26 458 LEU A O 1
ATOM 3216 N N . LEU A 1 451 ? 16.933 -27.028 -10.457 1.00 39.10 459 LEU A N 1
ATOM 3217 C CA . LEU A 1 451 ? 15.759 -26.931 -9.607 1.00 39.83 459 LEU A CA 1
ATOM 3218 C C . LEU A 1 451 ? 15.361 -28.278 -9.018 1.00 39.01 459 LEU A C 1
ATOM 3219 O O . LEU A 1 451 ? 15.008 -28.377 -7.840 1.00 37.91 459 LEU A O 1
ATOM 3224 N N . SER A 1 452 ? 15.399 -29.308 -9.842 1.00 36.78 460 SER A N 1
ATOM 3225 C CA . SER A 1 452 ? 15.069 -30.638 -9.372 1.00 37.25 460 SER A CA 1
ATOM 3226 C C . SER A 1 452 ? 16.109 -31.166 -8.380 1.00 35.91 460 SER A C 1
ATOM 3227 O O . SER A 1 452 ? 15.763 -31.867 -7.453 1.00 36.48 460 SER A O 1
ATOM 3230 N N . THR A 1 453 ? 17.375 -30.832 -8.595 1.00 35.23 461 THR A N 1
ATOM 3231 C CA . THR A 1 453 ? 18.442 -31.172 -7.675 1.00 37.04 461 THR A CA 1
ATOM 3232 C C . THR A 1 453 ? 18.178 -30.509 -6.312 1.00 39.47 461 THR A C 1
ATOM 3233 O O . THR A 1 453 ? 18.361 -31.139 -5.241 1.00 39.52 461 THR A O 1
ATOM 3237 N N . GLU A 1 454 ? 17.722 -29.261 -6.343 1.00 38.78 462 GLU A N 1
ATOM 3238 C CA . GLU A 1 454 ? 17.493 -28.546 -5.098 1.00 41.14 462 GLU A CA 1
ATOM 3239 C C . GLU A 1 454 ? 16.368 -29.190 -4.289 1.00 39.15 462 GLU A C 1
ATOM 3240 O O . GLU A 1 454 ? 16.496 -29.331 -3.090 1.00 37.72 462 GLU A O 1
ATOM 3246 N N . ARG A 1 455 ? 15.290 -29.600 -4.948 1.00 38.03 463 ARG A N 1
ATOM 3247 C CA . ARG A 1 455 ? 14.202 -30.334 -4.289 1.00 41.21 463 ARG A CA 1
ATOM 3248 C C . ARG A 1 455 ? 14.681 -31.695 -3.748 1.00 41.21 463 ARG A C 1
ATOM 3249 O O . ARG A 1 455 ? 14.277 -32.135 -2.685 1.00 40.55 463 ARG A O 1
ATOM 3257 N N . LEU A 1 456 ? 15.554 -32.355 -4.495 1.00 40.25 464 LEU A N 1
ATOM 3258 C CA . LEU A 1 456 ? 16.142 -33.595 -4.029 1.00 40.55 464 LEU A CA 1
ATOM 3259 C C . LEU A 1 456 ? 16.991 -33.305 -2.798 1.00 39.57 464 LEU A C 1
ATOM 3260 O O . LEU A 1 456 ? 16.935 -34.044 -1.816 1.00 41.00 464 LEU A O 1
ATOM 3265 N N . GLU A 1 457 ? 17.728 -32.202 -2.830 1.00 39.00 465 GLU A N 1
ATOM 3266 C CA . GLU A 1 457 ? 18.563 -31.812 -1.694 1.00 40.74 465 GLU A CA 1
ATOM 3267 C C . GLU A 1 457 ? 17.758 -31.587 -0.441 1.00 41.66 465 GLU A C 1
ATOM 3268 O O . GLU A 1 457 ? 18.121 -32.087 0.611 1.00 38.20 465 GLU A O 1
ATOM 3274 N N . LYS A 1 458 ? 16.675 -30.824 -0.558 1.00 42.99 466 LYS A N 1
ATOM 3275 C CA . LYS A 1 458 ? 15.817 -30.570 0.588 1.00 45.06 466 LYS A CA 1
ATOM 3276 C C . LYS A 1 458 ? 15.206 -31.844 1.194 1.00 43.41 466 LYS A C 1
ATOM 3277 O O . LYS A 1 458 ? 15.076 -31.965 2.410 1.00 40.93 466 LYS A O 1
ATOM 3283 N N . ALA A 1 459 ? 14.828 -32.795 0.350 1.00 39.78 467 ALA A N 1
ATOM 3284 C CA . ALA A 1 459 ? 14.211 -34.001 0.842 1.00 37.72 467 ALA A CA 1
ATOM 3285 C C . ALA A 1 459 ? 15.281 -34.870 1.475 1.00 37.95 467 ALA A C 1
ATOM 3286 O O . ALA A 1 459 ? 15.057 -35.516 2.484 1.00 37.78 467 ALA A O 1
ATOM 3288 N N . PHE A 1 460 ? 16.475 -34.852 0.905 1.00 38.59 468 PHE A N 1
ATOM 3289 C CA . PHE A 1 460 ? 17.572 -35.589 1.497 1.00 39.77 468 PHE A CA 1
ATOM 3290 C C . PHE A 1 460 ? 17.993 -35.089 2.885 1.00 41.75 468 PHE A C 1
ATOM 3291 O O . PHE A 1 460 ? 18.289 -35.904 3.775 1.00 41.02 468 PHE A O 1
ATOM 3299 N N . LYS A 1 461 ? 18.011 -33.771 3.066 1.00 43.16 469 LYS A N 1
ATOM 3300 C CA . LYS A 1 461 ? 18.317 -33.162 4.377 1.00 48.81 469 LYS A CA 1
ATOM 3301 C C . LYS A 1 461 ? 17.429 -33.742 5.473 1.00 49.70 469 LYS A C 1
ATOM 3302 O O . LYS A 1 461 ? 17.905 -34.132 6.537 1.00 50.17 469 LYS A O 1
ATOM 3308 N N . LEU A 1 462 ? 16.135 -33.786 5.198 1.00 50.97 470 LEU A N 1
ATOM 3309 C CA . LEU A 1 462 ? 15.167 -34.362 6.122 1.00 56.76 470 LEU A CA 1
ATOM 3310 C C . LEU A 1 462 ? 15.433 -35.855 6.423 1.00 53.88 470 LEU A C 1
ATOM 3311 O O . LEU A 1 462 ? 15.445 -36.297 7.576 1.00 53.28 470 LEU A O 1
ATOM 3316 N N . PHE A 1 463 ? 15.654 -36.609 5.360 1.00 49.74 471 PHE A N 1
ATOM 3317 C CA . PHE A 1 463 ? 15.950 -38.027 5.444 1.00 49.24 471 PHE A CA 1
ATOM 3318 C C . PHE A 1 463 ? 17.193 -38.337 6.302 1.00 50.07 471 PHE A C 1
ATOM 3319 O O . PHE A 1 463 ? 17.212 -39.320 7.051 1.00 45.91 471 PHE A O 1
ATOM 3327 N N . ASP A 1 464 ? 18.223 -37.494 6.183 1.00 50.13 472 ASP A N 1
ATOM 3328 C CA . ASP A 1 464 ? 19.526 -37.777 6.760 1.00 51.17 472 ASP A CA 1
ATOM 3329 C C . ASP A 1 464 ? 19.792 -37.035 8.083 1.00 55.38 472 ASP A C 1
ATOM 3330 O O . ASP A 1 464 ? 20.931 -36.972 8.523 1.00 58.58 472 ASP A O 1
ATOM 3335 N N . LYS A 1 465 ? 18.748 -36.515 8.734 1.00 57.18 473 LYS A N 1
ATOM 3336 C CA . LYS A 1 465 ? 18.907 -35.684 9.940 1.00 61.38 473 LYS A CA 1
ATOM 3337 C C . LYS A 1 465 ? 19.833 -36.241 11.025 1.00 62.91 473 LYS A C 1
ATOM 3338 O O . LYS A 1 465 ? 20.575 -35.478 11.654 1.00 63.67 473 LYS A O 1
ATOM 3342 N N . ASP A 1 466 ? 19.785 -37.551 11.248 1.00 62.50 474 ASP A N 1
ATOM 3343 C CA . ASP A 1 466 ? 20.628 -38.194 12.258 1.00 66.17 474 ASP A CA 1
ATOM 3344 C C . ASP A 1 466 ? 21.472 -39.307 11.638 1.00 66.48 474 ASP A C 1
ATOM 3345 O O . ASP A 1 466 ? 21.815 -40.288 12.302 1.00 64.49 474 ASP A O 1
ATOM 3347 N N . GLY A 1 467 ? 21.831 -39.135 10.367 1.00 67.12 475 GLY A N 1
ATOM 3348 C CA . GLY A 1 467 ? 22.434 -40.215 9.589 1.00 66.05 475 GLY A CA 1
ATOM 3349 C C . GLY A 1 467 ? 23.883 -39.998 9.201 1.00 65.35 475 GLY A C 1
ATOM 3350 O O . GLY A 1 467 ? 24.512 -39.019 9.598 1.00 60.24 475 GLY A O 1
ATOM 3351 N N . SER A 1 468 ? 24.385 -40.932 8.389 1.00 67.61 476 SER A N 1
ATOM 3352 C CA . SER A 1 468 ? 25.773 -40.935 7.926 1.00 69.29 476 SER A CA 1
ATOM 3353 C C . SER A 1 468 ? 26.033 -39.995 6.735 1.00 68.03 476 SER A C 1
ATOM 3354 O O . SER A 1 468 ? 27.170 -39.853 6.289 1.00 72.62 476 SER A O 1
ATOM 3356 N N . GLY A 1 469 ? 24.987 -39.346 6.229 1.00 64.65 477 GLY A N 1
ATOM 3357 C CA . GLY A 1 469 ? 25.057 -38.656 4.947 1.00 62.39 477 GLY A CA 1
ATOM 3358 C C . GLY A 1 469 ? 24.851 -39.640 3.801 1.00 58.72 477 GLY A C 1
ATOM 3359 O O . GLY A 1 469 ? 25.065 -39.295 2.636 1.00 55.43 477 GLY A O 1
ATOM 3360 N N . LYS A 1 470 ? 24.421 -40.860 4.127 1.00 58.01 478 LYS A N 1
ATOM 3361 C CA . LYS A 1 470 ? 24.387 -41.958 3.160 1.00 59.46 478 LYS A CA 1
ATOM 3362 C C . LYS A 1 470 ? 23.051 -42.695 3.168 1.00 58.53 478 LYS A C 1
ATOM 3363 O O . LYS A 1 470 ? 22.290 -42.591 4.129 1.00 58.24 478 LYS A O 1
ATOM 3369 N N . ILE A 1 471 ? 22.770 -43.402 2.069 1.00 57.56 479 ILE A N 1
ATOM 3370 C CA . ILE A 1 471 ? 21.536 -44.169 1.876 1.00 54.94 479 ILE A CA 1
ATOM 3371 C C . ILE A 1 471 ? 21.919 -45.620 1.638 1.00 52.61 479 ILE A C 1
ATOM 3372 O O . ILE A 1 471 ? 22.786 -45.905 0.804 1.00 51.53 479 ILE A O 1
ATOM 3377 N N . SER A 1 472 ? 21.241 -46.538 2.317 1.00 51.26 480 SER A N 1
ATOM 3378 C CA . SER A 1 472 ? 21.574 -47.960 2.223 1.00 50.74 480 SER A CA 1
ATOM 3379 C C . SER A 1 472 ? 20.954 -48.576 0.974 1.00 48.63 480 SER A C 1
ATOM 3380 O O . SER A 1 472 ? 20.023 -48.023 0.409 1.00 45.92 480 SER A O 1
ATOM 3383 N N . ALA A 1 473 ? 21.453 -49.736 0.562 1.00 47.90 481 ALA A N 1
ATOM 3384 C CA . ALA A 1 473 ? 20.742 -50.544 -0.417 1.00 47.52 481 ALA A CA 1
ATOM 3385 C C . ALA A 1 473 ? 19.290 -50.786 0.003 1.00 47.23 481 ALA A C 1
ATOM 3386 O O . ALA A 1 473 ? 18.371 -50.677 -0.818 1.00 48.58 481 ALA A O 1
ATOM 3388 N N A ASN A 1 474 ? 19.085 -51.114 1.275 0.59 48.06 482 ASN A N 1
ATOM 3389 N N B ASN A 1 474 ? 19.087 -51.117 1.274 0.41 48.01 482 ASN A N 1
ATOM 3390 C CA A ASN A 1 474 ? 17.744 -51.407 1.789 0.59 48.59 482 ASN A CA 1
ATOM 3391 C CA B ASN A 1 474 ? 17.750 -51.400 1.790 0.41 48.40 482 ASN A CA 1
ATOM 3392 C C A ASN A 1 474 ? 16.786 -50.215 1.686 0.59 47.02 482 ASN A C 1
ATOM 3393 C C B ASN A 1 474 ? 16.793 -50.213 1.667 0.41 47.08 482 ASN A C 1
ATOM 3394 O O A ASN A 1 474 ? 15.629 -50.382 1.313 0.59 47.16 482 ASN A O 1
ATOM 3395 O O B ASN A 1 474 ? 15.643 -50.380 1.268 0.41 47.22 482 ASN A O 1
ATOM 3404 N N . GLU A 1 475 ? 17.274 -49.021 2.005 1.00 46.59 483 GLU A N 1
ATOM 3405 C CA . GLU A 1 475 ? 16.472 -47.785 1.877 1.00 46.45 483 GLU A CA 1
ATOM 3406 C C . GLU A 1 475 ? 16.209 -47.473 0.409 1.00 44.10 483 GLU A C 1
ATOM 3407 O O . GLU A 1 475 ? 15.103 -47.084 0.022 1.00 41.76 483 GLU A O 1
ATOM 3413 N N . LEU A 1 476 ? 17.220 -47.705 -0.416 1.00 43.73 484 LEU A N 1
ATOM 3414 C CA . LEU A 1 476 ? 17.058 -47.586 -1.855 1.00 43.82 484 LEU A CA 1
ATOM 3415 C C . LEU A 1 476 ? 15.954 -48.495 -2.394 1.00 45.62 484 LEU A C 1
ATOM 3416 O O . LEU A 1 476 ? 15.226 -48.093 -3.302 1.00 45.68 484 LEU A O 1
ATOM 3421 N N . ALA A 1 477 ? 15.814 -49.696 -1.825 1.00 46.02 485 ALA A N 1
ATOM 3422 C CA . ALA A 1 477 ? 14.751 -50.626 -2.225 1.00 48.14 485 ALA A CA 1
ATOM 3423 C C . ALA A 1 477 ? 13.368 -50.092 -1.868 1.00 48.48 485 ALA A C 1
ATOM 3424 O O . ALA A 1 477 ? 12.421 -50.227 -2.649 1.00 49.40 485 ALA A O 1
ATOM 3426 N N . GLN A 1 478 ? 13.238 -49.509 -0.686 1.00 49.16 486 GLN A N 1
ATOM 3427 C CA . GLN A 1 478 ? 11.998 -48.820 -0.328 1.00 52.49 486 GLN A CA 1
ATOM 3428 C C . GLN A 1 478 ? 11.698 -47.637 -1.258 1.00 51.20 486 GLN A C 1
ATOM 3429 O O . GLN A 1 478 ? 10.606 -47.542 -1.778 1.00 50.88 486 GLN A O 1
ATOM 3435 N N . LEU A 1 479 ? 12.663 -46.743 -1.472 1.00 50.83 487 LEU A N 1
ATOM 3436 C CA . LEU A 1 479 ? 12.427 -45.548 -2.315 1.00 50.44 487 LEU A CA 1
ATOM 3437 C C . LEU A 1 479 ? 12.001 -45.935 -3.720 1.00 47.56 487 LEU A C 1
ATOM 3438 O O . LEU A 1 479 ? 11.028 -45.412 -4.252 1.00 45.31 487 LEU A O 1
ATOM 3443 N N . PHE A 1 480 ? 12.736 -46.863 -4.316 1.00 46.69 488 PHE A N 1
ATOM 3444 C CA . PHE A 1 480 ? 12.430 -47.297 -5.670 1.00 47.08 488 PHE A CA 1
ATOM 3445 C C . PHE A 1 480 ? 11.220 -48.222 -5.727 1.00 49.71 488 PHE A C 1
ATOM 3446 O O . PHE A 1 480 ? 10.535 -48.286 -6.758 1.00 51.19 488 PHE A O 1
ATOM 3454 N N . GLY A 1 481 ? 10.940 -48.926 -4.630 1.00 50.98 489 GLY A N 1
ATOM 3455 C CA . GLY A 1 481 ? 9.681 -49.669 -4.507 1.00 52.07 489 GLY A CA 1
ATOM 3456 C C . GLY A 1 481 ? 8.495 -48.736 -4.682 1.00 52.26 489 GLY A C 1
ATOM 3457 O O . GLY A 1 481 ? 7.572 -49.015 -5.437 1.00 53.72 489 GLY A O 1
ATOM 3458 N N . LEU A 1 482 ? 8.543 -47.602 -3.999 1.00 52.83 490 LEU A N 1
ATOM 3459 C CA . LEU A 1 482 ? 7.485 -46.612 -4.055 1.00 54.98 490 LEU A CA 1
ATOM 3460 C C . LEU A 1 482 ? 7.413 -45.925 -5.414 1.00 57.82 490 LEU A C 1
ATOM 3461 O O . LEU A 1 4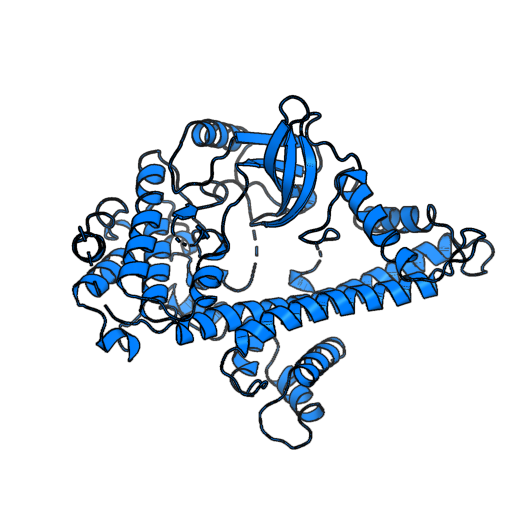82 ? 6.337 -45.504 -5.836 1.00 63.30 490 LEU A O 1
ATOM 3466 N N . SER A 1 483 ? 8.562 -45.806 -6.080 1.00 59.32 491 SER A N 1
ATOM 3467 C CA . SER A 1 483 ? 8.665 -45.234 -7.426 1.00 58.46 491 SER A CA 1
ATOM 3468 C C . SER A 1 483 ? 8.279 -46.216 -8.538 1.00 61.97 491 SER A C 1
ATOM 3469 O O . SER A 1 483 ? 8.230 -45.833 -9.698 1.00 64.24 491 SER A O 1
ATOM 3472 N N . ASP A 1 484 ? 8.029 -47.479 -8.197 1.00 67.99 492 ASP A N 1
ATOM 3473 C CA . ASP A 1 484 ? 7.872 -48.549 -9.198 1.00 71.71 492 ASP A CA 1
ATOM 3474 C C . ASP A 1 484 ? 9.026 -48.578 -10.213 1.00 69.45 492 ASP A C 1
ATOM 3475 O O . ASP A 1 484 ? 8.809 -48.499 -11.415 1.00 72.73 492 ASP A O 1
ATOM 3480 N N . VAL A 1 485 ? 10.253 -48.683 -9.707 1.00 65.06 493 VAL A N 1
ATOM 3481 C CA . VAL A 1 485 ? 11.438 -48.866 -10.544 1.00 62.51 493 VAL A CA 1
ATOM 3482 C C . VAL A 1 485 ? 11.984 -50.263 -10.260 1.00 61.81 493 VAL A C 1
ATOM 3483 O O . VAL A 1 485 ? 12.120 -50.644 -9.097 1.00 62.85 493 VAL A O 1
ATOM 3487 N N . SER A 1 486 ? 12.287 -51.030 -11.309 1.00 62.09 494 SER A N 1
ATOM 3488 C CA . SER A 1 486 ? 12.581 -52.461 -11.146 1.00 63.94 494 SER A CA 1
ATOM 3489 C C . SER A 1 486 ? 13.910 -52.713 -10.436 1.00 61.49 494 SER A C 1
ATOM 3490 O O . SER A 1 486 ? 14.913 -52.033 -10.694 1.00 62.08 494 SER A O 1
ATOM 3493 N N . SER A 1 487 ? 13.900 -53.709 -9.563 1.00 58.41 495 SER A N 1
ATOM 3494 C CA . SER A 1 487 ? 15.060 -54.089 -8.769 1.00 57.92 495 SER A CA 1
ATOM 3495 C C . SER A 1 487 ? 16.305 -54.279 -9.620 1.00 57.92 495 SER A C 1
ATOM 3496 O O . SER A 1 487 ? 17.392 -53.904 -9.199 1.00 57.32 495 SER A O 1
ATOM 3498 N N . GLU A 1 488 ? 16.168 -54.838 -10.813 1.00 59.66 496 GLU A N 1
ATOM 3499 C CA . GLU A 1 488 ? 17.353 -55.056 -11.639 1.00 63.43 496 GLU A CA 1
ATOM 3500 C C . GLU A 1 488 ? 17.838 -53.756 -12.292 1.00 60.89 496 GLU A C 1
ATOM 3501 O O . GLU A 1 488 ? 19.037 -53.591 -12.483 1.00 59.51 496 GLU A O 1
ATOM 3507 N N . CYS A 1 489 ? 16.925 -52.844 -12.627 1.00 58.69 497 CYS A N 1
ATOM 3508 C CA . CYS A 1 489 ? 17.330 -51.549 -13.151 1.00 58.19 497 CYS A CA 1
ATOM 3509 C C . CYS A 1 489 ? 18.158 -50.797 -12.116 1.00 53.60 497 CYS A C 1
ATOM 3510 O O . CYS A 1 489 ? 19.276 -50.390 -12.426 1.00 54.20 497 CYS A O 1
ATOM 3513 N N . TRP A 1 490 ? 17.650 -50.661 -10.886 1.00 48.41 498 TRP A N 1
ATOM 3514 C CA . TRP A 1 490 ? 18.390 -49.896 -9.883 1.00 46.34 498 TRP A CA 1
ATOM 3515 C C . TRP A 1 490 ? 19.635 -50.579 -9.331 1.00 46.81 498 TRP A C 1
ATOM 3516 O O . TRP A 1 490 ? 20.652 -49.914 -9.170 1.00 44.13 498 TRP A O 1
ATOM 3527 N N . LYS A 1 491 ? 19.590 -51.897 -9.090 1.00 47.80 499 LYS A N 1
ATOM 3528 C CA . LYS A 1 491 ? 20.792 -52.622 -8.642 1.00 48.75 499 LYS A CA 1
ATOM 3529 C C . LYS A 1 491 ? 21.916 -52.526 -9.655 1.00 48.93 499 LYS A C 1
ATOM 3530 O O . LYS A 1 491 ? 23.081 -52.404 -9.268 1.00 47.93 499 LYS A O 1
ATOM 3536 N N . THR A 1 492 ? 21.569 -52.567 -10.942 1.00 49.58 500 THR A N 1
ATOM 3537 C CA . THR A 1 492 ? 22.552 -52.410 -12.014 1.00 51.77 500 THR A CA 1
ATOM 3538 C C . THR A 1 492 ? 23.205 -51.034 -11.962 1.00 52.34 500 THR A C 1
ATOM 3539 O O . THR A 1 492 ? 24.412 -50.889 -12.188 1.00 54.12 500 THR A O 1
ATOM 3543 N N . VAL A 1 493 ? 22.408 -50.028 -11.640 1.00 50.30 501 VAL A N 1
ATOM 3544 C CA . VAL A 1 493 ? 22.904 -48.676 -11.596 1.00 50.32 501 VAL A CA 1
ATOM 3545 C C . VAL A 1 493 ? 23.680 -48.430 -10.299 1.00 49.94 501 VAL A C 1
ATOM 3546 O O . VAL A 1 493 ? 24.660 -47.687 -10.295 1.00 48.67 501 VAL A O 1
ATOM 3550 N N . LEU A 1 494 ? 23.234 -49.050 -9.212 1.00 50.98 502 LEU A N 1
ATOM 3551 C CA . LEU A 1 494 ? 23.962 -49.030 -7.935 1.00 52.07 502 LEU A CA 1
ATOM 3552 C C . LEU A 1 494 ? 25.395 -49.598 -8.035 1.00 56.46 502 LEU A C 1
ATOM 3553 O O . LEU A 1 494 ? 26.321 -49.108 -7.375 1.00 56.58 502 LEU A O 1
ATOM 3558 N N . LYS A 1 495 ? 25.564 -50.634 -8.845 1.00 59.24 503 LYS A N 1
ATOM 3559 C CA . LYS A 1 495 ? 26.891 -51.171 -9.120 1.00 63.36 503 LYS A CA 1
ATOM 3560 C C . LYS A 1 495 ? 27.833 -50.130 -9.718 1.00 66.82 503 LYS A C 1
ATOM 3561 O O . LYS A 1 495 ? 28.972 -50.001 -9.263 1.00 69.78 503 LYS A O 1
ATOM 3567 N N . GLU A 1 496 ? 27.365 -49.420 -10.748 1.00 67.22 504 GLU A N 1
ATOM 3568 C CA . GLU A 1 496 ? 28.171 -48.395 -11.424 1.00 70.97 504 GLU A CA 1
ATOM 3569 C C . GLU A 1 496 ? 28.587 -47.288 -10.471 1.00 67.51 504 GLU A C 1
ATOM 3570 O O . GLU A 1 496 ? 29.641 -46.691 -10.637 1.00 69.77 504 GLU A O 1
ATOM 3576 N N . VAL A 1 497 ? 27.741 -47.028 -9.481 1.00 62.86 505 VAL A N 1
ATOM 3577 C CA . VAL A 1 497 ? 27.804 -45.811 -8.680 1.00 60.39 505 VAL A CA 1
ATOM 3578 C C . VAL A 1 497 ? 28.538 -46.020 -7.340 1.00 61.68 505 VAL A C 1
ATOM 3579 O O . VAL A 1 497 ? 29.181 -45.092 -6.845 1.00 63.39 505 VAL A O 1
ATOM 3583 N N . ASP A 1 498 ? 28.460 -47.222 -6.771 1.00 61.05 506 ASP A N 1
ATOM 3584 C CA . ASP A 1 498 ? 29.091 -47.519 -5.473 1.00 63.08 506 ASP A CA 1
ATOM 3585 C C . ASP A 1 498 ? 30.449 -48.153 -5.710 1.00 66.35 506 ASP A C 1
ATOM 3586 O O . ASP A 1 498 ? 30.574 -49.377 -5.783 1.00 66.82 506 ASP A O 1
ATOM 3591 N N . GLN A 1 499 ? 31.473 -47.319 -5.804 1.00 67.54 507 GLN A N 1
ATOM 3592 C CA . GLN A 1 499 ? 32.745 -47.768 -6.350 1.00 70.50 507 GLN A CA 1
ATOM 3593 C C . GLN A 1 499 ? 33.595 -48.575 -5.368 1.00 71.16 507 GLN A C 1
ATOM 3594 O O . GLN A 1 499 ? 34.399 -49.410 -5.797 1.00 72.72 507 GLN A O 1
ATOM 3600 N N . ASN A 1 500 ? 33.402 -48.359 -4.068 1.00 68.14 508 ASN A N 1
ATOM 3601 C CA . ASN A 1 500 ? 34.079 -49.179 -3.056 1.00 69.18 508 ASN A CA 1
ATOM 3602 C C . ASN A 1 500 ? 33.183 -50.270 -2.450 1.00 67.50 508 ASN A C 1
ATOM 3603 O O . ASN A 1 500 ? 33.557 -50.900 -1.460 1.00 66.23 508 ASN A O 1
ATOM 3605 N N . ASN A 1 501 ? 32.006 -50.480 -3.040 1.00 65.76 509 ASN A N 1
ATOM 3606 C CA . ASN A 1 501 ? 31.071 -51.552 -2.640 1.00 65.73 509 ASN A CA 1
ATOM 3607 C C . ASN A 1 501 ? 30.700 -51.542 -1.158 1.00 66.45 509 ASN A C 1
ATOM 3608 O O . ASN A 1 501 ? 30.571 -52.597 -0.529 1.00 67.58 509 ASN A O 1
ATOM 3613 N N . ASP A 1 502 ? 30.517 -50.344 -0.611 1.00 66.29 510 ASP A N 1
ATOM 3614 C CA . ASP A 1 502 ? 30.178 -50.174 0.804 1.00 67.70 510 ASP A CA 1
ATOM 3615 C C . ASP A 1 502 ? 28.726 -50.544 1.111 1.00 65.56 510 ASP A C 1
ATOM 3616 O O . ASP A 1 502 ? 28.319 -50.526 2.274 1.00 65.94 510 ASP A O 1
ATOM 3621 N N . GLY A 1 503 ? 27.937 -50.829 0.074 1.00 63.88 511 GLY A N 1
ATOM 3622 C CA . GLY A 1 503 ? 26.513 -51.109 0.237 1.00 61.50 511 GLY A CA 1
ATOM 3623 C C . GLY A 1 503 ? 25.688 -49.871 0.550 1.00 59.47 511 GLY A C 1
ATOM 3624 O O . GLY A 1 503 ? 24.491 -49.964 0.829 1.00 58.78 511 GLY A O 1
ATOM 3625 N N . GLU A 1 504 ? 26.331 -48.708 0.506 1.00 58.94 512 GLU A N 1
ATOM 3626 C CA . GLU A 1 504 ? 25.692 -47.453 0.870 1.00 57.86 512 GLU A CA 1
ATOM 3627 C C . GLU A 1 504 ? 26.292 -46.333 0.024 1.00 53.99 512 GLU A C 1
ATOM 3628 O O . GLU A 1 504 ? 27.450 -46.410 -0.383 1.00 54.09 512 GLU A O 1
ATOM 3634 N N . ILE A 1 505 ? 25.508 -45.302 -0.265 1.00 52.58 513 ILE A N 1
ATOM 3635 C CA . ILE A 1 505 ? 25.997 -44.211 -1.125 1.00 50.68 513 ILE A CA 1
ATOM 3636 C C . ILE A 1 505 ? 25.594 -42.834 -0.626 1.00 47.48 513 ILE A C 1
ATOM 3637 O O . ILE A 1 505 ? 24.585 -42.694 0.052 1.00 46.08 513 ILE A O 1
ATOM 3642 N N . ASP A 1 506 ? 26.386 -41.825 -0.985 1.00 46.00 514 ASP A N 1
ATOM 3643 C CA . ASP A 1 506 ? 26.111 -40.439 -0.594 1.00 45.87 514 ASP A CA 1
ATOM 3644 C C . ASP A 1 506 ? 25.110 -39.760 -1.541 1.00 43.04 514 ASP A C 1
ATOM 3645 O O . ASP A 1 506 ? 24.588 -40.391 -2.439 1.00 43.44 514 ASP A O 1
ATOM 3650 N N . PHE A 1 507 ? 24.830 -38.479 -1.321 1.00 41.48 515 PHE A N 1
ATOM 3651 C CA . PHE A 1 507 ? 23.806 -37.770 -2.091 1.00 38.60 515 PHE A CA 1
ATOM 3652 C C . PHE A 1 507 ? 24.109 -37.655 -3.580 1.00 38.42 515 PHE A C 1
ATOM 3653 O O . PHE A 1 507 ? 23.236 -37.870 -4.422 1.00 37.58 515 PHE A O 1
ATOM 3661 N N . LYS A 1 508 ? 25.333 -37.299 -3.900 1.00 38.13 516 LYS A N 1
ATOM 3662 C CA . LYS A 1 508 ? 25.699 -37.042 -5.272 1.00 38.92 516 LYS A CA 1
ATOM 3663 C C . LYS A 1 508 ? 25.634 -38.343 -6.063 1.00 40.28 516 LYS A C 1
ATOM 3664 O O . LYS A 1 508 ? 25.286 -38.357 -7.226 1.00 42.33 516 LYS A O 1
ATOM 3666 N N . GLU A 1 509 ? 25.953 -39.446 -5.402 1.00 42.47 517 GLU A N 1
ATOM 3667 C CA . GLU A 1 509 ? 25.881 -40.770 -5.992 1.00 41.89 517 GLU A CA 1
ATOM 3668 C C . GLU A 1 509 ? 24.449 -41.218 -6.191 1.00 38.95 517 GLU A C 1
ATOM 3669 O O . GLU A 1 509 ? 24.130 -41.878 -7.178 1.00 38.74 517 GLU A O 1
ATOM 3675 N N . PHE A 1 510 ? 23.579 -40.862 -5.255 1.00 37.59 518 PHE A N 1
ATOM 3676 C CA . PHE A 1 510 ? 22.153 -41.116 -5.407 1.00 37.09 518 PHE A CA 1
ATOM 3677 C C . PHE A 1 510 ? 21.599 -40.376 -6.632 1.00 37.36 518 PHE A C 1
ATOM 3678 O O . PHE A 1 510 ? 20.867 -40.944 -7.450 1.00 36.81 518 PHE A O 1
ATOM 3686 N N . ARG A 1 511 ? 21.985 -39.117 -6.763 1.00 38.15 519 ARG A N 1
ATOM 3687 C CA . ARG A 1 511 ? 21.602 -38.312 -7.903 1.00 39.46 519 ARG A CA 1
ATOM 3688 C C . ARG A 1 511 ? 22.119 -38.891 -9.228 1.00 38.98 519 ARG A C 1
ATOM 3689 O O . ARG A 1 511 ? 21.382 -38.936 -10.209 1.00 37.94 519 ARG A O 1
ATOM 3697 N N . ASP A 1 512 ? 23.372 -39.324 -9.275 1.00 39.67 520 ASP A N 1
ATOM 3698 C CA . ASP A 1 512 ? 23.918 -39.907 -10.507 1.00 41.76 520 ASP A CA 1
ATOM 3699 C C . ASP A 1 512 ? 23.137 -41.168 -10.889 1.00 41.93 520 ASP A C 1
ATOM 3700 O O . ASP A 1 512 ? 22.934 -41.460 -12.061 1.00 42.18 520 ASP A O 1
ATOM 3705 N N . MET A 1 513 ? 22.670 -41.888 -9.884 1.00 40.68 521 MET A N 1
ATOM 3706 C CA . MET A 1 513 ? 21.877 -43.076 -10.102 1.00 43.50 521 MET A CA 1
ATOM 3707 C C . MET A 1 513 ? 20.531 -42.744 -10.755 1.00 42.35 521 MET A C 1
ATOM 3708 O O . MET A 1 513 ? 20.093 -43.458 -11.655 1.00 43.65 521 MET A O 1
ATOM 3713 N N . LEU A 1 514 ? 19.906 -41.638 -10.363 1.00 39.71 522 LEU A N 1
ATOM 3714 C CA . LEU A 1 514 ? 18.684 -41.193 -11.022 1.00 37.35 522 LEU A CA 1
ATOM 3715 C C . LEU A 1 514 ? 18.945 -40.769 -12.469 1.00 38.21 522 LEU A C 1
ATOM 3716 O O . LEU A 1 514 ? 18.126 -40.995 -13.360 1.00 36.46 522 LEU A O 1
ATOM 3721 N N . VAL A 1 515 ? 20.087 -40.136 -12.698 1.00 39.20 523 VAL A N 1
ATOM 3722 C CA . VAL A 1 515 ? 20.449 -39.717 -14.041 1.00 39.62 523 VAL A CA 1
ATOM 3723 C C . VAL A 1 515 ? 20.575 -40.964 -14.911 1.00 42.97 523 VAL A C 1
ATOM 3724 O O . VAL A 1 515 ? 19.985 -41.031 -15.995 1.00 44.32 523 VAL A O 1
ATOM 3728 N N . LYS A 1 516 ? 21.321 -41.958 -14.429 1.00 43.31 524 LYS A N 1
ATOM 3729 C CA . LYS A 1 516 ? 21.534 -43.179 -15.200 1.00 46.23 524 LYS A CA 1
ATOM 3730 C C . LYS A 1 516 ? 20.240 -43.960 -15.422 1.00 47.13 524 LYS A C 1
ATOM 3731 O O . LYS A 1 516 ? 20.044 -44.547 -16.490 1.00 48.16 524 LYS A O 1
ATOM 3737 N N . LEU A 1 517 ? 19.341 -43.954 -14.442 1.00 44.53 525 LEU A N 1
ATOM 3738 C CA . LEU A 1 517 ? 18.054 -44.593 -14.628 1.00 43.67 525 LEU A CA 1
ATOM 3739 C C . LEU A 1 517 ? 17.235 -43.930 -15.748 1.00 45.43 525 LEU A C 1
ATOM 3740 O O . LEU A 1 517 ? 16.412 -44.585 -16.386 1.00 46.50 525 LEU A O 1
ATOM 3745 N N . CYS A 1 518 ? 17.442 -42.641 -15.988 1.00 44.69 526 CYS A N 1
ATOM 3746 C CA . CYS A 1 518 ? 16.794 -41.986 -17.117 1.00 46.70 526 CYS A CA 1
ATOM 3747 C C . CYS A 1 518 ? 17.436 -42.340 -18.431 1.00 49.98 526 CYS A C 1
ATOM 3748 O O . CYS A 1 518 ? 16.821 -42.170 -19.465 1.00 51.86 526 CYS A O 1
ATOM 3751 N N . ASN A 1 519 ? 18.686 -42.787 -18.386 1.00 55.50 527 ASN A N 1
ATOM 3752 C CA . ASN A 1 519 ? 19.418 -43.232 -19.580 1.00 59.45 527 ASN A CA 1
ATOM 3753 C C . ASN A 1 519 ? 19.216 -44.721 -19.881 1.00 65.24 527 ASN A C 1
ATOM 3754 O O . ASN A 1 519 ? 19.277 -45.114 -21.032 1.00 71.31 527 ASN A O 1
ATOM 3759 N N . TYR A 1 520 ? 18.963 -45.543 -18.859 1.00 72.95 528 TYR A N 1
ATOM 3760 C CA . TYR A 1 520 ? 18.667 -46.983 -19.059 1.00 78.70 528 TYR A CA 1
ATOM 3761 C C . TYR A 1 520 ? 17.287 -47.183 -19.691 1.00 81.74 528 TYR A C 1
ATOM 3762 O O . TYR A 1 520 ? 16.652 -46.221 -20.143 1.00 84.29 528 TYR A O 1
#

GO terms:
  GO:0005509 calcium ion binding (F, IDA)
  GO:0004723 calcium-dependent protein serine/threonine phosphatase activity (F, IDA)
  GO:0003824 catalytic activity (F, IDA)
  GO:0006468 protein phosphorylation (P, IDA)
  GO:0009931 calcium-dependent protein serine/threonine kinase activity (F, IDA)
  GO:0005886 plasma membrane (C, EXP)
  GO:0106310 protein serine kinase activity (F, EXP)

Organism: Plasmodium falciparum (isolate 3D7) (NCBI:txid36329)

Radius of gyration: 24.15 Å; Cα contacts (8 Å, |Δi|>4): 740; chains: 1; bounding box: 60×54×75 Å

InterPro domains:
  IPR000719 Protein kinase domain [PF00069] (70-328)
  IPR000719 Protein kinase domain [PS50011] (70-328)
  IPR000719 Protein kinase domain [SM00220] (70-328)
  IPR002048 EF-hand domain [PF13499] (379-450)
  IPR002048 EF-hand domain [PF13499] (462-521)
  IPR002048 EF-hand domain [PS50222] (376-411)
  IPR002048 EF-hand domain [PS50222] (459-494)
  IPR002048 EF-hand domain [PS50222] (496-528)
  IPR002048 EF-hand domain [SM00054] (380-408)
  IPR002048 EF-hand domain [SM00054] (427-455)
  IPR002048 EF-hand domain [SM00054] (463-491)
  IPR002048 EF-hand domain [SM00054] (497-525)
  IPR002048 EF-hand domain [cd00051] (380-449)
  IPR002048 EF-hand domain [cd00051] (463-522)
  IPR008271 Serine/threonine-protein kinase, active site [PS00108] (189-201)
  IPR011009 Protein kinase-like domain superfamily [SSF56112] (52-346)
  IPR011992 EF-hand domain pair [SSF47473] (375-524)
  IPR017441 Protein kinase, ATP binding site [PS00107] (76-99)
  IPR018247 EF-Hand 1, calcium-binding site [PS00018] (389-401)
  IPR018247 EF-Hand 1, calcium-binding site [PS00018] (472-484)

Foldseek 3Di:
DQQVVVCPLDDAFDFLQVLQDADPVFWGFGGWHDADDQATWTWTAGPVPRDIWIKGKHFPVPKDWPDDPVVVVVVLVLQQVDDDQAEWHWNDWDDDPTTTITTTHDDAADQDLVVLLVDPFDDPLNLLVQLLSLLVVLVRCVVSVWAQQQDDSRQWGQHVHGIHGPRGRPPNTMDAQPRLLQFALCVVVVPDDRLRSLSSSLQVSVCSQALDGQQDDLANVSSNVSNNVLDGDCPDPSNPPPDPQSVVLSCLSSDNPSVSRDDSVVSSVRPSSCVSNPCDIGPSVSNLLNVLLRQLLRLLSNLLNLLLVLVVVLVQLVVLQCVVPVVPPQKDALVSSLVSVVVSVVVVPDDDSVVSSSSSVLQVVLVVVDPDDPVRMDRVVSSSVSSSVVSNVVSLVSSVVSLCSNAVPHPLKDALVSVSSSCSSVVDDPVLQVVLVPVQVPVPPRIGHSVSVVVSSVVSSVD

CATH classification: 3.30.200.20 (+1 more: 1.10.510.10)

B-factor: mean 53.88, std 16.65, range [25.94, 124.7]

Sequence (463 aa):
ISKKIVESKLRPGMFIQNSNVVFNEQYKGIKILGKGSFGEVILSRDKHTGHEYAIKVISKKHVKRKTDKEESLLREVELLKMLDHINIMKKLYEFFEDNNYYYLVSDVYTGGELFDEIISRKRFYEIDAARIIKQILSSGITYMHKNNNVVHRDDLKPENILLETMIIKIIDFGLSTHFEKIGTAYYIAPDVLHGTYDEKCDIWSCGVILYILLSGCPPFNGSNEYDILKKVEEAGKYTFDLPQFKKISDKAKDLIKKMLMYTSAVRISARRDALEHEWIKMMTSKLELSIANIRQFQSTQKLAQAALLYMGSKLTTIDETKELTKIFKKMDKNGDGQLDRNNELIIGYKELLKLKGEDSDLDNAAIEYEVDQQILNSIDLDQQNGYIEEYSEFLTVSIDRKLLLSTERLEKAFKLFDKDGSGKISANNELAQLFGLSDVSSECWKTVLKEVDQNNDGEIDFKEFRDMLVKLCNY